Protein AF-A0A7V5WM76-F1 (afdb_monomer_lite)

Secondary structure (DSSP, 8-state):
---------------------------------PPPP--------------TT------HHHHHHHHHHHTT-B-TTSSBTT-GGG-EE----SS-TTSSBTTB-EEEE-SSSEEHHHHHHHHHHHHTT-----S-EEEEEEE--TT-TT-GGGGG--HHHHHHH-BTTBGGGSPPHHHHHHHHHHHHHHT--STTT--EEEEEETTEEEEE-TTS-EEEEEEEE--S-BHHHHHHHHHHHHHHHHHTT--EEEEEE-S--EEHHHHHHHHHTTTT--SHHHHHHHHHHHTHHHHHTTS-HHHHHHHHHHHHHHHHHTS-SSGGG-HHHHHHHH-TTEEEEEE--SS--SSPPTTTTSTTEEEEEEEETTTTEE-TTPPP-SEEEE-SSEEEEE-SSS-EEEEEEEESHHHHHHHHHHHHHHHHHTT---EE-TT---S-GGGTEE--

Structure (mmCIF, N/CA/C/O backbone):
data_AF-A0A7V5WM76-F1
#
_entry.id   AF-A0A7V5WM76-F1
#
loop_
_atom_site.group_PDB
_atom_site.id
_atom_site.type_symbol
_atom_site.label_atom_id
_atom_site.label_alt_id
_atom_site.label_comp_id
_atom_site.label_asym_id
_atom_site.label_entity_id
_atom_site.label_seq_id
_atom_site.pdbx_PDB_ins_code
_atom_site.Cartn_x
_atom_site.Cartn_y
_atom_site.Cartn_z
_atom_site.occupancy
_atom_site.B_iso_or_equiv
_atom_site.auth_seq_id
_atom_site.auth_comp_id
_atom_site.auth_asym_id
_atom_site.auth_atom_id
_atom_site.pdbx_PDB_model_num
ATOM 1 N N . MET A 1 1 ? -43.190 18.949 -47.814 1.00 32.06 1 MET A N 1
ATOM 2 C CA . MET A 1 1 ? -43.822 17.741 -47.226 1.00 32.06 1 MET A CA 1
ATOM 3 C C . MET A 1 1 ? -43.002 17.363 -45.997 1.00 32.06 1 MET A C 1
ATOM 5 O O . MET A 1 1 ? -41.797 17.282 -46.137 1.00 32.06 1 MET A O 1
ATOM 9 N N . LYS A 1 2 ? -43.567 17.505 -44.783 1.00 26.95 2 LYS A N 1
ATOM 10 C CA . LYS A 1 2 ? -43.904 16.403 -43.839 1.00 26.95 2 LYS A CA 1
ATOM 11 C C . LYS A 1 2 ? -42.670 15.538 -43.483 1.00 26.95 2 LYS A C 1
ATOM 13 O O . LYS A 1 2 ? -42.140 14.919 -44.385 1.00 26.95 2 LYS A O 1
ATOM 18 N N . ARG A 1 3 ? -42.203 15.385 -42.235 1.00 25.94 3 ARG A N 1
ATOM 19 C CA . ARG A 1 3 ? -42.834 15.486 -40.902 1.00 25.94 3 ARG A CA 1
ATOM 20 C C . ARG A 1 3 ? -41.764 15.622 -39.803 1.00 25.94 3 ARG A C 1
ATOM 22 O O . ARG A 1 3 ? -40.707 15.016 -39.892 1.00 25.94 3 ARG A O 1
ATOM 29 N N . VAL A 1 4 ? -42.135 16.353 -38.754 1.00 26.81 4 VAL A N 1
ATOM 30 C CA . VAL A 1 4 ? -41.556 16.353 -37.403 1.00 26.81 4 VAL A CA 1
ATOM 31 C C . VAL A 1 4 ? -41.998 15.080 -36.670 1.00 26.81 4 VAL A C 1
ATOM 33 O O . VAL A 1 4 ? -43.164 14.702 -36.798 1.00 26.81 4 VAL A O 1
ATOM 36 N N . PHE A 1 5 ? -41.115 14.462 -35.880 1.00 23.48 5 PHE A N 1
ATOM 37 C CA . PHE A 1 5 ? -41.494 13.515 -34.826 1.00 23.48 5 PHE A CA 1
ATOM 38 C C . PHE A 1 5 ? -40.779 13.866 -33.519 1.00 23.48 5 PHE A C 1
ATOM 40 O O . PHE A 1 5 ? -39.559 13.800 -33.413 1.00 23.48 5 PHE A O 1
ATOM 47 N N . LEU A 1 6 ? -41.596 14.265 -32.548 1.00 23.08 6 LEU A N 1
ATOM 48 C CA . LEU A 1 6 ? -41.290 14.433 -31.136 1.00 23.08 6 LEU A CA 1
ATOM 49 C C . LEU A 1 6 ? -41.700 13.119 -30.453 1.00 23.08 6 LEU A C 1
ATOM 51 O O . LEU A 1 6 ? -42.838 12.685 -30.641 1.00 23.08 6 LEU A O 1
ATOM 55 N N . ILE A 1 7 ? -40.818 12.490 -29.678 1.00 24.88 7 ILE A N 1
ATOM 56 C CA . ILE A 1 7 ? -41.189 11.377 -28.795 1.00 24.88 7 ILE A CA 1
ATOM 57 C C . ILE A 1 7 ? -40.763 11.749 -27.379 1.00 24.88 7 ILE A C 1
ATOM 59 O O . ILE A 1 7 ? -39.580 11.872 -27.080 1.00 24.88 7 ILE A O 1
ATOM 63 N N . ALA A 1 8 ? -41.768 11.950 -26.532 1.00 23.05 8 ALA A N 1
ATOM 64 C CA . ALA A 1 8 ? -41.650 12.012 -25.087 1.00 23.05 8 ALA A CA 1
ATOM 65 C C . ALA A 1 8 ? -41.913 10.614 -24.513 1.00 23.05 8 ALA A C 1
ATOM 67 O O . ALA A 1 8 ? -42.817 9.923 -24.982 1.00 23.05 8 ALA A O 1
ATOM 68 N N . PHE A 1 9 ? -41.186 10.238 -23.462 1.00 22.94 9 PHE A N 1
ATOM 69 C CA . PHE A 1 9 ? -41.607 9.179 -22.550 1.00 22.94 9 PHE A CA 1
ATOM 70 C C . PHE A 1 9 ? -41.528 9.692 -21.111 1.00 22.94 9 PHE A C 1
ATOM 72 O O . PHE A 1 9 ? -40.474 10.088 -20.624 1.00 22.94 9 PHE A O 1
ATOM 79 N N . ILE A 1 10 ? -42.689 9.686 -20.461 1.00 25.70 10 ILE A N 1
ATOM 80 C CA . ILE A 1 10 ? -42.889 9.758 -19.014 1.00 25.70 10 ILE A CA 1
ATOM 81 C C . ILE A 1 10 ? -43.184 8.326 -18.588 1.00 25.70 10 ILE A C 1
ATOM 83 O O . ILE A 1 10 ? -44.169 7.810 -19.103 1.00 25.70 10 ILE A O 1
ATOM 87 N N . ILE A 1 11 ? -42.444 7.731 -17.641 1.00 25.31 11 ILE A N 1
ATOM 88 C CA . ILE A 1 11 ? -43.017 6.782 -16.665 1.00 25.31 11 ILE A CA 1
ATOM 89 C C . ILE A 1 11 ? -42.336 6.943 -15.293 1.00 25.31 11 ILE A C 1
ATOM 91 O O . ILE A 1 11 ? -41.138 7.171 -15.162 1.00 25.31 11 ILE A O 1
ATOM 95 N N . THR A 1 12 ? -43.220 6.849 -14.309 1.00 26.73 12 THR A N 1
ATOM 96 C CA . THR A 1 12 ? -43.230 6.982 -12.853 1.00 26.73 12 THR A CA 1
ATOM 97 C C . THR A 1 12 ? -42.350 6.039 -12.024 1.00 26.73 12 THR A C 1
ATOM 99 O O . THR A 1 12 ? -42.068 4.905 -12.397 1.00 26.73 12 THR A O 1
ATOM 102 N N . THR A 1 13 ? -42.070 6.503 -10.804 1.00 33.78 13 THR A N 1
ATOM 103 C CA . THR A 1 13 ? -41.550 5.787 -9.629 1.00 33.78 13 THR A CA 1
ATOM 104 C C . THR A 1 13 ? -42.454 4.643 -9.149 1.00 33.78 13 THR A C 1
ATOM 106 O O . THR A 1 13 ? -43.640 4.884 -8.946 1.00 33.78 13 THR A O 1
ATOM 109 N N . THR A 1 14 ? -41.889 3.471 -8.827 1.00 29.23 14 THR A N 1
ATOM 110 C CA . THR A 1 14 ? -42.341 2.601 -7.715 1.00 29.23 14 THR A CA 1
ATOM 111 C C . THR A 1 14 ? -41.192 1.723 -7.197 1.00 29.23 14 THR A C 1
ATOM 113 O O . THR A 1 14 ? -40.326 1.286 -7.948 1.00 29.23 14 THR A O 1
ATOM 116 N N . THR A 1 15 ? -41.192 1.516 -5.883 1.00 33.12 15 THR A N 1
ATOM 117 C CA . THR A 1 15 ? -40.333 0.653 -5.058 1.00 33.12 15 THR A CA 1
ATOM 118 C C . THR A 1 15 ? -40.805 -0.807 -5.059 1.00 33.12 15 THR A C 1
ATOM 120 O O . THR A 1 15 ? -42.002 -1.012 -4.879 1.00 33.12 15 THR A O 1
ATOM 123 N N . ALA A 1 16 ? -39.891 -1.789 -5.130 1.00 28.19 16 ALA A N 1
ATOM 124 C CA . ALA A 1 16 ? -39.895 -3.031 -4.323 1.00 28.19 16 ALA A CA 1
ATOM 125 C C . ALA A 1 16 ? -38.762 -4.003 -4.729 1.00 28.19 16 ALA A C 1
ATOM 127 O O . ALA A 1 16 ? -38.529 -4.251 -5.909 1.00 28.19 16 ALA A O 1
ATOM 128 N N . CYS A 1 17 ? -38.104 -4.579 -3.719 1.00 27.03 17 CYS A N 1
ATOM 129 C CA . CYS A 1 17 ? -37.092 -5.635 -3.795 1.00 27.03 17 CYS A CA 1
ATOM 130 C C . CYS A 1 17 ? -37.676 -7.018 -4.145 1.00 27.03 17 CYS A C 1
ATOM 132 O O . CYS A 1 17 ? -38.749 -7.366 -3.657 1.00 27.03 17 CYS A O 1
ATOM 134 N N . THR A 1 18 ? -36.915 -7.856 -4.862 1.00 29.44 18 THR A N 1
ATOM 135 C CA . THR A 1 18 ? -36.501 -9.233 -4.465 1.00 29.44 18 THR A CA 1
ATOM 136 C C . THR A 1 18 ? -35.582 -9.867 -5.534 1.00 29.44 18 THR A C 1
ATOM 138 O O . THR A 1 18 ? -35.637 -9.448 -6.689 1.00 29.44 18 THR A O 1
ATOM 141 N N . PRO A 1 19 ? -34.699 -10.826 -5.171 1.00 41.38 19 PRO A N 1
ATOM 142 C CA . PRO A 1 19 ? -33.558 -11.240 -5.992 1.00 41.38 19 PRO A CA 1
ATOM 143 C C . PRO A 1 19 ? -33.806 -12.536 -6.786 1.00 41.38 19 PRO A C 1
ATOM 145 O O . PRO A 1 19 ? -34.514 -13.427 -6.317 1.00 41.38 19 PRO A O 1
ATOM 148 N N . SER A 1 20 ? -33.134 -12.705 -7.932 1.00 28.55 20 SER A N 1
ATOM 149 C CA . SER A 1 20 ? -32.929 -14.036 -8.526 1.00 28.55 20 SER A CA 1
ATOM 150 C C . SER A 1 20 ? -31.613 -14.165 -9.304 1.00 28.55 20 SER A C 1
ATOM 152 O O . SER A 1 20 ? -31.393 -13.450 -10.278 1.00 28.55 20 SER A O 1
ATOM 154 N N . LEU A 1 21 ? -30.800 -15.107 -8.819 1.00 27.84 21 LEU A N 1
ATOM 155 C CA . LEU A 1 21 ? -29.860 -16.033 -9.465 1.00 27.84 21 LEU A CA 1
ATOM 156 C C . LEU A 1 21 ? -29.386 -15.820 -10.920 1.00 27.84 21 LEU A C 1
ATOM 158 O O . LEU A 1 21 ? -30.175 -15.704 -11.853 1.00 27.84 21 LEU A O 1
ATOM 162 N N . ASP A 1 22 ? -28.070 -16.018 -11.045 1.00 28.94 22 ASP A N 1
ATOM 163 C CA . ASP A 1 22 ? -27.332 -16.773 -12.064 1.00 28.94 22 ASP A CA 1
ATOM 164 C C . ASP A 1 22 ? -27.513 -16.431 -13.545 1.00 28.94 22 ASP A C 1
ATOM 166 O O . ASP A 1 22 ? -28.468 -16.841 -14.202 1.00 28.94 22 ASP A O 1
ATOM 170 N N . LYS A 1 23 ? -26.446 -15.853 -14.114 1.00 27.91 23 LYS A N 1
ATOM 171 C CA . LYS A 1 23 ? -25.888 -16.286 -15.403 1.00 27.91 23 LYS A CA 1
ATOM 172 C C . LYS A 1 23 ? -24.407 -15.916 -15.486 1.00 27.91 23 LYS A C 1
ATOM 174 O O . LYS A 1 23 ? -24.049 -14.761 -15.690 1.00 27.91 23 LYS A O 1
ATOM 179 N N . ALA A 1 24 ? -23.560 -16.929 -15.330 1.00 27.16 24 ALA A N 1
ATOM 180 C CA . ALA A 1 24 ? -22.181 -16.895 -15.788 1.00 27.16 24 ALA A CA 1
ATOM 181 C C . ALA A 1 24 ? -22.176 -16.723 -17.317 1.00 27.16 24 ALA A C 1
ATOM 183 O O . ALA A 1 24 ? -22.869 -17.457 -18.024 1.00 27.16 24 ALA A O 1
ATOM 184 N N . ILE A 1 25 ? -21.429 -15.738 -17.814 1.00 26.69 25 ILE A N 1
ATOM 185 C CA . ILE A 1 25 ? -21.159 -15.578 -19.244 1.00 26.69 25 ILE A CA 1
ATOM 186 C C . ILE A 1 25 ? -19.850 -16.311 -19.532 1.00 26.69 25 ILE A C 1
ATOM 188 O O . ILE A 1 25 ? -18.784 -15.926 -19.058 1.00 26.69 25 ILE A O 1
ATOM 192 N N . ASP A 1 26 ? -19.988 -17.402 -20.274 1.00 26.47 26 ASP A N 1
ATOM 193 C CA . ASP A 1 26 ? -18.930 -18.230 -20.837 1.00 26.47 26 ASP A CA 1
ATOM 194 C C . ASP A 1 26 ? -18.318 -17.513 -22.054 1.00 26.47 26 ASP A C 1
ATOM 196 O O . ASP A 1 26 ? -18.997 -17.289 -23.057 1.00 26.47 26 ASP A O 1
ATOM 200 N N . PHE A 1 27 ? -17.044 -17.126 -21.961 1.00 30.69 27 PHE A N 1
ATOM 201 C CA . PHE A 1 27 ? -16.256 -16.637 -23.094 1.00 30.69 27 PHE A CA 1
ATOM 202 C C . PHE A 1 27 ? -15.492 -17.804 -23.726 1.00 30.69 27 PHE A C 1
ATOM 204 O O . PHE A 1 27 ? -14.273 -17.918 -23.613 1.00 30.69 27 PHE A O 1
ATOM 211 N N . SER A 1 28 ? -16.220 -18.675 -24.417 1.00 28.30 28 SER A N 1
ATOM 212 C CA . SER A 1 28 ? -15.636 -19.680 -25.301 1.00 28.30 28 SER A CA 1
ATOM 213 C C . SER A 1 28 ? -16.409 -19.754 -26.615 1.00 28.30 28 SER A C 1
ATOM 215 O O . SER A 1 28 ? -17.186 -20.669 -26.858 1.00 28.30 28 SER A O 1
ATOM 217 N N . GLN A 1 29 ? -16.189 -18.765 -27.487 1.00 29.20 29 GLN A N 1
ATOM 218 C CA . GLN A 1 29 ? -16.203 -18.961 -28.941 1.00 29.20 29 GLN A CA 1
ATOM 219 C C . GLN A 1 29 ? -15.767 -17.690 -29.668 1.00 29.20 29 GLN A C 1
ATOM 221 O O . GLN A 1 29 ? -16.417 -16.649 -29.596 1.00 29.20 29 GLN A O 1
ATOM 226 N N . GLY A 1 30 ? -14.644 -17.803 -30.377 1.00 36.31 30 GLY A N 1
ATOM 227 C CA . GLY A 1 30 ? -14.216 -16.817 -31.351 1.00 36.31 30 GLY A CA 1
ATOM 228 C C . GLY A 1 30 ? -15.158 -16.812 -32.547 1.00 36.31 30 GLY A C 1
ATOM 229 O O . GLY A 1 30 ? -15.538 -17.869 -33.044 1.00 36.31 30 GLY A O 1
ATOM 230 N N . ASN A 1 31 ? -15.495 -15.616 -33.013 1.00 27.70 31 ASN A N 1
ATOM 231 C CA . ASN A 1 31 ? -15.916 -15.381 -34.382 1.00 27.70 31 ASN A CA 1
ATOM 232 C C . ASN A 1 31 ? -15.336 -14.041 -34.826 1.00 27.70 31 ASN A C 1
ATOM 234 O O . ASN A 1 31 ? -15.487 -13.027 -34.147 1.00 27.70 31 ASN A O 1
ATOM 238 N N . ALA A 1 32 ? -14.632 -14.096 -35.953 1.00 29.97 32 ALA A N 1
ATOM 239 C CA . ALA A 1 32 ? -14.090 -12.958 -36.666 1.00 29.97 32 ALA A CA 1
ATOM 240 C C . ALA A 1 32 ? -15.210 -11.980 -37.045 1.00 29.97 32 ALA A C 1
ATOM 242 O O . ALA A 1 32 ? -16.285 -12.396 -37.481 1.00 29.97 32 ALA A O 1
ATOM 243 N N . VAL A 1 33 ? -14.940 -10.686 -36.893 1.00 26.12 33 VAL A N 1
ATOM 244 C CA . VAL A 1 33 ? -15.769 -9.617 -37.448 1.00 26.12 33 VAL A CA 1
ATOM 245 C C . VAL A 1 33 ? -14.964 -8.972 -38.569 1.00 26.12 33 VAL A C 1
ATOM 247 O O . VAL A 1 33 ? -13.916 -8.382 -38.320 1.00 26.12 33 VAL A O 1
ATOM 250 N N . ASP A 1 34 ? -15.456 -9.137 -39.798 1.00 25.11 34 ASP A N 1
ATOM 251 C CA . ASP A 1 34 ? -14.984 -8.443 -40.996 1.00 25.11 34 ASP A CA 1
ATOM 252 C C . ASP A 1 34 ? -15.095 -6.924 -40.806 1.00 25.11 34 ASP A C 1
ATOM 254 O O . ASP A 1 34 ? -16.163 -6.398 -40.475 1.00 25.11 34 ASP A O 1
ATOM 258 N N . ILE A 1 35 ? -13.991 -6.215 -41.042 1.00 27.19 35 ILE A N 1
ATOM 259 C CA . ILE A 1 35 ? -13.946 -4.752 -41.058 1.00 27.19 35 ILE A CA 1
ATOM 260 C C . ILE A 1 35 ? -14.356 -4.280 -42.455 1.00 27.19 35 ILE A C 1
ATOM 262 O O . ILE A 1 35 ? -13.721 -4.615 -43.453 1.00 27.19 35 ILE A O 1
ATOM 266 N N . VAL A 1 36 ? -15.429 -3.489 -42.508 1.00 27.89 36 VAL A N 1
ATOM 267 C CA . VAL A 1 36 ? -15.861 -2.771 -43.709 1.00 27.89 36 VAL A CA 1
ATOM 268 C C . VAL A 1 36 ? -15.024 -1.503 -43.864 1.00 27.89 36 VAL A C 1
ATOM 270 O O . VAL A 1 36 ? -14.940 -0.678 -42.957 1.00 27.89 36 VAL A O 1
ATOM 273 N N . ASP A 1 37 ? -14.436 -1.408 -45.049 1.00 33.62 37 ASP A N 1
ATOM 274 C CA . ASP A 1 37 ? -13.696 -0.308 -45.659 1.00 33.62 37 ASP A CA 1
ATOM 275 C C . ASP A 1 37 ? -14.440 1.042 -45.559 1.00 33.62 37 ASP A C 1
ATOM 277 O O . ASP A 1 37 ? -15.626 1.128 -45.892 1.00 33.62 37 ASP A O 1
ATOM 281 N N . THR A 1 38 ? -13.748 2.107 -45.142 1.00 30.47 38 THR A N 1
ATOM 282 C CA . THR A 1 38 ? -14.227 3.488 -45.321 1.00 30.47 38 THR A CA 1
ATOM 283 C C . THR A 1 38 ? -13.098 4.403 -45.783 1.00 30.47 38 THR A C 1
ATOM 285 O O . THR A 1 38 ? -12.267 4.838 -44.989 1.00 30.47 38 THR A O 1
ATOM 288 N N . ASP A 1 39 ? -13.130 4.665 -47.089 1.00 28.17 39 ASP A N 1
ATOM 289 C CA . ASP A 1 39 ? -12.770 5.873 -47.835 1.00 28.17 39 ASP A CA 1
ATOM 290 C C . ASP A 1 39 ? -11.849 6.911 -47.167 1.00 28.17 39 ASP A C 1
ATOM 292 O O . ASP A 1 39 ? -12.247 7.720 -46.324 1.00 28.17 39 ASP A O 1
ATOM 296 N N . ILE A 1 40 ? -10.628 6.985 -47.701 1.00 32.75 40 ILE A N 1
ATOM 297 C CA . ILE A 1 40 ? -9.705 8.112 -47.551 1.00 32.75 40 ILE A CA 1
ATOM 298 C C . ILE A 1 40 ? -10.183 9.254 -48.458 1.00 32.75 40 ILE A C 1
ATOM 300 O O . ILE A 1 40 ? -10.032 9.203 -49.680 1.00 32.75 40 ILE A O 1
ATOM 304 N N . ALA A 1 41 ? -10.719 10.317 -47.859 1.00 31.11 41 ALA A N 1
ATOM 305 C CA . ALA A 1 41 ? -10.873 11.602 -48.531 1.00 31.11 41 ALA A CA 1
ATOM 306 C C . ALA A 1 41 ? -9.564 12.404 -48.434 1.00 31.11 41 ALA A C 1
ATOM 308 O O . ALA A 1 41 ? -9.005 12.604 -47.357 1.00 31.11 41 ALA A O 1
ATOM 309 N N . SER A 1 42 ? -9.094 12.870 -49.589 1.00 36.41 42 SER A N 1
ATOM 310 C CA . SER A 1 42 ? -7.944 13.753 -49.783 1.00 36.41 42 SER A CA 1
ATOM 311 C C . SER A 1 42 ? -8.032 15.033 -48.943 1.00 36.41 42 SER A C 1
ATOM 313 O O . SER A 1 42 ? -8.999 15.786 -49.087 1.00 36.41 42 SER A O 1
ATOM 315 N N . VAL A 1 43 ? -7.000 15.323 -48.143 1.00 32.28 43 VAL A N 1
ATOM 316 C CA . VAL A 1 43 ? -6.832 16.619 -47.469 1.00 32.28 43 VAL A CA 1
ATOM 317 C C . VAL A 1 43 ? -5.726 17.417 -48.154 1.00 32.28 43 VAL A C 1
ATOM 319 O O . VAL A 1 43 ? -4.614 16.937 -48.364 1.00 32.28 43 VAL A O 1
ATOM 322 N N . ASP A 1 44 ? -6.115 18.631 -48.527 1.00 29.48 44 ASP A N 1
ATOM 323 C CA . ASP A 1 44 ? -5.377 19.656 -49.251 1.00 29.48 44 ASP A CA 1
ATOM 324 C C . ASP A 1 44 ? -4.193 20.205 -48.434 1.00 29.48 44 ASP A C 1
ATOM 326 O O . ASP A 1 44 ? -4.277 20.407 -47.219 1.00 29.48 44 ASP A O 1
ATOM 330 N N . ALA A 1 45 ? -3.071 20.442 -49.109 1.00 40.88 45 ALA A N 1
ATOM 331 C CA . ALA A 1 45 ? -1.798 20.801 -48.501 1.00 40.88 45 ALA A CA 1
ATOM 332 C C . ALA A 1 45 ? -1.611 22.323 -48.465 1.00 40.88 45 ALA A C 1
ATOM 334 O O . ALA A 1 45 ? -0.915 22.882 -49.307 1.00 40.88 45 ALA A O 1
ATOM 335 N N . SER A 1 46 ? -2.167 22.996 -47.456 1.00 36.38 46 SER A N 1
ATOM 336 C CA . SER A 1 46 ? -1.645 24.292 -46.997 1.00 36.38 46 SER A CA 1
ATOM 337 C C . SER A 1 46 ? -2.298 24.729 -45.686 1.00 36.38 46 SER A C 1
ATOM 339 O O . SER A 1 46 ? -3.382 25.293 -45.713 1.00 36.38 46 SER A O 1
ATOM 341 N N . THR A 1 47 ? -1.634 24.491 -44.553 1.00 31.80 47 THR A N 1
ATOM 342 C CA . THR A 1 47 ? -1.363 25.490 -43.498 1.00 31.80 47 THR A CA 1
ATOM 343 C C . THR A 1 47 ? -0.610 24.827 -42.347 1.00 31.80 47 THR A C 1
ATOM 345 O O . THR A 1 47 ? -0.940 23.742 -41.884 1.00 31.80 47 THR A O 1
ATOM 348 N N . SER A 1 48 ? 0.440 25.514 -41.927 1.00 36.94 48 SER A N 1
ATOM 349 C CA . SER A 1 48 ? 1.392 25.205 -40.872 1.00 36.94 48 SER A CA 1
ATOM 350 C C . SER A 1 48 ? 0.790 25.271 -39.465 1.00 36.94 48 SER A C 1
ATOM 352 O O . SER A 1 48 ? 0.417 26.356 -39.032 1.00 36.94 48 SER A O 1
ATOM 354 N N . SER A 1 49 ? 0.789 24.137 -38.764 1.00 29.59 49 SER A N 1
ATOM 355 C CA . SER A 1 49 ? 1.114 23.942 -37.337 1.00 29.59 49 SER A CA 1
ATOM 356 C C . SER A 1 49 ? 0.556 22.573 -36.944 1.00 29.59 49 SER A C 1
ATOM 358 O O . SER A 1 49 ? -0.614 22.454 -36.587 1.00 29.59 49 SER A O 1
ATOM 360 N N . VAL A 1 50 ? 1.365 21.524 -37.099 1.00 28.61 50 VAL A N 1
ATOM 361 C CA . VAL A 1 50 ? 1.006 20.194 -36.600 1.00 28.61 50 VAL A CA 1
ATOM 362 C C . VAL A 1 50 ? 1.161 20.239 -35.088 1.00 28.61 50 VAL A C 1
ATOM 364 O O . VAL A 1 50 ? 2.271 20.363 -34.574 1.00 28.61 50 VAL A O 1
ATOM 367 N N . ASP A 1 51 ? 0.026 20.209 -34.408 1.00 31.44 51 ASP A N 1
ATOM 368 C CA . ASP A 1 51 ? -0.079 19.922 -32.988 1.00 31.44 51 ASP A CA 1
ATOM 369 C C . ASP A 1 51 ? 0.410 18.478 -32.774 1.00 31.44 51 ASP A C 1
ATOM 371 O O . ASP A 1 51 ? -0.200 17.531 -33.272 1.00 31.44 51 ASP A O 1
ATOM 375 N N . LEU A 1 52 ? 1.575 18.311 -32.141 1.00 31.06 52 LEU A N 1
ATOM 376 C CA . LEU A 1 52 ? 2.222 17.006 -31.920 1.00 31.06 52 LEU A CA 1
ATOM 377 C C . LEU A 1 52 ? 1.582 16.204 -30.772 1.00 31.06 52 LEU A C 1
ATOM 379 O O . LEU A 1 52 ? 2.082 15.139 -30.424 1.00 31.06 52 LEU A O 1
ATOM 383 N N . ASP A 1 53 ? 0.457 16.672 -30.229 1.00 31.36 53 ASP A N 1
ATOM 384 C CA . ASP A 1 53 ? -0.305 16.003 -29.168 1.00 31.36 53 ASP A CA 1
ATOM 385 C C . ASP A 1 53 ? -1.381 15.037 -29.701 1.00 31.36 53 ASP A C 1
ATOM 387 O O . ASP A 1 53 ? -2.328 14.661 -29.002 1.00 31.36 53 ASP A O 1
ATOM 391 N N . SER A 1 54 ? -1.249 14.579 -30.953 1.00 35.59 54 SER A N 1
ATOM 392 C CA . SER A 1 54 ? -2.070 13.480 -31.455 1.00 35.59 54 SER A CA 1
ATOM 393 C C . SER A 1 54 ? -1.686 12.195 -30.721 1.00 35.59 54 SER A C 1
ATOM 395 O O . SER A 1 54 ? -0.765 11.485 -31.127 1.00 35.59 54 SER A O 1
ATOM 397 N N . GLN A 1 55 ? -2.399 11.898 -29.634 1.00 41.91 55 GLN A N 1
ATOM 398 C CA . GLN A 1 55 ? -2.388 10.595 -28.983 1.00 41.91 55 GLN A CA 1
ATOM 399 C C . GLN A 1 55 ? -2.648 9.525 -30.046 1.00 41.91 55 GLN A C 1
ATOM 401 O O . GLN A 1 55 ? -3.778 9.338 -30.507 1.00 41.91 55 GLN A O 1
ATOM 406 N N . VAL A 1 56 ? -1.582 8.850 -30.476 1.00 45.97 56 VAL A N 1
ATOM 407 C CA . VAL A 1 56 ? -1.676 7.677 -31.337 1.00 45.97 56 VAL A CA 1
ATOM 408 C C . VAL A 1 56 ? -2.467 6.653 -30.539 1.00 45.97 56 VAL A C 1
ATOM 410 O O . VAL A 1 56 ? -1.975 6.102 -29.556 1.00 45.97 56 VAL A O 1
ATOM 413 N N . LYS A 1 57 ? -3.729 6.435 -30.920 1.00 52.16 57 LYS A N 1
ATOM 414 C CA . LYS A 1 57 ? -4.518 5.331 -30.380 1.00 52.16 57 LYS A CA 1
ATOM 415 C C . LYS A 1 57 ? -3.818 4.046 -30.791 1.00 52.16 57 LYS A C 1
ATOM 417 O O . LYS A 1 57 ? -3.918 3.624 -31.940 1.00 52.16 57 LYS A O 1
ATOM 422 N N . VAL A 1 58 ? -3.086 3.463 -29.853 1.00 57.28 58 VAL A N 1
ATOM 423 C CA . VAL A 1 58 ? -2.493 2.140 -30.008 1.00 57.28 58 VAL A CA 1
ATOM 424 C C . VAL A 1 58 ? -3.647 1.167 -30.239 1.00 57.28 58 VAL A C 1
ATOM 426 O O . VAL A 1 58 ? -4.550 1.079 -29.406 1.00 57.28 58 VAL A O 1
ATOM 429 N N . ASN A 1 59 ? -3.675 0.503 -31.394 1.00 66.50 59 ASN A N 1
ATOM 430 C CA . ASN A 1 59 ? -4.690 -0.512 -31.666 1.00 66.50 59 ASN A CA 1
ATOM 431 C C . ASN A 1 59 ? -4.400 -1.787 -30.843 1.00 66.50 59 ASN A C 1
ATOM 433 O O . ASN A 1 59 ? -3.292 -1.986 -30.334 1.00 66.50 59 ASN A O 1
ATOM 437 N N . ASP A 1 60 ? -5.401 -2.655 -30.698 1.00 64.44 60 ASP A N 1
ATOM 438 C CA . ASP A 1 60 ? -5.274 -3.870 -29.882 1.00 64.44 60 ASP A CA 1
ATOM 439 C C . ASP A 1 60 ? -4.195 -4.832 -30.414 1.00 64.44 60 ASP A C 1
ATOM 441 O O . ASP A 1 60 ? -3.506 -5.484 -29.627 1.00 64.44 60 ASP A O 1
ATOM 445 N N . ASP A 1 61 ? -3.969 -4.855 -31.732 1.00 62.06 61 ASP A N 1
ATOM 446 C CA . ASP A 1 61 ? -2.929 -5.669 -32.375 1.00 62.06 61 ASP A CA 1
ATOM 447 C C . ASP A 1 61 ? -1.513 -5.248 -31.950 1.00 62.06 61 ASP A C 1
ATOM 449 O O . ASP A 1 61 ? -0.640 -6.085 -31.706 1.00 62.06 61 ASP A O 1
ATOM 453 N N . VAL A 1 62 ? -1.272 -3.946 -31.801 1.00 64.50 62 VAL A N 1
ATOM 454 C CA . VAL A 1 62 ? 0.014 -3.414 -31.334 1.00 64.50 62 VAL A CA 1
ATOM 455 C C . VAL A 1 62 ? 0.214 -3.721 -29.862 1.00 64.50 62 VAL A C 1
ATOM 457 O O . VAL A 1 62 ? 1.292 -4.175 -29.485 1.00 64.50 62 VAL A O 1
ATOM 460 N N . ARG A 1 63 ? -0.826 -3.575 -29.033 1.00 65.69 63 ARG A N 1
ATOM 461 C CA . ARG A 1 63 ? -0.765 -3.998 -27.624 1.00 65.69 63 ARG A CA 1
ATOM 462 C C . ARG A 1 63 ? -0.469 -5.489 -27.485 1.00 65.69 63 ARG A C 1
ATOM 464 O O . ARG A 1 63 ? 0.284 -5.881 -26.592 1.00 65.69 63 ARG A O 1
ATOM 471 N N . LEU A 1 64 ? -1.016 -6.325 -28.364 1.00 59.03 64 LEU A N 1
ATOM 472 C CA . LEU A 1 64 ? -0.737 -7.759 -28.385 1.00 59.03 64 LEU A CA 1
ATOM 473 C C . LEU A 1 64 ? 0.734 -8.044 -28.741 1.00 59.03 64 LEU A C 1
ATOM 475 O O . LEU A 1 64 ? 1.401 -8.795 -28.025 1.00 59.03 64 LEU A O 1
ATOM 479 N N . ASN A 1 65 ? 1.260 -7.407 -29.792 1.00 65.06 65 ASN A N 1
ATOM 480 C CA . ASN A 1 65 ? 2.655 -7.566 -30.221 1.00 65.06 65 ASN A CA 1
ATOM 481 C C . ASN A 1 65 ? 3.654 -7.059 -29.169 1.00 65.06 65 ASN A C 1
ATOM 483 O O . ASN A 1 65 ? 4.653 -7.728 -28.895 1.00 65.06 65 ASN A O 1
ATOM 487 N N . ILE A 1 66 ? 3.345 -5.936 -28.517 1.00 68.56 66 ILE A N 1
ATOM 488 C CA . ILE A 1 66 ? 4.113 -5.400 -27.387 1.00 68.56 66 ILE A CA 1
ATOM 489 C C . ILE A 1 66 ? 4.156 -6.418 -26.237 1.00 68.56 66 ILE A C 1
ATOM 491 O O . ILE A 1 66 ? 5.232 -6.771 -25.752 1.00 68.56 66 ILE A O 1
ATOM 495 N N . ASN A 1 67 ? 3.006 -6.969 -25.844 1.00 67.75 67 ASN A N 1
ATOM 496 C CA . ASN A 1 67 ? 2.935 -7.943 -24.753 1.00 67.75 67 ASN A CA 1
ATOM 497 C C . ASN A 1 67 ? 3.728 -9.230 -25.034 1.00 67.75 67 ASN A C 1
ATOM 499 O O . ASN A 1 67 ? 4.371 -9.765 -24.129 1.00 67.75 67 ASN A O 1
ATOM 503 N N . LEU A 1 68 ? 3.706 -9.723 -26.276 1.00 62.62 68 LEU A N 1
ATOM 504 C CA . LEU A 1 68 ? 4.492 -10.888 -26.694 1.00 62.62 68 LEU A CA 1
ATOM 505 C C . LEU A 1 68 ? 5.997 -10.597 -26.742 1.00 62.62 68 LEU A C 1
ATOM 507 O O . LEU A 1 68 ? 6.804 -11.490 -26.480 1.00 62.62 68 LEU A O 1
ATOM 511 N N . ALA A 1 69 ? 6.392 -9.368 -27.075 1.00 69.38 69 ALA A N 1
ATOM 512 C CA . ALA A 1 69 ? 7.789 -8.950 -27.025 1.00 69.38 69 ALA A CA 1
ATOM 513 C C . ALA A 1 69 ? 8.316 -8.905 -25.585 1.00 69.38 69 ALA A C 1
ATOM 515 O O . ALA A 1 69 ? 9.450 -9.305 -25.327 1.00 69.38 69 ALA A O 1
ATOM 516 N N . PHE A 1 70 ? 7.472 -8.504 -24.633 1.00 76.31 70 PHE A N 1
ATOM 517 C CA . PHE A 1 70 ? 7.882 -8.318 -23.245 1.00 76.31 70 PHE A CA 1
ATOM 518 C C . PHE A 1 70 ? 8.249 -9.602 -22.497 1.00 76.31 70 PHE A C 1
ATOM 520 O O . PHE A 1 70 ? 9.089 -9.562 -21.602 1.00 76.31 70 PHE A O 1
ATOM 527 N N . ASN A 1 71 ? 7.699 -10.750 -22.894 1.00 74.62 71 ASN A N 1
ATOM 528 C CA . ASN A 1 71 ? 8.034 -12.041 -22.279 1.00 74.62 71 ASN A CA 1
ATOM 529 C C . ASN A 1 71 ? 9.457 -12.528 -22.611 1.00 74.62 71 ASN A C 1
ATOM 531 O O . ASN A 1 71 ? 9.945 -13.459 -21.982 1.00 74.62 71 ASN A O 1
ATOM 535 N N . GLU A 1 72 ? 10.118 -11.926 -23.601 1.00 84.44 72 GLU A N 1
ATOM 536 C CA . GLU A 1 72 ? 11.473 -12.302 -24.024 1.00 84.44 72 GLU A CA 1
ATOM 537 C C . GLU A 1 72 ? 12.531 -11.266 -23.638 1.00 84.44 72 GLU A C 1
ATOM 539 O O . GLU A 1 72 ? 13.711 -11.447 -23.956 1.00 84.44 72 GLU A O 1
ATOM 544 N N . LEU A 1 73 ? 12.127 -10.193 -22.949 1.00 90.56 73 LEU A N 1
ATOM 545 C CA . LEU A 1 73 ? 13.045 -9.140 -22.545 1.00 90.56 73 LEU A CA 1
ATOM 546 C C . LEU A 1 73 ? 14.130 -9.675 -21.628 1.00 90.56 73 LEU A C 1
ATOM 548 O O . LEU A 1 73 ? 13.912 -10.552 -20.783 1.00 90.56 73 LEU A O 1
ATOM 552 N N . LYS A 1 74 ? 15.308 -9.096 -21.809 1.00 95.19 74 LYS A N 1
ATOM 553 C CA . LYS A 1 74 ? 16.464 -9.331 -20.973 1.00 95.19 74 LYS A CA 1
ATOM 554 C C . LYS A 1 74 ? 16.669 -8.194 -19.989 1.00 95.19 74 LYS A C 1
ATOM 556 O O . LYS A 1 74 ? 16.448 -7.033 -20.336 1.00 95.19 74 LYS A O 1
ATOM 561 N N . ASP A 1 75 ? 17.092 -8.552 -18.787 1.00 95.69 75 ASP A N 1
ATOM 562 C CA . ASP A 1 75 ? 17.633 -7.604 -17.819 1.00 95.69 75 ASP A CA 1
ATOM 563 C C . ASP A 1 75 ? 18.970 -7.020 -18.322 1.00 95.69 75 ASP A C 1
ATOM 565 O O . ASP A 1 75 ? 19.450 -7.333 -19.430 1.00 95.69 75 ASP A O 1
ATOM 569 N N . LEU A 1 76 ? 19.565 -6.120 -17.546 1.00 96.19 76 LEU A N 1
ATOM 570 C CA . LEU A 1 76 ? 20.795 -5.446 -17.956 1.00 96.19 76 LEU A CA 1
ATOM 571 C C . LEU A 1 76 ? 21.994 -6.415 -18.050 1.00 96.19 76 LEU A C 1
ATOM 573 O O . LEU A 1 76 ? 22.872 -6.219 -18.905 1.00 96.19 76 LEU A O 1
ATOM 577 N N . GLU A 1 77 ? 21.972 -7.525 -17.314 1.00 95.44 77 GLU A N 1
ATOM 578 C CA . GLU A 1 77 ? 22.947 -8.622 -17.337 1.00 95.44 77 GLU A CA 1
ATOM 579 C C . GLU A 1 77 ? 22.706 -9.663 -18.442 1.00 95.44 77 GLU A C 1
ATOM 581 O O . GLU A 1 77 ? 23.629 -10.399 -18.800 1.00 95.44 77 GLU A O 1
ATOM 586 N N . GLY A 1 78 ? 21.518 -9.706 -19.046 1.00 94.50 78 GLY A N 1
ATOM 587 C CA . GLY A 1 78 ? 21.151 -10.658 -20.097 1.00 94.50 78 GLY A CA 1
ATOM 588 C C . GLY A 1 78 ? 20.290 -11.856 -19.658 1.00 94.50 78 GLY A C 1
ATOM 589 O O . GLY A 1 78 ? 20.041 -12.738 -20.489 1.00 94.50 78 GLY A O 1
ATOM 590 N N . ASN A 1 79 ? 19.825 -11.923 -18.409 1.00 95.06 79 ASN A N 1
ATOM 591 C CA . ASN A 1 79 ? 18.868 -12.931 -17.932 1.00 95.06 79 ASN A CA 1
ATOM 592 C C . ASN A 1 79 ? 17.425 -12.551 -18.292 1.00 95.06 79 ASN A C 1
ATOM 594 O O . ASN A 1 79 ? 17.162 -11.478 -18.815 1.00 95.06 79 ASN A O 1
ATOM 598 N N . GLU A 1 80 ? 16.472 -13.457 -18.067 1.00 94.06 80 GLU A N 1
ATOM 599 C CA . GLU A 1 80 ? 15.047 -13.192 -18.309 1.00 94.06 80 GLU A CA 1
ATOM 600 C C . GLU A 1 80 ? 14.504 -12.112 -17.360 1.00 94.06 80 GLU A C 1
ATOM 602 O O . GLU A 1 80 ? 14.496 -12.290 -16.143 1.00 94.06 80 GLU A O 1
ATOM 607 N N . LEU A 1 81 ? 14.002 -11.011 -17.925 1.00 92.94 81 LEU A N 1
ATOM 608 C CA . LEU A 1 81 ? 13.551 -9.851 -17.154 1.00 92.94 81 LEU A CA 1
ATOM 609 C C . LEU A 1 81 ? 12.250 -10.104 -16.384 1.00 92.94 81 LEU A C 1
ATOM 611 O O . LEU A 1 81 ? 12.046 -9.537 -15.316 1.00 92.94 81 LEU A O 1
ATOM 615 N N . LEU A 1 82 ? 11.366 -10.960 -16.901 1.00 91.38 82 LEU A N 1
ATOM 616 C CA . LEU A 1 82 ? 10.079 -11.315 -16.287 1.00 91.38 82 LEU A CA 1
ATOM 617 C C . LEU A 1 82 ? 10.064 -12.786 -15.842 1.00 91.38 82 LEU A C 1
ATOM 619 O O . LEU A 1 82 ? 9.133 -13.534 -16.142 1.00 91.38 82 LEU A O 1
ATOM 623 N N . ALA A 1 83 ? 11.114 -13.195 -15.128 1.00 90.81 83 ALA A N 1
ATOM 624 C CA . ALA A 1 83 ? 11.334 -14.576 -14.715 1.00 90.81 83 ALA A CA 1
ATOM 625 C C . ALA A 1 83 ? 10.227 -15.089 -13.772 1.00 90.81 83 ALA A C 1
ATOM 627 O O . ALA A 1 83 ? 10.173 -14.759 -12.583 1.00 90.81 83 ALA A O 1
ATOM 628 N N . GLN A 1 84 ? 9.349 -15.952 -14.293 1.00 89.00 84 GLN A N 1
ATOM 629 C CA . GLN A 1 84 ? 8.166 -16.431 -13.560 1.00 89.00 84 GLN A CA 1
ATOM 630 C C . GLN A 1 84 ? 8.505 -17.217 -12.287 1.00 89.00 84 GLN A C 1
ATOM 632 O O . GLN A 1 84 ? 7.742 -17.204 -11.322 1.00 89.00 84 GLN A O 1
ATOM 637 N N . ASN A 1 85 ? 9.647 -17.906 -12.272 1.00 90.81 85 ASN A N 1
ATOM 638 C CA . ASN A 1 85 ? 10.107 -18.707 -11.138 1.00 90.81 85 ASN A CA 1
ATOM 639 C C . ASN A 1 85 ? 10.504 -17.866 -9.915 1.00 90.81 85 ASN A C 1
ATOM 641 O O . ASN A 1 85 ? 10.574 -18.417 -8.817 1.00 90.81 85 ASN A O 1
ATOM 645 N N . LEU A 1 86 ? 10.769 -16.566 -10.089 1.00 91.56 86 LEU A N 1
ATOM 646 C CA . LEU A 1 86 ? 11.095 -15.658 -8.987 1.00 91.56 86 LEU A CA 1
ATOM 647 C C . LEU A 1 86 ? 9.848 -15.038 -8.342 1.00 91.56 86 LEU A C 1
ATOM 649 O O . LEU A 1 86 ? 9.927 -14.581 -7.204 1.00 91.56 86 LEU A O 1
ATOM 653 N N . GLY A 1 87 ? 8.697 -15.068 -9.023 1.00 94.19 87 GLY A N 1
ATOM 654 C CA . GLY A 1 87 ? 7.435 -14.543 -8.505 1.00 94.19 87 GLY A CA 1
ATOM 655 C C . GLY A 1 87 ? 7.417 -13.018 -8.372 1.00 94.19 87 GLY A C 1
ATOM 656 O O . GLY A 1 87 ? 8.064 -12.304 -9.140 1.00 94.19 87 GLY A O 1
ATOM 657 N N . ASN A 1 88 ? 6.646 -12.526 -7.399 1.00 95.12 88 ASN A N 1
ATOM 658 C CA . ASN A 1 88 ? 6.453 -11.098 -7.145 1.00 95.12 88 ASN A CA 1
ATOM 659 C C . ASN A 1 88 ? 7.023 -10.684 -5.788 1.00 95.12 88 ASN A C 1
ATOM 661 O O . ASN A 1 88 ? 6.975 -11.448 -4.821 1.00 95.12 88 ASN A O 1
ATOM 665 N N . CYS A 1 89 ? 7.535 -9.463 -5.721 1.00 92.25 89 CYS A N 1
ATOM 666 C CA . CYS A 1 89 ? 8.168 -8.865 -4.555 1.00 92.25 89 CYS A CA 1
ATOM 667 C C . CYS A 1 89 ? 7.533 -7.504 -4.283 1.00 92.25 89 CYS A C 1
ATOM 669 O O . CYS A 1 89 ? 7.160 -6.798 -5.220 1.00 92.25 89 CYS A O 1
ATOM 671 N N . ALA A 1 90 ? 7.421 -7.131 -3.011 1.00 89.94 90 ALA A N 1
ATOM 672 C CA . ALA A 1 90 ? 7.171 -5.741 -2.655 1.00 89.94 90 ALA A CA 1
ATOM 673 C C . ALA A 1 90 ? 8.504 -4.975 -2.742 1.00 89.94 90 ALA A C 1
ATOM 675 O O . ALA A 1 90 ? 9.456 -5.379 -2.063 1.00 89.94 90 ALA A O 1
ATOM 676 N N . PRO A 1 91 ? 8.616 -3.922 -3.575 1.00 83.75 91 PRO A N 1
ATOM 677 C CA . PRO A 1 91 ? 9.745 -3.005 -3.523 1.00 83.75 91 PRO A CA 1
ATOM 678 C C . PRO A 1 91 ? 9.892 -2.471 -2.106 1.00 83.75 91 PRO A C 1
ATOM 680 O O . PRO A 1 91 ? 8.916 -2.023 -1.504 1.00 83.75 91 PRO A O 1
ATOM 683 N N . TYR A 1 92 ? 11.103 -2.554 -1.574 1.00 72.62 92 TYR A N 1
ATOM 684 C CA . TYR A 1 92 ? 11.400 -2.100 -0.227 1.00 72.62 92 TYR A CA 1
ATOM 685 C C . TYR A 1 92 ? 12.229 -0.834 -0.248 1.00 72.62 92 TYR A C 1
ATOM 687 O O . TYR A 1 92 ? 12.903 -0.499 -1.226 1.00 72.62 92 TYR A O 1
ATOM 695 N N . ALA A 1 93 ? 12.164 -0.116 0.858 1.00 57.38 93 ALA A N 1
ATOM 696 C CA . ALA A 1 93 ? 12.410 1.302 0.861 1.00 57.38 93 ALA A CA 1
ATOM 697 C C . ALA A 1 93 ? 13.874 1.652 1.227 1.00 57.38 93 ALA A C 1
ATOM 699 O O . ALA A 1 93 ? 14.183 2.762 1.634 1.00 57.38 93 ALA A O 1
ATOM 700 N N . SER A 1 94 ? 14.826 0.728 1.111 1.00 53.62 94 SER A N 1
ATOM 701 C CA . SER A 1 94 ? 16.196 0.953 1.596 1.00 53.62 94 SER A CA 1
ATOM 702 C C . SER A 1 94 ? 17.240 0.503 0.576 1.00 53.62 94 SER A C 1
ATOM 704 O O . SER A 1 94 ? 17.116 -0.602 0.050 1.00 53.62 94 SER A O 1
ATOM 706 N N . PRO A 1 95 ? 18.278 1.313 0.268 1.00 45.78 95 PRO A N 1
ATOM 707 C CA . PRO A 1 95 ? 18.647 2.605 0.875 1.00 45.78 95 PRO A CA 1
ATOM 708 C C . PRO A 1 95 ? 17.989 3.842 0.226 1.00 45.78 95 PRO A C 1
ATOM 710 O O . PRO A 1 95 ? 18.282 4.976 0.606 1.00 45.78 95 PRO A O 1
ATOM 713 N N . GLN A 1 96 ? 17.138 3.652 -0.783 1.00 52.00 96 GLN A N 1
ATOM 714 C CA . GLN A 1 96 ? 16.496 4.735 -1.533 1.00 52.00 96 GLN A CA 1
ATOM 715 C C . GLN A 1 96 ? 14.976 4.505 -1.550 1.00 52.00 96 GLN A C 1
ATOM 717 O O . GLN A 1 96 ? 14.456 3.946 -2.518 1.00 52.00 96 GLN A O 1
ATOM 722 N N . PRO A 1 97 ? 14.256 4.924 -0.492 1.00 48.09 97 PRO A N 1
ATOM 723 C CA . PRO A 1 97 ? 12.859 4.547 -0.263 1.00 48.09 97 PRO A CA 1
ATOM 724 C C . PRO A 1 97 ? 11.866 4.955 -1.352 1.00 48.09 97 PRO A C 1
ATOM 726 O O . PRO A 1 97 ? 10.726 4.488 -1.389 1.00 48.09 97 PRO A O 1
ATOM 729 N N . TYR A 1 98 ? 12.320 5.808 -2.266 1.00 53.91 98 TYR A N 1
ATOM 730 C CA . TYR A 1 98 ? 11.502 6.545 -3.220 1.00 53.91 98 TYR A CA 1
ATOM 731 C C . TYR A 1 98 ? 12.015 6.453 -4.662 1.00 53.91 98 TYR A C 1
ATOM 733 O O . TYR A 1 98 ? 11.488 7.130 -5.539 1.00 53.91 98 TYR A O 1
ATOM 741 N N . ALA A 1 99 ? 13.037 5.624 -4.911 1.00 46.53 99 ALA A N 1
ATOM 742 C CA . ALA A 1 99 ? 13.685 5.507 -6.220 1.00 46.53 99 ALA A CA 1
ATOM 743 C C . ALA A 1 99 ? 12.877 4.668 -7.223 1.00 46.53 99 ALA A C 1
ATOM 745 O O . ALA A 1 99 ? 12.861 4.968 -8.416 1.00 46.53 99 ALA A O 1
ATOM 746 N N . PHE A 1 100 ? 12.091 3.698 -6.745 1.00 55.53 100 PHE A N 1
ATOM 747 C CA . PHE A 1 100 ? 11.028 3.105 -7.556 1.00 55.53 100 PHE A CA 1
ATOM 748 C C . PHE A 1 100 ? 9.827 4.066 -7.565 1.00 55.53 100 PHE A C 1
ATOM 750 O O . PHE A 1 100 ? 8.798 3.849 -6.915 1.00 55.53 100 PHE A O 1
ATOM 757 N N . SER A 1 101 ? 10.035 5.204 -8.236 1.00 50.28 101 SER A N 1
ATOM 758 C CA . SER A 1 101 ? 9.083 6.298 -8.406 1.00 50.28 101 SER A CA 1
ATOM 759 C C . SER A 1 101 ? 7.733 5.721 -8.815 1.00 50.28 101 SER A C 1
ATOM 761 O O . SER A 1 101 ? 7.606 5.110 -9.867 1.00 50.28 101 SER A O 1
ATOM 763 N N . GLY A 1 102 ? 6.734 5.852 -7.940 1.00 53.47 102 GLY A N 1
ATOM 764 C CA . GLY A 1 102 ? 5.379 5.373 -8.199 1.00 53.47 102 GLY A CA 1
ATOM 765 C C . GLY A 1 102 ? 4.884 4.234 -7.302 1.00 53.47 102 GLY A C 1
ATOM 766 O O . GLY A 1 102 ? 3.672 4.120 -7.115 1.00 53.47 102 GLY A O 1
ATOM 767 N N . THR A 1 103 ? 5.754 3.425 -6.686 1.00 52.66 103 THR A N 1
ATOM 768 C CA . THR A 1 103 ? 5.309 2.403 -5.703 1.00 52.66 103 THR A CA 1
ATOM 769 C C . THR A 1 103 ? 5.307 2.903 -4.270 1.00 52.66 103 THR A C 1
ATOM 771 O O . THR A 1 103 ? 4.622 2.323 -3.432 1.00 52.66 103 THR A O 1
ATOM 774 N N . SER A 1 104 ? 6.036 3.984 -3.999 1.00 58.34 104 SER A N 1
ATOM 775 C CA . SER A 1 104 ? 6.031 4.697 -2.725 1.00 58.34 104 SER A CA 1
ATOM 776 C C . SER A 1 104 ? 5.652 6.165 -2.923 1.00 58.34 104 SER A C 1
ATOM 778 O O . SER A 1 104 ? 5.526 6.669 -4.045 1.00 58.34 104 SER A O 1
ATOM 780 N N . ALA A 1 105 ? 5.340 6.826 -1.817 1.00 62.62 10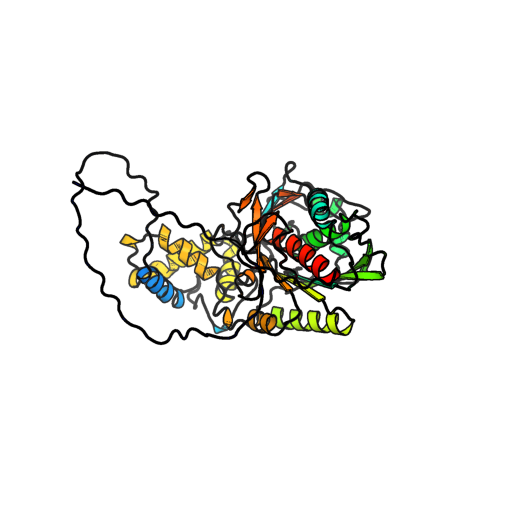5 ALA A N 1
ATOM 781 C CA . ALA A 1 105 ? 4.863 8.199 -1.770 1.00 62.62 105 ALA A CA 1
ATOM 782 C C . ALA A 1 105 ? 6.021 9.203 -1.614 1.00 62.62 105 ALA A C 1
ATOM 784 O O . ALA A 1 105 ? 7.065 8.849 -1.098 1.00 62.62 105 ALA A O 1
ATOM 785 N N . GLY A 1 106 ? 5.876 10.451 -2.058 1.00 68.44 106 GLY A N 1
ATOM 786 C CA . GLY A 1 106 ? 6.952 11.450 -2.006 1.00 68.44 106 GLY A CA 1
ATOM 787 C C . GLY A 1 106 ? 6.993 12.243 -0.697 1.00 68.44 106 GLY A C 1
ATOM 788 O O . GLY A 1 106 ? 5.944 12.505 -0.107 1.00 68.44 106 GLY A O 1
ATOM 789 N N . PHE A 1 107 ? 8.188 12.697 -0.303 1.00 71.44 107 PHE A N 1
ATOM 790 C CA . PHE A 1 107 ? 8.398 13.657 0.786 1.00 71.44 107 PHE A CA 1
ATOM 791 C C . PHE A 1 107 ? 9.068 14.931 0.275 1.00 71.44 107 PHE A C 1
ATOM 793 O O . PHE A 1 107 ? 9.837 14.918 -0.685 1.00 71.44 107 PHE A O 1
ATOM 800 N N . SER A 1 108 ? 8.782 16.047 0.935 1.00 69.00 108 SER A N 1
ATOM 801 C CA . SER A 1 108 ? 9.427 17.332 0.672 1.00 69.00 108 SER A CA 1
ATOM 802 C C . SER A 1 108 ? 9.433 18.206 1.917 1.00 69.00 108 SER A C 1
ATOM 804 O O . SER A 1 108 ? 8.486 18.172 2.700 1.00 69.00 108 SER A O 1
ATOM 806 N N . ALA A 1 109 ? 10.445 19.054 2.087 1.00 68.56 109 ALA A N 1
ATOM 807 C CA . ALA A 1 109 ? 10.360 20.135 3.065 1.00 68.56 109 ALA A CA 1
ATOM 808 C C . ALA A 1 109 ? 9.296 21.148 2.604 1.00 68.56 109 ALA A C 1
ATOM 810 O O . ALA A 1 109 ? 9.399 21.694 1.506 1.00 68.56 109 ALA A O 1
ATOM 811 N N . SER A 1 110 ? 8.259 21.389 3.409 1.00 67.69 110 SER A N 1
ATOM 812 C CA . SER A 1 110 ? 7.208 22.356 3.075 1.00 67.69 110 SER A CA 1
ATOM 813 C C . SER A 1 110 ? 6.553 22.932 4.323 1.00 67.69 110 SER A C 1
ATOM 815 O O . SER A 1 110 ? 6.219 22.209 5.258 1.00 67.69 110 SER A O 1
ATOM 817 N N . SER A 1 111 ? 6.327 24.247 4.309 1.00 58.81 111 SER A N 1
ATOM 818 C CA . SER A 1 111 ? 5.566 24.977 5.329 1.00 58.81 111 SER A CA 1
ATOM 819 C C . SER A 1 111 ? 4.118 25.267 4.915 1.00 58.81 111 SER A C 1
ATOM 821 O O . SER A 1 111 ? 3.370 25.849 5.696 1.00 58.81 111 SER A O 1
ATOM 823 N N . THR A 1 112 ? 3.719 24.887 3.695 1.00 64.81 112 THR A N 1
ATOM 824 C CA . THR A 1 112 ? 2.394 25.186 3.118 1.00 64.81 112 THR A CA 1
ATOM 825 C C . THR A 1 112 ? 1.484 23.961 3.018 1.00 64.81 112 THR A C 1
ATOM 827 O O . THR A 1 112 ? 0.413 24.050 2.424 1.00 64.81 112 THR A O 1
ATOM 830 N N . ALA A 1 113 ? 1.914 22.822 3.560 1.00 74.50 113 ALA A N 1
ATOM 831 C CA . ALA A 1 113 ? 1.119 21.604 3.648 1.00 74.50 113 ALA A CA 1
ATOM 832 C C . ALA A 1 113 ? 0.035 21.707 4.746 1.00 74.50 113 ALA A C 1
ATOM 834 O O . ALA A 1 113 ? 0.119 22.521 5.667 1.00 74.50 113 ALA A O 1
ATOM 835 N N . PHE A 1 114 ? -1.000 20.882 4.637 1.00 78.62 114 PHE A N 1
ATOM 836 C CA . PHE A 1 114 ? -2.091 20.740 5.594 1.00 78.62 114 PHE A CA 1
ATOM 837 C C . PHE A 1 114 ? -1.673 19.871 6.780 1.00 78.62 114 PHE A C 1
ATOM 839 O O . PHE A 1 114 ? -0.929 18.909 6.635 1.00 78.62 114 PHE A O 1
ATOM 846 N N . SER A 1 115 ? -2.187 20.163 7.972 1.00 81.25 115 SER A N 1
ATOM 847 C CA . SER A 1 115 ? -2.036 19.253 9.111 1.00 81.25 115 SER A CA 1
ATOM 848 C C . SER A 1 115 ? -2.873 17.992 8.877 1.00 81.25 115 SER A C 1
ATOM 850 O O . SER A 1 115 ? -4.075 18.082 8.607 1.00 81.25 115 SER A O 1
ATOM 852 N N . ALA A 1 116 ? -2.240 16.821 8.987 1.00 78.25 116 ALA A N 1
ATOM 853 C CA . ALA A 1 116 ? -2.931 15.538 8.913 1.00 78.25 116 ALA A CA 1
ATOM 854 C C . ALA A 1 116 ? -3.960 15.407 10.045 1.00 78.25 116 ALA A C 1
ATOM 856 O O . ALA A 1 116 ? -5.078 14.934 9.831 1.00 78.25 116 ALA A O 1
ATOM 857 N N . TYR A 1 117 ? -3.626 15.908 11.232 1.00 78.38 117 TYR A N 1
ATOM 858 C CA . TYR A 1 117 ? -4.515 15.969 12.382 1.00 78.38 117 TYR A CA 1
ATOM 859 C C . TYR A 1 117 ? -5.726 16.886 12.148 1.00 78.38 117 TYR A C 1
ATOM 861 O O . TYR A 1 117 ? -6.862 16.487 12.393 1.00 78.38 117 TYR A O 1
ATOM 869 N N . GLU A 1 118 ? -5.528 18.102 11.629 1.00 81.12 118 GLU A N 1
ATOM 870 C CA . GLU A 1 118 ? -6.643 19.020 11.334 1.00 81.12 118 GLU A CA 1
ATOM 871 C C . GLU A 1 118 ? -7.567 18.464 10.241 1.00 81.12 118 GLU A C 1
ATOM 873 O O . GLU A 1 118 ? -8.792 18.550 10.364 1.00 81.12 118 GLU A O 1
ATOM 878 N N . HIS A 1 119 ? -7.004 17.837 9.204 1.00 83.81 119 HIS A N 1
ATOM 879 C CA . HIS A 1 119 ? -7.790 17.109 8.204 1.00 83.81 119 HIS A CA 1
ATOM 880 C C . HIS A 1 119 ? -8.582 15.958 8.838 1.00 83.81 119 HIS A C 1
ATOM 882 O O . HIS A 1 119 ? -9.774 15.798 8.569 1.00 83.81 119 HIS A O 1
ATOM 888 N N . SER A 1 120 ? -7.964 15.223 9.764 1.00 81.38 120 SER A N 1
ATOM 889 C CA . SER A 1 120 ? -8.624 14.145 10.505 1.00 81.38 120 SER A CA 1
ATOM 890 C C . SER A 1 120 ? -9.830 14.642 11.312 1.00 81.38 120 SER A C 1
ATOM 892 O O . SER A 1 120 ? -10.851 13.959 11.366 1.00 81.38 120 SER A O 1
ATOM 894 N N . ILE A 1 121 ? -9.782 15.856 11.877 1.00 79.62 121 ILE A N 1
ATOM 895 C CA . ILE A 1 121 ? -10.946 16.481 12.537 1.00 79.6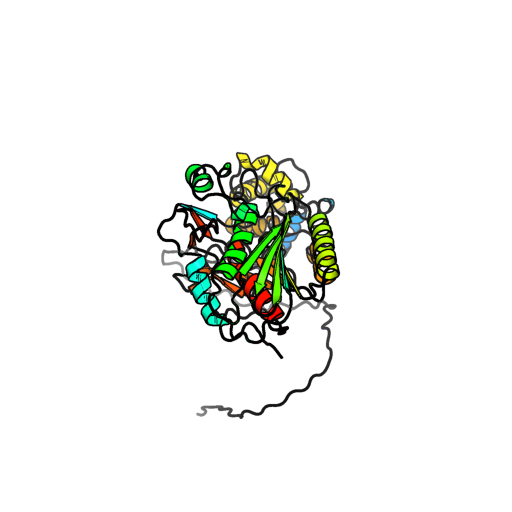2 121 ILE A CA 1
ATOM 896 C C . ILE A 1 121 ? -12.096 16.687 11.542 1.00 79.62 121 ILE A C 1
ATOM 898 O O . ILE A 1 121 ? -13.255 16.403 11.869 1.00 79.62 121 ILE A O 1
ATOM 902 N N . VAL A 1 122 ? -11.795 17.181 10.336 1.00 82.50 122 VAL A N 1
ATOM 903 C CA . VAL A 1 122 ? -12.800 17.392 9.281 1.00 82.50 122 VAL A CA 1
ATOM 904 C C . VAL A 1 122 ? -13.419 16.059 8.878 1.00 82.50 122 VAL A C 1
ATOM 906 O O . VAL A 1 122 ? -14.645 15.937 8.912 1.00 82.50 122 VAL A O 1
ATOM 909 N N . LEU A 1 123 ? -12.601 15.041 8.606 1.00 83.00 123 LEU A N 1
ATOM 910 C CA . LEU A 1 123 ? -13.081 13.701 8.272 1.00 83.00 123 LEU A CA 1
ATOM 911 C C . LEU A 1 123 ? -13.955 13.109 9.393 1.00 83.00 123 LEU A C 1
ATOM 913 O O . LEU A 1 123 ? -15.067 12.636 9.151 1.00 83.00 123 LEU A O 1
ATOM 917 N N . ASN A 1 124 ? -13.508 13.213 10.646 1.00 80.81 124 ASN A N 1
ATOM 918 C CA . ASN A 1 124 ? -14.262 12.754 11.813 1.00 80.81 124 ASN A CA 1
ATOM 919 C C . ASN A 1 124 ? -15.606 13.487 11.971 1.00 80.81 124 ASN A C 1
ATOM 921 O O . ASN A 1 124 ? -16.589 12.901 12.430 1.00 80.81 124 ASN A O 1
ATOM 925 N N . SER A 1 125 ? -15.694 14.747 11.537 1.00 78.81 125 SER A N 1
ATOM 926 C CA . SER A 1 125 ? -16.953 15.501 11.532 1.00 78.81 125 SER A CA 1
ATOM 927 C C . SER A 1 125 ? -17.987 14.951 10.544 1.00 78.81 125 SER A C 1
ATOM 929 O O . SER A 1 125 ? -19.193 15.052 10.800 1.00 78.81 125 SER A O 1
ATOM 931 N N . GLU A 1 126 ? -17.542 14.330 9.450 1.00 79.62 126 GLU A N 1
ATOM 932 C CA . GLU A 1 126 ? -18.413 13.639 8.493 1.00 79.62 126 GLU A CA 1
ATOM 933 C C . GLU A 1 126 ? -18.883 12.286 9.046 1.00 79.62 126 GLU A C 1
ATOM 935 O O . GLU A 1 126 ? -20.009 11.850 8.792 1.00 79.62 126 GLU A O 1
ATOM 940 N N . LEU A 1 127 ? -18.055 11.672 9.893 1.00 76.88 127 LEU A N 1
ATOM 941 C CA . LEU A 1 127 ? -18.307 10.396 10.562 1.00 76.88 127 LEU A CA 1
ATOM 942 C C . LEU A 1 127 ? -19.146 10.500 11.840 1.00 76.88 127 LEU A C 1
ATOM 944 O O . LEU A 1 127 ? -19.550 9.475 12.384 1.00 76.88 127 LEU A O 1
ATOM 948 N N . LYS A 1 128 ? -19.493 11.708 12.302 1.00 73.38 128 LYS A N 1
ATOM 949 C CA . LYS A 1 128 ? -20.237 11.942 13.561 1.00 73.38 128 LYS A CA 1
ATOM 950 C C . LYS A 1 128 ? -21.579 11.206 13.682 1.00 73.38 128 LYS A C 1
ATOM 952 O O . LYS A 1 128 ? -22.131 11.100 14.774 1.00 73.38 128 LYS A O 1
ATOM 957 N N . ASN A 1 129 ? -22.141 10.759 12.557 1.00 72.38 129 ASN A N 1
ATOM 958 C CA . ASN A 1 129 ? -23.402 10.021 12.507 1.00 72.38 129 ASN A CA 1
ATOM 959 C C . ASN A 1 129 ? -23.223 8.502 12.654 1.00 72.38 129 ASN A C 1
ATOM 961 O O . ASN A 1 129 ? -24.230 7.790 12.730 1.00 72.38 129 ASN A O 1
ATOM 965 N N . LEU A 1 130 ? -21.985 7.995 12.692 1.00 74.19 130 LEU A N 1
ATOM 966 C CA . LEU A 1 130 ? -21.722 6.626 13.116 1.00 74.19 130 LEU A CA 1
ATOM 967 C C . LEU A 1 130 ? -22.160 6.491 14.577 1.00 74.19 130 LEU A C 1
ATOM 969 O O . LEU A 1 130 ? -21.634 7.130 15.482 1.00 74.19 130 LEU A O 1
ATOM 973 N N . LYS A 1 131 ? -23.201 5.687 14.782 1.00 72.19 131 LYS A N 1
ATOM 974 C CA . LYS A 1 131 ? -23.739 5.338 16.097 1.00 72.19 131 LYS A CA 1
ATOM 975 C C . LYS A 1 131 ? -23.389 3.888 16.387 1.00 72.19 131 LYS A C 1
ATOM 977 O O . LYS A 1 131 ? -23.183 3.114 15.460 1.00 72.19 131 LYS A O 1
ATOM 982 N N . ASN A 1 132 ? -23.439 3.517 17.664 1.00 78.12 132 ASN A N 1
ATOM 983 C CA . ASN A 1 132 ? -23.328 2.129 18.117 1.00 78.12 132 ASN A CA 1
ATOM 984 C C . ASN A 1 132 ? -21.978 1.470 17.802 1.00 78.12 132 ASN A C 1
ATOM 986 O O . ASN A 1 132 ? -21.959 0.310 17.415 1.00 78.12 132 ASN A O 1
ATOM 990 N N . ILE A 1 133 ? -20.864 2.183 17.993 1.00 82.50 133 ILE A N 1
ATOM 991 C CA . ILE A 1 133 ? -19.523 1.581 18.007 1.00 82.50 133 ILE A CA 1
ATOM 992 C C . ILE A 1 133 ? -19.483 0.522 19.115 1.00 82.50 133 ILE A C 1
ATOM 994 O O . ILE A 1 133 ? -19.360 0.871 20.278 1.00 82.50 133 ILE A O 1
ATOM 998 N N . ASN A 1 134 ? -19.718 -0.746 18.800 1.00 87.38 134 ASN A N 1
ATOM 999 C CA . ASN A 1 134 ? -19.976 -1.804 19.777 1.00 87.38 134 ASN A CA 1
ATOM 1000 C C . ASN A 1 134 ? -19.255 -3.120 19.469 1.00 87.38 134 ASN A C 1
ATOM 1002 O O . ASN A 1 134 ? -19.618 -4.158 20.024 1.00 87.38 134 ASN A O 1
ATOM 1006 N N . GLN A 1 135 ? -18.283 -3.078 18.558 1.00 90.94 135 GLN A N 1
ATOM 1007 C CA . GLN A 1 135 ? -17.476 -4.229 18.183 1.00 90.94 135 GLN A CA 1
ATOM 1008 C C . GLN A 1 135 ? -15.998 -3.877 18.238 1.00 90.94 135 GLN A C 1
ATOM 1010 O O . GLN A 1 135 ? -15.600 -2.778 17.846 1.00 90.94 135 GLN A O 1
ATOM 1015 N N . ASP A 1 136 ? -15.198 -4.845 18.669 1.00 95.25 136 ASP A N 1
ATOM 1016 C CA . ASP A 1 136 ? -13.749 -4.781 18.553 1.00 95.25 136 ASP A CA 1
ATOM 1017 C C . ASP A 1 136 ? -13.331 -4.934 17.085 1.00 95.25 136 ASP A C 1
ATOM 1019 O O . ASP A 1 136 ? -13.902 -5.742 16.334 1.00 95.25 136 ASP A O 1
ATOM 1023 N N . VAL A 1 137 ? -12.328 -4.160 16.671 1.00 95.62 137 VAL A N 1
ATOM 1024 C CA . VAL A 1 137 ? -11.802 -4.160 15.299 1.00 95.62 137 VAL A CA 1
ATOM 1025 C C . VAL A 1 137 ? -10.279 -4.148 15.321 1.00 95.62 137 VAL A C 1
ATOM 1027 O O . VAL A 1 137 ? -9.668 -3.468 16.137 1.00 95.62 137 VAL A O 1
ATOM 1030 N N . ALA A 1 138 ? -9.658 -4.888 14.409 1.00 97.56 138 ALA A N 1
ATOM 1031 C CA . ALA A 1 138 ? -8.225 -4.803 14.169 1.00 97.56 138 ALA A CA 1
ATOM 1032 C C . ALA A 1 138 ? -7.937 -4.132 12.823 1.00 97.56 138 ALA A C 1
ATOM 1034 O O . ALA A 1 138 ? -8.639 -4.367 11.838 1.00 97.56 138 ALA A O 1
ATOM 1035 N N . ILE A 1 139 ? -6.881 -3.329 12.776 1.00 98.00 139 ILE A N 1
ATOM 1036 C CA . ILE A 1 139 ? -6.289 -2.804 11.549 1.00 98.00 139 ILE A CA 1
ATOM 1037 C C . ILE A 1 139 ? -4.875 -3.369 11.456 1.00 98.00 139 ILE A C 1
ATOM 1039 O O . ILE A 1 139 ? -4.066 -3.138 12.347 1.00 98.00 139 ILE A O 1
ATOM 1043 N N . ILE A 1 140 ? -4.566 -4.097 10.390 1.00 97.38 140 ILE A N 1
ATOM 1044 C CA . ILE A 1 140 ? -3.212 -4.573 10.100 1.00 97.38 140 ILE A CA 1
ATOM 1045 C C . ILE A 1 140 ? -2.630 -3.661 9.023 1.00 97.38 140 ILE A C 1
ATOM 1047 O O . ILE A 1 140 ? -3.189 -3.575 7.931 1.00 97.38 140 ILE A O 1
ATOM 1051 N N . VAL A 1 141 ? -1.522 -2.988 9.315 1.00 95.31 141 VAL A N 1
ATOM 1052 C CA . VAL A 1 141 ? -0.755 -2.204 8.341 1.00 95.31 141 VAL A CA 1
ATOM 1053 C C . VAL A 1 141 ? 0.386 -3.068 7.841 1.00 95.31 141 VAL A C 1
ATOM 1055 O O . VAL A 1 141 ? 1.324 -3.351 8.581 1.00 95.31 141 VAL A O 1
ATOM 1058 N N . VAL A 1 142 ? 0.280 -3.524 6.597 1.00 94.25 142 VAL A N 1
ATOM 1059 C CA . VAL A 1 142 ? 1.296 -4.351 5.947 1.00 94.25 142 VAL A CA 1
ATOM 1060 C C . VAL A 1 142 ? 2.189 -3.439 5.126 1.00 94.25 142 VAL A C 1
ATOM 1062 O O . VAL A 1 142 ? 1.726 -2.860 4.146 1.00 94.25 142 VAL A O 1
ATOM 1065 N N . ASP A 1 143 ? 3.450 -3.311 5.523 1.00 90.62 143 ASP A N 1
ATOM 1066 C CA . ASP A 1 143 ? 4.410 -2.419 4.871 1.00 90.62 143 ASP A CA 1
ATOM 1067 C C . ASP A 1 143 ? 5.856 -2.850 5.179 1.00 90.62 143 ASP A C 1
ATOM 1069 O O . ASP A 1 143 ? 6.087 -3.845 5.879 1.00 90.62 143 ASP A O 1
ATOM 1073 N N . ASP A 1 144 ? 6.824 -2.117 4.633 1.00 84.81 144 ASP A N 1
ATOM 1074 C CA . ASP A 1 144 ? 8.228 -2.218 5.009 1.00 84.81 144 ASP A CA 1
ATOM 1075 C C . ASP A 1 144 ? 8.465 -1.402 6.283 1.00 84.81 144 ASP A C 1
ATOM 1077 O O . ASP A 1 144 ? 8.332 -0.174 6.284 1.00 84.81 144 ASP A O 1
ATOM 1081 N N . PHE A 1 145 ? 8.836 -2.094 7.359 1.00 81.44 145 PHE A N 1
ATOM 1082 C CA . PHE A 1 145 ? 9.261 -1.475 8.618 1.00 81.44 145 PHE A CA 1
ATOM 1083 C C . PHE A 1 145 ? 10.774 -1.658 8.849 1.00 81.44 145 PHE A C 1
ATOM 1085 O O . PHE A 1 145 ? 11.250 -1.580 9.980 1.00 81.44 145 PHE A O 1
ATOM 1092 N N . ALA A 1 146 ? 11.543 -1.931 7.785 1.00 75.81 146 ALA A N 1
ATOM 1093 C CA . ALA A 1 146 ? 13.002 -2.062 7.775 1.00 75.81 146 ALA A CA 1
ATOM 1094 C C . ALA A 1 146 ? 13.568 -3.048 8.819 1.00 75.81 146 ALA A C 1
ATOM 1096 O O . ALA A 1 146 ? 14.651 -2.838 9.373 1.00 75.81 146 ALA A O 1
ATOM 1097 N N . GLY A 1 147 ? 12.836 -4.122 9.134 1.00 65.12 147 GLY A N 1
ATOM 1098 C CA . GLY A 1 147 ? 13.235 -5.094 10.153 1.00 65.12 147 GLY A CA 1
ATOM 1099 C C . GLY A 1 147 ? 13.061 -4.602 11.595 1.00 65.12 147 GLY A C 1
ATOM 1100 O O . GLY A 1 147 ? 13.236 -5.393 12.526 1.00 65.12 147 GLY A O 1
ATOM 1101 N N . ALA A 1 148 ? 12.643 -3.349 11.810 1.00 56.38 148 ALA A N 1
ATOM 1102 C CA . ALA A 1 148 ? 12.365 -2.749 13.117 1.00 56.38 148 ALA A CA 1
ATOM 1103 C C . ALA A 1 148 ? 11.015 -3.206 13.706 1.00 56.38 148 ALA A C 1
ATOM 1105 O O . ALA A 1 148 ? 10.373 -2.483 14.464 1.00 56.38 148 ALA A O 1
ATOM 1106 N N . SER A 1 149 ? 10.608 -4.442 13.396 1.00 43.78 149 SER A N 1
ATOM 1107 C CA . SER A 1 149 ? 9.360 -5.120 13.785 1.00 43.78 149 SER A CA 1
ATOM 1108 C C . SER A 1 149 ? 9.044 -5.189 15.291 1.00 43.78 149 SER A C 1
ATOM 1110 O O . SER A 1 149 ? 8.111 -5.881 15.690 1.00 43.78 149 SER A O 1
ATOM 1112 N N . SER A 1 150 ? 9.783 -4.500 16.155 1.00 42.81 150 SER A N 1
ATOM 1113 C CA . SER A 1 150 ? 9.611 -4.578 17.600 1.00 42.81 150 SER A CA 1
ATOM 1114 C C . SER A 1 150 ? 9.044 -3.337 18.259 1.00 42.81 150 SER A C 1
ATOM 1116 O O . SER A 1 150 ? 8.695 -3.460 19.431 1.00 42.81 150 SER A O 1
ATOM 1118 N N . SER A 1 151 ? 8.907 -2.183 17.598 1.00 46.78 151 SER A N 1
ATOM 1119 C CA . SER A 1 151 ? 8.242 -1.089 18.295 1.00 46.78 151 SER A CA 1
ATOM 1120 C C . SER A 1 151 ? 7.527 -0.064 17.419 1.00 46.78 151 SER A C 1
ATOM 1122 O O . SER A 1 151 ? 8.097 0.819 16.790 1.00 46.78 151 SER A O 1
ATOM 1124 N N . VAL A 1 152 ? 6.212 -0.052 17.603 1.00 51.66 152 VAL A N 1
ATOM 1125 C CA . VAL A 1 152 ? 5.361 1.135 17.480 1.00 51.66 152 VAL A CA 1
ATOM 1126 C C . VAL A 1 152 ? 5.841 2.255 18.440 1.00 51.66 152 VAL A C 1
ATOM 1128 O O . VAL A 1 152 ? 5.273 3.333 18.466 1.00 51.66 152 VAL A O 1
ATOM 1131 N N . GLU A 1 153 ? 6.946 2.098 19.188 1.00 45.22 153 GLU A N 1
ATOM 1132 C CA . GLU A 1 153 ? 7.673 3.214 19.825 1.00 45.22 153 GLU A CA 1
ATOM 1133 C C . GLU A 1 153 ? 8.150 4.266 18.806 1.00 45.22 153 GLU A C 1
ATOM 1135 O O . GLU A 1 153 ? 8.483 5.376 19.217 1.00 45.22 153 GLU A O 1
ATOM 1140 N N . GLY A 1 154 ? 8.082 3.985 17.496 1.00 44.75 154 GLY A N 1
ATOM 1141 C CA . GLY A 1 154 ? 8.077 4.990 16.424 1.00 44.75 154 GLY A CA 1
ATOM 1142 C C . GLY A 1 154 ? 7.071 6.141 16.638 1.00 44.75 154 GLY A C 1
ATOM 1143 O O . GLY A 1 154 ? 7.332 7.278 16.246 1.00 44.75 154 GLY A O 1
ATOM 1144 N N . PHE A 1 155 ? 5.971 5.896 17.368 1.00 47.22 155 PHE A N 1
ATOM 1145 C CA . PHE A 1 155 ? 5.037 6.927 17.863 1.00 47.22 155 PHE A CA 1
ATOM 1146 C C . PHE A 1 155 ? 5.680 7.964 18.778 1.00 47.22 155 PHE A C 1
ATOM 1148 O O . PHE A 1 155 ? 5.150 9.061 18.964 1.00 47.22 155 PHE A O 1
ATOM 1155 N N . ASN A 1 156 ? 6.800 7.588 19.382 1.00 43.56 156 ASN A N 1
ATOM 1156 C CA . ASN A 1 156 ? 7.475 8.308 20.440 1.00 43.56 156 ASN A CA 1
ATOM 1157 C C . ASN A 1 156 ? 8.850 8.826 20.002 1.00 43.56 156 ASN A C 1
ATOM 1159 O O . ASN A 1 156 ? 9.621 9.286 20.847 1.00 43.56 156 ASN A O 1
ATOM 1163 N N . ILE A 1 157 ? 9.168 8.789 18.700 1.00 45.91 157 ILE A N 1
ATOM 1164 C CA . ILE A 1 157 ? 10.365 9.465 18.200 1.00 45.91 157 ILE A CA 1
ATOM 1165 C C . ILE A 1 157 ? 10.174 10.952 18.490 1.00 45.91 157 ILE A C 1
ATOM 1167 O O . ILE A 1 157 ? 9.183 11.567 18.084 1.00 45.91 157 ILE A O 1
ATOM 1171 N N . SER A 1 158 ? 11.073 11.528 19.292 1.00 46.03 158 SER A N 1
ATOM 1172 C CA . SER A 1 158 ? 10.984 12.949 19.596 1.00 46.03 158 SER A CA 1
ATOM 1173 C C . SER A 1 158 ? 11.115 13.733 18.292 1.00 46.03 158 SER A C 1
ATOM 1175 O O . SER A 1 158 ? 11.923 13.401 17.422 1.00 46.03 158 SER A O 1
ATOM 1177 N N . LYS A 1 159 ? 10.311 14.794 18.168 1.00 47.28 159 LYS A N 1
ATOM 1178 C CA . LYS A 1 159 ? 10.393 15.768 17.073 1.00 47.28 159 LYS A CA 1
ATOM 1179 C C . LYS A 1 159 ? 11.844 16.175 16.784 1.00 47.28 159 LYS A C 1
ATOM 1181 O O . LYS A 1 159 ? 12.205 16.348 15.625 1.00 47.28 159 LYS A O 1
ATOM 1186 N N . ASP A 1 160 ? 12.648 16.292 17.837 1.00 47.00 160 ASP A N 1
ATOM 1187 C CA . ASP A 1 160 ? 14.040 16.734 17.780 1.00 47.00 160 ASP A CA 1
ATOM 1188 C C . ASP A 1 160 ? 14.937 15.744 17.017 1.00 47.00 160 ASP A C 1
ATOM 1190 O O . ASP A 1 160 ? 15.839 16.166 16.309 1.00 47.00 160 ASP A O 1
ATOM 1194 N N . ILE A 1 161 ? 14.656 14.435 17.067 1.00 52.53 161 ILE A N 1
ATOM 1195 C CA . ILE A 1 161 ? 15.458 13.426 16.355 1.00 52.53 161 ILE A CA 1
ATOM 1196 C C . ILE A 1 161 ? 15.163 13.445 14.851 1.00 52.53 161 ILE A C 1
ATOM 1198 O O . ILE A 1 161 ? 16.090 13.408 14.051 1.00 52.53 161 ILE A O 1
ATOM 1202 N N . ILE A 1 162 ? 13.895 13.522 14.436 1.00 55.44 162 ILE A N 1
ATOM 1203 C CA . ILE A 1 162 ? 13.557 13.459 13.000 1.00 55.44 162 ILE A CA 1
ATOM 1204 C C . ILE A 1 162 ? 13.853 14.782 12.292 1.00 55.44 162 ILE A C 1
ATOM 1206 O O . ILE A 1 162 ? 14.306 14.772 11.151 1.00 55.44 162 ILE A O 1
ATOM 1210 N N . VAL A 1 163 ? 13.620 15.924 12.946 1.00 56.75 163 VAL A N 1
ATOM 1211 C CA . VAL A 1 163 ? 13.856 17.236 12.322 1.00 56.75 163 VAL A CA 1
ATOM 1212 C C . VAL A 1 163 ? 15.347 17.517 12.134 1.00 56.75 163 VAL A C 1
ATOM 1214 O O . VAL A 1 163 ? 15.706 18.072 11.100 1.00 56.75 163 VAL A O 1
ATOM 1217 N N . ASP A 1 164 ? 16.204 17.114 13.078 1.00 57.41 164 ASP A N 1
ATOM 1218 C CA . ASP A 1 164 ? 17.653 17.329 12.963 1.00 57.41 164 ASP A CA 1
ATOM 1219 C C . ASP A 1 164 ? 18.325 16.341 11.997 1.00 57.41 164 ASP A C 1
ATOM 1221 O O . ASP A 1 164 ? 19.408 16.625 11.484 1.00 57.41 164 ASP A O 1
ATOM 1225 N N . LEU A 1 165 ? 17.693 15.189 11.743 1.00 61.78 165 LEU A N 1
ATOM 1226 C CA . LEU A 1 165 ? 18.216 14.178 10.828 1.00 61.78 165 LEU A CA 1
ATOM 1227 C C . LEU A 1 165 ? 17.713 14.353 9.396 1.00 61.78 165 LEU A C 1
ATOM 1229 O O . LEU A 1 165 ? 18.465 14.032 8.487 1.00 61.78 165 LEU A O 1
ATOM 1233 N N . PHE A 1 166 ? 16.497 14.862 9.175 1.00 67.94 166 PHE A N 1
ATOM 1234 C CA . PHE A 1 166 ? 15.922 14.938 7.831 1.00 67.94 166 PHE A CA 1
ATOM 1235 C C . PHE A 1 166 ? 16.676 15.912 6.918 1.00 67.94 166 PHE A C 1
ATOM 1237 O O . PHE A 1 166 ? 16.619 17.133 7.083 1.00 67.94 166 PHE A O 1
ATOM 1244 N N . ASP A 1 167 ? 17.281 15.363 5.871 1.00 68.69 167 ASP A N 1
ATOM 1245 C CA . ASP A 1 167 ? 17.823 16.094 4.736 1.00 68.69 167 ASP A CA 1
ATOM 1246 C C . ASP A 1 167 ? 17.058 15.692 3.469 1.00 68.69 167 ASP A C 1
ATOM 1248 O O . ASP A 1 167 ? 17.042 14.538 3.037 1.00 68.69 167 ASP A O 1
ATOM 1252 N N . ALA A 1 168 ? 16.433 16.681 2.826 1.00 67.19 168 ALA A N 1
ATOM 1253 C CA . ALA A 1 168 ? 15.725 16.482 1.565 1.00 67.19 168 ALA A CA 1
ATOM 1254 C C . ALA A 1 168 ? 16.644 15.964 0.437 1.00 67.19 168 ALA A C 1
ATOM 1256 O O . ALA A 1 168 ? 16.143 15.427 -0.549 1.00 67.19 168 ALA A O 1
ATOM 1257 N N . ASN A 1 169 ? 17.964 16.114 0.577 1.00 68.25 169 ASN A N 1
ATOM 1258 C CA . ASN A 1 169 ? 18.967 15.632 -0.371 1.00 68.25 169 ASN A CA 1
ATOM 1259 C C . ASN A 1 169 ? 19.577 14.276 0.021 1.00 68.25 169 ASN A C 1
ATOM 1261 O O . ASN A 1 169 ? 20.296 13.695 -0.791 1.00 68.25 169 ASN A O 1
ATOM 1265 N N . ASP A 1 170 ? 19.299 13.765 1.225 1.00 70.75 170 ASP A N 1
ATOM 1266 C CA . ASP A 1 170 ? 19.790 12.469 1.695 1.00 70.75 170 ASP A CA 1
ATOM 1267 C C . ASP A 1 170 ? 18.618 11.553 2.063 1.00 70.75 170 ASP A C 1
ATOM 1269 O O . ASP A 1 170 ? 18.076 11.592 3.168 1.00 70.75 170 ASP A O 1
ATOM 1273 N N . SER A 1 171 ? 18.242 10.679 1.129 1.00 65.56 171 SER A N 1
ATOM 1274 C CA . SER A 1 171 ? 17.131 9.740 1.303 1.00 65.56 171 SER A CA 1
ATOM 1275 C C . SER A 1 171 ? 17.325 8.748 2.453 1.00 65.56 171 SER A C 1
ATOM 1277 O O . SER A 1 171 ? 16.351 8.137 2.885 1.00 65.56 171 SER A O 1
ATOM 1279 N N . THR A 1 172 ? 18.555 8.569 2.954 1.00 68.62 172 THR A N 1
ATOM 1280 C CA . THR A 1 172 ? 18.833 7.690 4.104 1.00 68.62 172 THR A CA 1
ATOM 1281 C C . THR A 1 172 ? 18.320 8.268 5.420 1.00 68.62 172 THR A C 1
ATOM 1283 O O . THR A 1 172 ? 18.162 7.543 6.400 1.00 68.62 172 THR A O 1
ATOM 1286 N N . THR A 1 173 ? 18.021 9.567 5.429 1.00 70.69 173 THR A N 1
ATOM 1287 C CA . THR A 1 173 ? 17.470 10.285 6.578 1.00 70.69 173 THR A CA 1
ATOM 1288 C C . THR A 1 173 ? 15.946 10.363 6.570 1.00 70.69 173 THR A C 1
ATOM 1290 O O . THR A 1 173 ? 15.339 10.894 7.503 1.00 70.69 173 THR A O 1
ATOM 1293 N N . TRP A 1 174 ? 15.306 9.879 5.502 1.00 72.75 174 TRP A N 1
ATOM 1294 C CA . TRP A 1 174 ? 13.861 9.983 5.367 1.00 72.75 174 TRP A CA 1
ATOM 1295 C C . TRP A 1 174 ? 13.178 8.961 6.280 1.00 72.75 174 TRP A C 1
ATOM 1297 O O . TRP A 1 174 ? 13.706 7.865 6.482 1.00 72.75 174 TRP A O 1
ATOM 1307 N N . PRO A 1 175 ? 11.988 9.287 6.815 1.00 75.38 175 PRO A N 1
ATOM 1308 C CA . PRO A 1 175 ? 11.200 8.328 7.572 1.00 75.38 175 PRO A CA 1
ATOM 1309 C C . PRO A 1 175 ? 10.947 7.050 6.768 1.00 75.38 175 PRO A C 1
ATOM 1311 O O . PRO A 1 175 ? 10.760 7.098 5.545 1.00 75.38 175 PRO A O 1
ATOM 1314 N N . ILE A 1 176 ? 10.896 5.919 7.470 1.00 79.38 176 ILE A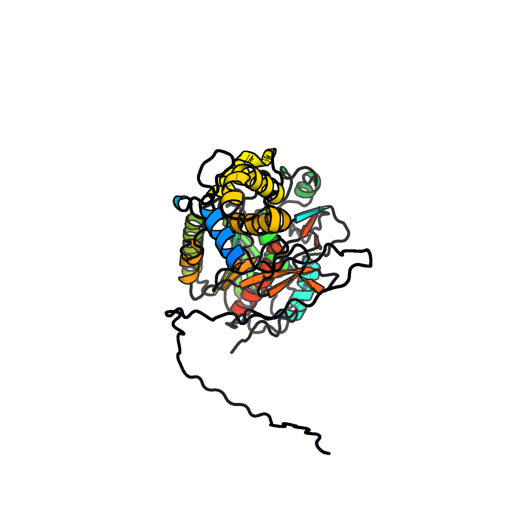 N 1
ATOM 1315 C CA . ILE A 1 176 ? 10.505 4.641 6.882 1.00 79.38 176 ILE A CA 1
ATOM 1316 C C . ILE A 1 176 ? 9.045 4.750 6.432 1.00 79.38 176 ILE A C 1
ATOM 1318 O O . ILE A 1 176 ? 8.193 5.283 7.146 1.00 79.38 176 ILE A O 1
ATOM 1322 N N . HIS A 1 177 ? 8.753 4.251 5.232 1.00 83.81 177 HIS A N 1
ATOM 1323 C CA . HIS A 1 177 ? 7.432 4.375 4.622 1.00 83.81 177 HIS A CA 1
ATOM 1324 C C . HIS A 1 177 ? 6.321 3.782 5.509 1.00 83.81 177 HIS A C 1
ATOM 1326 O O . HIS A 1 177 ? 5.345 4.479 5.808 1.00 83.81 177 HIS A O 1
ATOM 1332 N N . GLY A 1 178 ? 6.506 2.552 6.005 1.00 84.69 178 GLY A N 1
ATOM 1333 C CA . GLY A 1 178 ? 5.551 1.887 6.892 1.00 84.69 178 GLY A CA 1
ATOM 1334 C C . GLY A 1 178 ? 5.244 2.667 8.170 1.00 84.69 178 GLY A C 1
ATOM 1335 O O . GLY A 1 178 ? 4.080 2.750 8.567 1.00 84.69 178 GLY A O 1
ATOM 1336 N N . ASP A 1 179 ? 6.244 3.322 8.767 1.00 82.44 179 ASP A N 1
ATOM 1337 C CA . ASP A 1 179 ? 6.055 4.139 9.972 1.00 82.44 179 ASP A CA 1
ATOM 1338 C C . ASP A 1 179 ? 5.125 5.325 9.708 1.00 82.44 179 ASP A C 1
ATOM 1340 O O . ASP A 1 179 ? 4.246 5.622 10.518 1.00 82.44 179 ASP A O 1
ATOM 1344 N N . VAL A 1 180 ? 5.270 5.991 8.559 1.00 84.00 180 VAL A N 1
ATOM 1345 C CA . VAL A 1 180 ? 4.430 7.146 8.206 1.00 84.00 180 VAL A CA 1
ATOM 1346 C C . VAL A 1 180 ? 2.997 6.713 7.890 1.00 84.00 180 VAL A C 1
ATOM 1348 O O . VAL A 1 180 ? 2.051 7.367 8.334 1.00 84.00 180 VAL A O 1
ATOM 1351 N N . VAL A 1 181 ? 2.818 5.585 7.193 1.00 88.50 181 VAL A N 1
ATOM 1352 C CA . VAL A 1 181 ? 1.497 4.983 6.927 1.00 88.50 181 VAL A CA 1
ATOM 1353 C C . VAL A 1 181 ? 0.796 4.607 8.237 1.00 88.50 181 VAL A C 1
ATOM 1355 O O . VAL A 1 181 ? -0.366 4.967 8.450 1.00 88.50 181 VAL A O 1
ATOM 1358 N N . LEU A 1 182 ? 1.500 3.923 9.142 1.00 88.00 182 LEU A N 1
ATOM 1359 C CA . LEU A 1 182 ? 0.986 3.533 10.456 1.00 88.00 182 LEU A CA 1
ATOM 1360 C C . LEU A 1 182 ? 0.635 4.759 11.312 1.00 88.00 182 LEU A C 1
ATOM 1362 O O . LEU A 1 182 ? -0.429 4.804 11.943 1.00 88.00 182 LEU A O 1
ATOM 1366 N N . ASN A 1 183 ? 1.515 5.761 11.322 1.00 85.00 183 ASN A N 1
ATOM 1367 C CA . ASN A 1 183 ? 1.316 7.013 12.040 1.00 85.00 183 ASN A CA 1
ATOM 1368 C C . ASN A 1 183 ? 0.056 7.748 11.566 1.00 85.00 183 ASN A C 1
ATOM 1370 O O . ASN A 1 183 ? -0.727 8.200 12.400 1.00 85.00 183 ASN A O 1
ATOM 1374 N N . GLN A 1 184 ? -0.213 7.768 10.257 1.00 87.50 184 GLN A N 1
ATOM 1375 C CA . GLN A 1 184 ? -1.417 8.395 9.707 1.00 87.50 184 GLN A CA 1
ATOM 1376 C C . GLN A 1 184 ? -2.712 7.799 10.286 1.00 87.50 184 GLN A C 1
ATOM 1378 O O . GLN A 1 184 ? -3.606 8.545 10.686 1.00 87.50 184 GLN A O 1
ATOM 1383 N N . ILE A 1 185 ? -2.814 6.469 10.411 1.00 90.69 185 ILE A N 1
ATOM 1384 C CA . ILE A 1 185 ? -4.004 5.812 10.996 1.00 90.69 185 ILE A CA 1
ATOM 1385 C C . ILE A 1 185 ? -4.195 6.195 12.466 1.00 90.69 185 ILE A C 1
ATOM 1387 O O . ILE A 1 185 ? -5.314 6.418 12.930 1.00 90.69 185 ILE A O 1
ATOM 1391 N N . ASN A 1 186 ? -3.107 6.298 13.218 1.00 87.44 186 ASN A N 1
ATOM 1392 C CA . ASN A 1 186 ? -3.198 6.656 14.627 1.00 87.44 186 ASN A CA 1
ATOM 1393 C C . ASN A 1 186 ? -3.494 8.146 14.833 1.00 87.44 186 ASN A C 1
ATOM 1395 O O . ASN A 1 186 ? -4.215 8.476 15.770 1.00 87.44 186 ASN A O 1
ATOM 1399 N N . LEU A 1 187 ? -3.008 9.042 13.965 1.00 85.00 187 LEU A N 1
ATOM 1400 C CA . LEU A 1 187 ? -3.411 10.454 13.977 1.00 85.00 187 LEU A CA 1
ATOM 1401 C C . LEU A 1 187 ? -4.917 10.602 13.714 1.00 85.00 187 LEU A C 1
ATOM 1403 O O . LEU A 1 187 ? -5.579 11.385 14.397 1.00 85.00 187 LEU A O 1
ATOM 1407 N N . LEU A 1 188 ? -5.470 9.800 12.796 1.00 87.75 188 LEU A N 1
ATOM 1408 C CA . LEU A 1 188 ? -6.909 9.758 12.515 1.00 87.75 188 LEU A CA 1
ATOM 1409 C C . LEU A 1 188 ? -7.732 9.374 13.760 1.00 87.75 188 LEU A C 1
ATOM 1411 O O . LEU A 1 188 ? -8.736 10.031 14.059 1.00 87.75 188 LEU A O 1
ATOM 1415 N N . LEU A 1 189 ? -7.278 8.367 14.520 1.00 88.31 189 LEU A N 1
ATOM 1416 C CA . LEU A 1 189 ? -7.879 7.983 15.806 1.00 88.31 189 LEU A CA 1
ATOM 1417 C C . LEU A 1 189 ? -7.668 9.040 16.892 1.00 88.31 189 LEU A C 1
ATOM 1419 O O . LEU A 1 189 ? -8.601 9.346 17.630 1.00 88.31 189 LEU A O 1
ATOM 1423 N N . ALA A 1 190 ? -6.476 9.624 16.992 1.00 84.44 190 ALA A N 1
ATOM 1424 C CA . ALA A 1 190 ? -6.172 10.647 17.987 1.00 84.44 190 ALA A CA 1
ATOM 1425 C C . ALA A 1 190 ? -7.038 11.902 17.816 1.00 84.44 190 ALA A C 1
ATOM 1427 O O . ALA A 1 190 ? -7.430 12.518 18.802 1.00 84.44 190 ALA A O 1
ATOM 1428 N N . ALA A 1 191 ? -7.374 12.254 16.573 1.00 83.88 191 ALA A N 1
ATOM 1429 C CA . ALA A 1 191 ? -8.217 13.400 16.233 1.00 83.88 191 ALA A CA 1
ATOM 1430 C C . ALA A 1 191 ? -9.719 13.172 16.480 1.00 83.88 191 ALA A C 1
ATOM 1432 O O . ALA A 1 191 ? -10.552 14.013 16.118 1.00 83.88 191 ALA A O 1
ATOM 1433 N N . SER A 1 192 ? -10.112 12.018 17.025 1.00 77.56 192 SER A N 1
ATOM 1434 C CA . SER A 1 192 ? -11.515 11.663 17.237 1.00 77.56 192 SER A CA 1
ATOM 1435 C C . SER A 1 192 ? -12.094 12.318 18.501 1.00 77.56 192 SER A C 1
A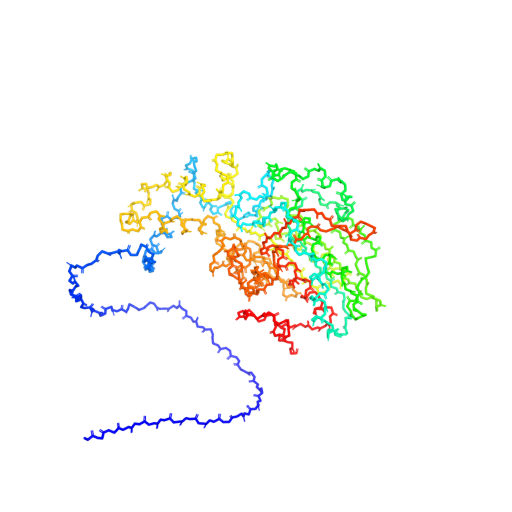TOM 1437 O O . SER A 1 192 ? -12.295 11.697 19.536 1.00 77.56 192 SER A O 1
ATOM 1439 N N . ASP A 1 193 ? -12.433 13.606 18.428 1.00 70.25 193 ASP A N 1
ATOM 1440 C CA . ASP A 1 193 ? -13.006 14.329 19.583 1.00 70.25 193 ASP A CA 1
ATOM 1441 C C . ASP A 1 193 ? -14.531 14.164 19.747 1.00 70.25 193 ASP A C 1
ATOM 1443 O O . ASP A 1 193 ? -15.128 14.600 20.738 1.00 70.25 193 ASP A O 1
ATOM 1447 N N . TYR A 1 194 ? -15.200 13.508 18.799 1.00 65.88 194 TYR A N 1
ATOM 1448 C CA . TYR A 1 194 ? -16.640 13.268 18.875 1.00 65.88 194 TYR A CA 1
ATOM 1449 C C . TYR A 1 194 ? -16.945 12.103 19.818 1.00 65.88 194 TYR A C 1
ATOM 1451 O O . TYR A 1 194 ? -16.476 10.992 19.602 1.00 65.88 194 TYR A O 1
ATOM 1459 N N . GLN A 1 195 ? -17.806 12.333 20.819 1.00 62.66 195 GLN A N 1
ATOM 1460 C CA . GLN A 1 195 ? -18.114 11.371 21.896 1.00 62.66 195 GLN A CA 1
ATOM 1461 C C . GLN A 1 195 ? -18.431 9.938 21.433 1.00 62.66 195 GLN A C 1
ATOM 1463 O O . GLN A 1 195 ? -18.207 9.004 22.194 1.00 62.66 195 GLN A O 1
ATOM 1468 N N . PHE A 1 196 ? -18.972 9.765 20.224 1.00 65.94 196 PHE A N 1
ATOM 1469 C CA . PHE A 1 196 ? -19.388 8.465 19.688 1.00 65.94 196 PHE A CA 1
ATOM 1470 C C . PHE A 1 196 ? -18.306 7.707 18.914 1.00 65.94 196 PHE A C 1
ATOM 1472 O O . PHE A 1 196 ? -18.526 6.544 18.595 1.00 65.94 196 PHE A O 1
ATOM 1479 N N . ILE A 1 197 ? -17.192 8.358 18.582 1.00 76.94 197 ILE A N 1
ATOM 1480 C CA . ILE A 1 197 ? -16.058 7.761 17.862 1.00 76.94 197 ILE A CA 1
ATOM 1481 C C . ILE A 1 197 ? -14.732 8.038 18.576 1.00 76.94 197 ILE A C 1
ATOM 1483 O O . ILE A 1 197 ? -13.682 7.816 17.991 1.00 76.94 197 ILE A O 1
ATOM 1487 N N . ARG A 1 198 ? -14.768 8.528 19.822 1.00 84.31 198 ARG A N 1
ATOM 1488 C CA . ARG A 1 198 ? -13.573 8.898 20.578 1.00 84.31 198 ARG A CA 1
ATOM 1489 C C . ARG A 1 198 ? -12.867 7.663 21.109 1.00 84.31 198 ARG A C 1
ATOM 1491 O O . ARG A 1 198 ? -13.401 6.978 21.980 1.00 84.31 198 ARG A O 1
ATOM 1498 N N . TYR A 1 199 ? -11.640 7.449 20.660 1.00 87.56 199 TYR A N 1
ATOM 1499 C CA . TYR A 1 199 ? -10.750 6.426 21.197 1.00 87.56 199 TYR A CA 1
ATOM 1500 C C . TYR A 1 199 ? -9.609 7.058 21.993 1.00 87.56 199 TYR A C 1
ATOM 1502 O O . TYR A 1 199 ? -9.108 8.124 21.650 1.00 87.56 199 TYR A O 1
ATOM 1510 N N . ASN A 1 200 ? -9.185 6.387 23.062 1.00 89.00 200 ASN A N 1
ATOM 1511 C CA . ASN A 1 200 ? -7.999 6.763 23.825 1.00 89.00 200 ASN A CA 1
ATOM 1512 C C . ASN A 1 200 ? -6.938 5.682 23.648 1.00 89.00 200 ASN A C 1
ATOM 1514 O O . ASN A 1 200 ? -7.244 4.497 23.799 1.00 89.00 200 ASN A O 1
ATOM 1518 N N . LEU A 1 201 ? -5.706 6.088 23.355 1.00 89.06 201 LEU A N 1
ATOM 1519 C CA . LEU A 1 201 ? -4.568 5.178 23.351 1.00 89.06 201 LEU A CA 1
ATOM 1520 C C . LEU A 1 201 ? -4.372 4.641 24.775 1.00 89.06 201 LEU A C 1
ATOM 1522 O O . LEU A 1 201 ? -4.196 5.423 25.709 1.00 89.06 201 LEU A O 1
ATOM 1526 N N . LEU A 1 202 ? -4.451 3.322 24.937 1.00 88.81 202 LEU A N 1
ATOM 1527 C CA . LEU A 1 202 ? -4.226 2.651 26.215 1.00 88.81 202 LEU A CA 1
ATOM 1528 C C . LEU A 1 202 ? -2.750 2.341 26.405 1.00 88.81 202 LEU A C 1
ATOM 1530 O O . LEU A 1 202 ? -2.147 2.744 27.396 1.00 88.81 202 LEU A O 1
ATOM 1534 N N . GLU A 1 203 ? -2.188 1.617 25.445 1.00 87.25 203 GLU A N 1
ATOM 1535 C CA . GLU A 1 203 ? -0.809 1.170 25.480 1.00 87.25 203 GLU A CA 1
ATOM 1536 C C . GLU A 1 203 ? -0.301 0.856 24.076 1.00 87.25 203 GLU A C 1
ATOM 1538 O O . GLU A 1 203 ? -1.064 0.668 23.121 1.00 87.25 203 GLU A O 1
ATOM 1543 N N . VAL A 1 204 ? 1.019 0.799 23.984 1.00 84.31 204 VAL A N 1
ATOM 1544 C CA . VAL A 1 204 ? 1.750 0.350 22.812 1.00 84.31 204 VAL A CA 1
ATOM 1545 C C . VAL A 1 204 ? 2.619 -0.817 23.262 1.00 84.31 204 VAL A C 1
ATOM 1547 O O . VAL A 1 204 ? 3.450 -0.655 24.153 1.00 84.31 204 VAL A O 1
ATOM 1550 N N . GLU A 1 205 ? 2.417 -1.989 22.668 1.00 83.75 205 GLU A N 1
ATOM 1551 C CA . GLU A 1 205 ? 3.154 -3.209 22.997 1.00 83.75 205 GLU A CA 1
ATOM 1552 C C . GLU A 1 205 ? 3.701 -3.832 21.713 1.00 83.75 205 GLU A C 1
ATOM 1554 O O . GLU A 1 205 ? 2.953 -4.294 20.846 1.00 83.75 205 GLU A O 1
ATOM 1559 N N . GLY A 1 206 ? 5.027 -3.853 21.583 1.00 83.50 206 GLY A N 1
ATOM 1560 C CA . GLY A 1 206 ? 5.687 -4.393 20.402 1.00 83.50 206 GLY A CA 1
ATOM 1561 C C . GLY A 1 206 ? 5.200 -3.716 19.116 1.00 83.50 206 GLY A C 1
ATOM 1562 O O . GLY A 1 206 ? 5.264 -2.496 18.967 1.00 83.50 206 GLY A O 1
ATOM 1563 N N . ALA A 1 207 ? 4.666 -4.521 18.198 1.00 86.19 207 ALA A N 1
ATOM 1564 C CA . ALA A 1 207 ? 4.125 -4.075 16.917 1.00 86.19 207 ALA A CA 1
ATOM 1565 C C . ALA A 1 207 ? 2.660 -3.583 16.981 1.00 86.19 207 ALA A C 1
ATOM 1567 O O . ALA A 1 207 ? 2.037 -3.411 15.935 1.00 86.19 207 ALA A O 1
ATOM 1568 N N . ARG A 1 208 ? 2.072 -3.395 18.174 1.00 90.06 208 ARG A N 1
ATOM 1569 C CA . ARG A 1 208 ? 0.645 -3.066 18.332 1.00 90.06 208 ARG A CA 1
ATOM 1570 C C . ARG A 1 208 ? 0.400 -1.790 19.129 1.00 90.06 208 ARG A C 1
ATOM 1572 O O . ARG A 1 208 ? 0.975 -1.602 20.197 1.00 90.06 208 ARG A O 1
ATOM 1579 N N . ALA A 1 209 ? -0.526 -0.964 18.646 1.00 90.00 209 ALA A N 1
ATOM 1580 C CA . ALA A 1 209 ? -1.162 0.107 19.412 1.00 90.00 209 ALA A CA 1
ATOM 1581 C C . ALA A 1 209 ? -2.593 -0.298 19.782 1.00 90.00 209 ALA A C 1
ATOM 1583 O O . ALA A 1 209 ? -3.392 -0.633 18.902 1.00 90.00 209 ALA A O 1
ATOM 1584 N N . TYR A 1 210 ? -2.927 -0.233 21.070 1.00 92.56 210 TYR A N 1
ATOM 1585 C CA . TYR A 1 210 ? -4.258 -0.557 21.577 1.00 92.56 210 TYR A CA 1
ATOM 1586 C C . TYR A 1 210 ? -5.015 0.714 21.938 1.00 92.56 210 TYR A C 1
ATOM 1588 O O . TYR A 1 210 ? -4.601 1.498 22.792 1.00 92.56 210 TYR A O 1
ATOM 1596 N N . TRP A 1 211 ? -6.165 0.891 21.305 1.00 93.50 211 TRP A N 1
ATOM 1597 C CA . TRP A 1 211 ? -7.044 2.035 21.467 1.00 93.50 211 TRP A CA 1
ATOM 1598 C C . TRP A 1 211 ? -8.366 1.582 22.064 1.00 93.50 211 TRP A C 1
ATOM 1600 O O . TRP A 1 211 ? -8.965 0.624 21.583 1.00 93.50 211 TRP A O 1
ATOM 1610 N N . SER A 1 212 ? -8.865 2.291 23.072 1.00 93.19 212 SER A N 1
ATOM 1611 C CA . SER A 1 212 ? -10.116 1.938 23.742 1.00 93.19 212 SER A CA 1
ATOM 1612 C C . SER A 1 212 ? -11.143 3.052 23.677 1.00 93.19 212 SER A C 1
ATOM 1614 O O . SER A 1 212 ? -10.861 4.225 23.945 1.00 93.19 212 SER A O 1
ATOM 1616 N N . HIS A 1 213 ? -12.359 2.661 23.322 1.00 90.88 213 HIS A N 1
ATOM 1617 C CA . HIS A 1 213 ? -13.525 3.519 23.323 1.00 90.88 213 HIS A CA 1
ATOM 1618 C C . HIS A 1 213 ? -14.182 3.509 24.720 1.00 90.88 213 HIS A C 1
ATOM 1620 O O . HIS A 1 213 ? -14.258 2.455 25.355 1.00 90.88 213 HIS A O 1
ATOM 1626 N N . PRO A 1 214 ? -14.754 4.630 25.209 1.00 87.81 214 PRO A N 1
ATOM 1627 C CA . PRO A 1 214 ? -15.397 4.715 26.529 1.00 87.81 214 PRO A CA 1
ATOM 1628 C C . PRO A 1 214 ? -16.517 3.704 26.829 1.00 87.81 214 PRO A C 1
ATOM 1630 O O . PRO A 1 214 ? -16.936 3.578 27.975 1.00 87.81 214 PRO A O 1
ATOM 1633 N N . ASN A 1 215 ? -17.033 3.003 25.820 1.00 86.31 215 ASN A N 1
ATOM 1634 C CA . ASN A 1 215 ? -18.039 1.951 25.993 1.00 86.31 215 ASN A CA 1
ATOM 1635 C C . ASN A 1 215 ? -17.451 0.529 26.062 1.00 86.31 215 ASN A C 1
ATOM 1637 O O . ASN A 1 215 ? -18.219 -0.431 26.042 1.00 86.31 215 ASN A O 1
ATOM 1641 N N . GLY A 1 216 ? -16.124 0.402 26.139 1.00 87.56 216 GLY A N 1
ATOM 1642 C CA . GLY A 1 216 ? -15.411 -0.855 26.365 1.00 87.56 216 GLY A CA 1
ATOM 1643 C C . GLY A 1 216 ? -14.925 -1.583 25.110 1.00 87.56 216 GLY A C 1
ATOM 1644 O O . GLY A 1 216 ? -14.268 -2.608 25.259 1.00 87.56 216 GLY A O 1
ATOM 1645 N N . ASN A 1 217 ? -15.217 -1.078 23.907 1.00 90.50 217 ASN A N 1
ATOM 1646 C CA . ASN A 1 217 ? -14.734 -1.679 22.656 1.00 90.50 217 ASN A CA 1
ATOM 1647 C C . ASN A 1 2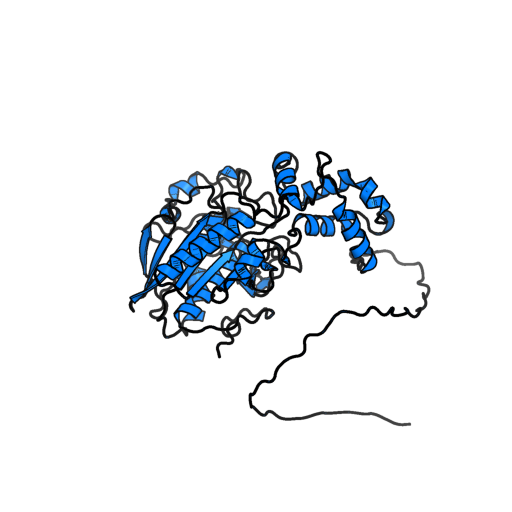17 ? -13.373 -1.118 22.266 1.00 90.50 217 ASN A C 1
ATOM 1649 O O . ASN A 1 217 ? -13.071 0.046 22.540 1.00 90.50 217 ASN A O 1
ATOM 1653 N N . ASN A 1 218 ? -12.583 -1.926 21.574 1.00 94.75 218 ASN A N 1
ATOM 1654 C CA . ASN A 1 218 ? -11.191 -1.632 21.292 1.00 94.75 218 ASN A CA 1
ATOM 1655 C C . ASN A 1 218 ? -10.895 -1.673 19.793 1.00 94.75 218 ASN A C 1
ATOM 1657 O O . ASN A 1 218 ? -11.443 -2.478 19.037 1.00 94.75 218 ASN A O 1
ATOM 1661 N N . ILE A 1 219 ? -9.993 -0.792 19.375 1.00 95.75 219 ILE A N 1
ATOM 1662 C CA . ILE A 1 219 ? -9.311 -0.882 18.092 1.00 95.75 219 ILE A CA 1
ATOM 1663 C C . ILE A 1 219 ? -7.860 -1.243 18.374 1.00 95.75 219 ILE A C 1
ATOM 1665 O O . ILE A 1 219 ? -7.186 -0.556 19.136 1.00 95.75 219 ILE A O 1
ATOM 1669 N N . VAL A 1 220 ? -7.369 -2.307 17.748 1.00 95.94 220 VAL A N 1
ATOM 1670 C CA . VAL A 1 220 ? -5.934 -2.601 17.718 1.00 95.94 220 VAL A CA 1
ATOM 1671 C C . VAL A 1 220 ? -5.385 -2.261 16.343 1.00 95.94 220 VAL A C 1
ATOM 1673 O O . VAL A 1 220 ? -5.986 -2.613 15.329 1.00 95.94 220 VAL A O 1
ATOM 1676 N N . ILE A 1 221 ? -4.249 -1.574 16.302 1.00 95.06 221 ILE A N 1
ATOM 1677 C CA . ILE A 1 221 ? -3.493 -1.352 15.070 1.00 95.06 221 ILE A CA 1
ATOM 1678 C C . ILE A 1 221 ? -2.209 -2.162 15.173 1.00 95.06 221 ILE A C 1
ATOM 1680 O O . ILE A 1 221 ? -1.425 -1.938 16.089 1.00 95.06 221 ILE A O 1
ATOM 1684 N N . GLU A 1 222 ? -2.008 -3.103 14.257 1.00 94.62 222 GLU A N 1
ATOM 1685 C CA . GLU A 1 222 ? -0.834 -3.971 14.182 1.00 94.62 222 GLU A CA 1
ATOM 1686 C C . GLU A 1 222 ? 0.024 -3.600 12.970 1.00 94.62 222 GLU A C 1
ATOM 1688 O O . GLU A 1 222 ? -0.462 -3.588 11.841 1.00 94.62 222 GLU A O 1
ATOM 1693 N N . ALA A 1 223 ? 1.305 -3.328 13.201 1.00 92.38 223 ALA A N 1
ATOM 1694 C CA . ALA A 1 223 ? 2.310 -3.212 12.156 1.00 92.38 223 ALA A CA 1
ATOM 1695 C C . ALA A 1 223 ? 2.784 -4.613 11.741 1.00 92.38 223 ALA A C 1
ATOM 1697 O O . ALA A 1 223 ? 3.255 -5.392 12.572 1.00 92.38 223 ALA A O 1
ATOM 1698 N N . LEU A 1 224 ? 2.671 -4.940 10.455 1.00 92.44 224 LEU A N 1
ATOM 1699 C CA . LEU A 1 224 ? 3.135 -6.202 9.891 1.00 92.44 224 LEU A CA 1
ATOM 1700 C C . LEU A 1 224 ? 4.259 -5.948 8.890 1.00 92.44 224 LEU A C 1
ATOM 1702 O O . LEU A 1 224 ? 4.016 -5.641 7.725 1.00 92.44 224 LEU A O 1
ATOM 1706 N N . ASP A 1 225 ? 5.488 -6.156 9.351 1.00 88.06 225 ASP A N 1
ATOM 1707 C CA . ASP A 1 225 ? 6.677 -6.023 8.518 1.00 88.06 225 ASP A CA 1
ATOM 1708 C C . ASP A 1 225 ? 6.812 -7.174 7.522 1.00 88.06 225 ASP A C 1
ATOM 1710 O O . ASP A 1 225 ? 6.919 -8.358 7.899 1.00 88.06 225 ASP A O 1
ATOM 1714 N N . PHE A 1 226 ? 6.843 -6.819 6.238 1.00 84.31 226 PHE A N 1
ATOM 1715 C CA . PHE A 1 226 ? 7.168 -7.775 5.198 1.00 84.31 226 PHE A CA 1
ATOM 1716 C C . PHE A 1 226 ? 8.676 -8.042 5.073 1.00 84.31 226 PHE A C 1
ATOM 1718 O O . PHE A 1 226 ? 9.026 -9.116 4.593 1.00 84.31 226 PHE A O 1
ATOM 1725 N N . ASN A 1 227 ? 9.574 -7.176 5.559 1.00 77.94 227 ASN A N 1
ATOM 1726 C CA . ASN A 1 227 ? 11.031 -7.383 5.569 1.00 77.94 227 ASN A CA 1
ATOM 1727 C C . ASN A 1 227 ? 11.582 -7.809 4.191 1.00 77.94 227 ASN A C 1
ATOM 1729 O O . ASN A 1 227 ? 12.138 -8.903 4.031 1.00 77.94 227 ASN A O 1
ATOM 1733 N N . ASN A 1 228 ? 11.364 -6.964 3.179 1.00 71.44 228 ASN A N 1
ATOM 1734 C CA . ASN A 1 228 ? 11.816 -7.156 1.791 1.00 71.44 228 ASN A CA 1
ATOM 1735 C C . ASN A 1 228 ? 11.303 -8.458 1.147 1.00 71.44 228 ASN A C 1
ATOM 1737 O O . ASN A 1 228 ? 11.987 -9.104 0.350 1.00 71.44 228 ASN A O 1
ATOM 1741 N N . ALA A 1 229 ? 10.112 -8.901 1.550 1.00 78.81 229 ALA A N 1
ATOM 1742 C CA . ALA A 1 229 ? 9.597 -10.210 1.198 1.00 78.81 229 ALA A CA 1
ATOM 1743 C C . ALA A 1 229 ? 9.008 -10.310 -0.211 1.00 78.81 229 ALA A C 1
ATOM 1745 O O . ALA A 1 229 ? 8.292 -9.445 -0.714 1.00 78.81 229 ALA A O 1
ATOM 1746 N N . GLN A 1 230 ? 9.178 -11.508 -0.764 1.00 92.56 230 GLN A N 1
ATOM 1747 C CA . GLN A 1 230 ? 8.314 -12.053 -1.804 1.00 92.56 230 GLN A CA 1
ATOM 1748 C C . GLN A 1 230 ? 6.853 -12.105 -1.337 1.00 92.56 230 GLN A C 1
ATOM 1750 O O . GLN A 1 230 ? 6.582 -12.412 -0.171 1.00 92.56 230 GLN A O 1
ATOM 1755 N N . SER A 1 231 ? 5.909 -11.936 -2.262 1.00 94.31 231 SER A N 1
ATOM 1756 C CA . SER A 1 231 ? 4.461 -11.974 -2.006 1.00 94.31 231 SER A CA 1
ATOM 1757 C C . SER A 1 231 ? 4.014 -13.229 -1.244 1.00 94.31 231 SER A C 1
ATOM 1759 O O . SER A 1 231 ? 3.127 -13.159 -0.397 1.00 94.31 231 SER A O 1
ATOM 1761 N N . GLN A 1 232 ? 4.690 -14.368 -1.441 1.00 95.12 232 GLN A N 1
ATOM 1762 C CA . GLN A 1 232 ? 4.461 -15.597 -0.673 1.00 95.12 232 GLN A CA 1
ATOM 1763 C C . GLN A 1 232 ? 4.753 -15.461 0.826 1.00 95.12 232 GLN A C 1
ATOM 1765 O O . GLN A 1 232 ? 4.039 -16.028 1.654 1.00 95.12 232 GLN A O 1
ATOM 1770 N N . ASN A 1 233 ? 5.815 -14.752 1.191 1.00 94.06 233 ASN A N 1
ATOM 1771 C CA . ASN A 1 233 ? 6.171 -14.541 2.589 1.00 94.06 233 ASN A CA 1
ATOM 1772 C C . ASN A 1 233 ? 5.244 -13.501 3.229 1.00 94.06 233 ASN A C 1
ATOM 1774 O O . ASN A 1 233 ? 4.848 -13.692 4.379 1.00 94.06 233 ASN A O 1
ATOM 1778 N N . ILE A 1 234 ? 4.831 -12.478 2.468 1.00 94.88 234 ILE A N 1
ATOM 1779 C CA . ILE A 1 234 ? 3.791 -11.521 2.883 1.00 94.88 234 ILE A CA 1
ATOM 1780 C C . ILE A 1 234 ? 2.494 -12.268 3.198 1.00 94.88 234 ILE A C 1
ATOM 1782 O O . ILE A 1 234 ? 1.962 -12.131 4.296 1.00 94.88 234 ILE A O 1
ATOM 1786 N N . ALA A 1 235 ? 2.044 -13.131 2.283 1.00 96.50 235 ALA A N 1
ATOM 1787 C CA . ALA A 1 235 ? 0.848 -13.953 2.447 1.00 96.50 235 ALA A CA 1
ATOM 1788 C C . ALA A 1 235 ? 0.873 -14.766 3.753 1.00 96.50 235 ALA A C 1
ATOM 1790 O O . ALA A 1 235 ? -0.035 -14.660 4.570 1.00 96.50 235 ALA A O 1
ATOM 1791 N N . LYS A 1 236 ? 1.955 -15.519 4.001 1.00 95.81 236 LYS A N 1
ATOM 1792 C CA . LYS A 1 236 ? 2.096 -16.352 5.212 1.00 95.81 236 LYS A CA 1
ATOM 1793 C C . LYS A 1 236 ? 2.074 -15.532 6.504 1.00 95.81 236 LYS A C 1
ATOM 1795 O O . LYS A 1 236 ? 1.473 -15.949 7.497 1.00 95.81 236 LYS A O 1
ATOM 1800 N N . ARG A 1 237 ? 2.761 -14.385 6.509 1.00 94.62 237 ARG A N 1
ATOM 1801 C CA . ARG A 1 237 ? 2.806 -13.471 7.660 1.00 94.62 237 ARG A CA 1
ATOM 1802 C C . ARG A 1 237 ? 1.428 -12.881 7.933 1.00 94.62 237 ARG A C 1
ATOM 1804 O O . ARG A 1 237 ? 0.983 -12.896 9.078 1.00 94.62 237 ARG A O 1
ATOM 1811 N N . LEU A 1 238 ? 0.737 -12.449 6.881 1.00 96.00 238 LEU A N 1
ATOM 1812 C CA . LEU A 1 238 ? -0.601 -11.883 6.974 1.00 96.00 238 LEU A CA 1
ATOM 1813 C C . LEU A 1 238 ? -1.620 -12.913 7.473 1.00 96.00 238 LEU A C 1
ATOM 1815 O O . LEU A 1 238 ? -2.369 -12.621 8.400 1.00 96.00 238 LEU A O 1
ATOM 1819 N N . GLU A 1 239 ? -1.602 -14.137 6.942 1.00 96.88 239 GLU A N 1
ATOM 1820 C CA . GLU A 1 239 ? -2.454 -15.240 7.420 1.00 96.88 239 GLU A CA 1
ATOM 1821 C C . GLU A 1 239 ? -2.239 -15.532 8.902 1.00 96.88 239 GLU A C 1
ATOM 1823 O O . GLU A 1 239 ? -3.202 -15.730 9.647 1.00 96.88 239 GLU A O 1
ATOM 1828 N N . SER A 1 240 ? -0.977 -15.534 9.335 1.00 96.38 240 SER A N 1
ATOM 1829 C CA . SER A 1 240 ? -0.619 -15.759 10.735 1.00 96.38 240 SER A CA 1
ATOM 1830 C C . SER A 1 240 ? -1.123 -14.622 11.627 1.00 96.38 240 SER A C 1
ATOM 1832 O O . SER A 1 240 ? -1.721 -14.889 12.667 1.00 96.38 240 SER A O 1
ATOM 1834 N N . SER A 1 241 ? -0.940 -13.365 11.213 1.00 96.38 241 SER A N 1
ATOM 1835 C CA . SER A 1 241 ? -1.412 -12.183 11.949 1.00 96.38 241 SER A CA 1
ATOM 1836 C C . SER A 1 241 ? -2.942 -12.159 12.071 1.00 96.38 241 SER A C 1
ATOM 1838 O O . SER A 1 241 ? -3.468 -12.080 13.183 1.00 96.38 241 SER A O 1
ATOM 1840 N N . ILE A 1 242 ? -3.663 -12.375 10.962 1.00 97.50 242 ILE A N 1
ATOM 1841 C CA . ILE A 1 242 ? -5.130 -12.495 10.945 1.00 97.50 242 ILE A CA 1
ATOM 1842 C C . ILE A 1 242 ? -5.593 -13.603 11.897 1.00 97.50 242 ILE A C 1
ATOM 1844 O O . ILE A 1 242 ? -6.465 -13.371 12.735 1.00 97.50 242 ILE A O 1
ATOM 1848 N N . SER A 1 243 ? -4.987 -14.791 11.814 1.00 97.12 243 SER A N 1
ATOM 1849 C CA . SER A 1 243 ? -5.353 -15.932 12.666 1.00 97.12 243 SER A CA 1
ATOM 1850 C C . SER A 1 243 ? -5.118 -15.638 14.151 1.00 97.12 243 SER A C 1
ATOM 1852 O O . SER A 1 243 ? -5.953 -15.978 14.989 1.00 97.12 243 SER A O 1
ATOM 1854 N N . ASN A 1 244 ? -4.010 -14.970 14.487 1.00 96.62 244 ASN A N 1
ATOM 1855 C CA . ASN A 1 244 ? -3.685 -14.590 15.861 1.00 96.62 244 ASN A CA 1
ATOM 1856 C C . ASN A 1 244 ? -4.687 -13.573 16.423 1.00 96.62 244 ASN A C 1
ATOM 1858 O O . ASN A 1 244 ? -5.143 -13.724 17.557 1.00 96.62 244 ASN A O 1
ATOM 1862 N N . LEU A 1 245 ? -5.061 -12.564 15.633 1.00 96.81 245 LEU A N 1
ATOM 1863 C CA . LEU A 1 245 ? -6.055 -11.561 16.021 1.00 96.81 245 LEU A CA 1
ATOM 1864 C C . LEU A 1 245 ? -7.444 -12.183 16.214 1.00 96.81 245 LEU A C 1
ATOM 1866 O O . LEU A 1 245 ? -8.116 -11.913 17.212 1.00 96.81 245 LEU A O 1
ATOM 1870 N N . GLN A 1 246 ? -7.846 -13.086 15.318 1.00 96.06 246 GLN A N 1
ATOM 1871 C CA . GLN A 1 246 ? -9.097 -13.835 15.450 1.00 96.06 246 GLN A CA 1
ATOM 1872 C C . GLN A 1 246 ? -9.108 -14.724 16.699 1.00 96.06 246 GLN A C 1
ATOM 1874 O O . GLN A 1 246 ? -10.128 -14.794 17.388 1.00 96.06 246 GLN A O 1
ATOM 1879 N N . ALA A 1 247 ? -7.981 -15.365 17.028 1.00 97.12 247 ALA A N 1
ATOM 1880 C CA . ALA A 1 247 ? -7.856 -16.217 18.210 1.00 97.12 247 ALA A CA 1
ATOM 1881 C C . ALA A 1 247 ? -8.047 -15.447 19.528 1.00 97.12 247 ALA A C 1
ATOM 1883 O O . ALA A 1 247 ? -8.543 -16.022 20.497 1.00 97.12 247 ALA A O 1
ATOM 1884 N N . VAL A 1 248 ? -7.705 -14.154 19.559 1.00 95.81 248 VAL A N 1
ATOM 1885 C CA . VAL A 1 248 ? -7.911 -13.279 20.728 1.00 95.81 248 VAL A CA 1
ATOM 1886 C C . VAL A 1 248 ? -9.206 -12.457 20.659 1.00 95.81 248 VAL A C 1
ATOM 1888 O O . VAL A 1 248 ? -9.444 -11.619 21.521 1.00 95.81 248 VAL A O 1
ATOM 1891 N N . GLY A 1 249 ? -10.078 -12.728 19.681 1.00 95.06 249 GLY A N 1
ATOM 1892 C CA . GLY A 1 249 ? -11.455 -12.221 19.649 1.00 95.06 249 GLY A CA 1
ATOM 1893 C C . GLY A 1 249 ? -11.757 -11.147 18.601 1.00 95.06 249 GLY A C 1
ATOM 1894 O O . GLY A 1 249 ? -12.933 -10.824 18.416 1.00 95.06 249 GLY A O 1
ATOM 1895 N N . TYR A 1 250 ? -10.765 -10.646 17.859 1.00 95.31 250 TYR A N 1
ATOM 1896 C CA . TYR A 1 250 ? -10.996 -9.669 16.789 1.00 95.31 250 TYR A CA 1
ATOM 1897 C C . TYR A 1 250 ? -11.568 -10.354 15.544 1.00 95.31 250 TYR A C 1
ATOM 1899 O O . TYR A 1 250 ? -10.852 -10.949 14.741 1.00 95.31 250 TYR A O 1
ATOM 1907 N N . LYS A 1 251 ? -12.891 -10.274 15.377 1.00 91.50 251 LYS A N 1
ATOM 1908 C CA . LYS A 1 251 ? -13.606 -10.845 14.217 1.00 91.50 251 LYS A CA 1
ATOM 1909 C C . LYS A 1 251 ? -13.681 -9.903 13.021 1.00 91.50 251 LYS A C 1
ATOM 1911 O O . LYS A 1 251 ? -13.927 -10.355 11.909 1.00 91.50 251 LYS A O 1
ATOM 1916 N N . ASN A 1 252 ? -13.522 -8.607 13.265 1.00 92.81 252 ASN A N 1
ATOM 1917 C CA . ASN A 1 252 ? -13.552 -7.572 12.248 1.00 92.81 252 ASN A CA 1
ATOM 1918 C C . ASN A 1 252 ? -12.127 -7.097 12.009 1.00 92.81 252 ASN A C 1
ATOM 1920 O O . ASN A 1 252 ? -11.496 -6.574 12.928 1.00 92.81 252 ASN A O 1
ATOM 1924 N N . ILE A 1 253 ? -11.623 -7.299 10.797 1.00 96.31 253 ILE A N 1
ATOM 1925 C CA . ILE A 1 253 ? -10.237 -6.980 10.466 1.00 96.31 253 ILE A CA 1
ATOM 1926 C C . ILE A 1 253 ? -10.212 -6.173 9.175 1.00 96.31 253 ILE A C 1
ATOM 1928 O O . ILE A 1 253 ? -10.845 -6.540 8.183 1.00 96.31 253 ILE A O 1
ATOM 1932 N N . VAL A 1 254 ? -9.460 -5.080 9.200 1.00 97.06 254 VAL A N 1
ATOM 1933 C CA . VAL A 1 254 ? -9.089 -4.302 8.023 1.00 97.06 254 VAL A CA 1
ATOM 1934 C C . VAL A 1 254 ? -7.600 -4.491 7.789 1.00 97.06 254 VAL A C 1
ATOM 1936 O O . VAL A 1 254 ? -6.807 -4.396 8.719 1.00 97.06 254 VAL A O 1
ATOM 1939 N N . VAL A 1 255 ? -7.208 -4.744 6.550 1.00 97.94 255 VAL A N 1
ATOM 1940 C CA . VAL A 1 255 ? -5.807 -4.840 6.148 1.00 97.94 255 VAL A CA 1
ATOM 1941 C C . VAL A 1 255 ? -5.513 -3.682 5.211 1.00 97.94 255 VAL A C 1
ATOM 1943 O O . VAL A 1 255 ? -6.128 -3.560 4.151 1.00 97.94 255 VAL A O 1
ATOM 1946 N N . ASN A 1 256 ? -4.587 -2.828 5.624 1.00 97.69 256 ASN A N 1
ATOM 1947 C CA . ASN A 1 256 ? -4.028 -1.750 4.829 1.00 97.69 256 ASN A CA 1
ATOM 1948 C C . ASN A 1 256 ? -2.749 -2.247 4.135 1.00 97.69 256 ASN A C 1
ATOM 1950 O O . ASN A 1 256 ? -1.848 -2.763 4.793 1.00 97.69 256 ASN A O 1
ATOM 1954 N N . MET A 1 257 ? -2.691 -2.112 2.812 1.00 96.00 257 MET A N 1
ATOM 1955 C CA . MET A 1 257 ? -1.546 -2.473 1.972 1.00 96.00 257 MET A CA 1
ATOM 1956 C C . MET A 1 257 ? -1.139 -1.255 1.141 1.00 96.00 257 MET A C 1
ATOM 1958 O O . MET A 1 257 ? -1.494 -1.134 -0.032 1.00 96.00 257 MET A O 1
ATOM 1962 N N . SER A 1 258 ? -0.418 -0.325 1.759 1.00 91.56 258 SER A N 1
ATOM 1963 C CA . SER A 1 258 ? 0.025 0.926 1.128 1.00 91.56 258 SER A CA 1
ATOM 1964 C C . SER A 1 258 ? 1.281 0.785 0.252 1.00 91.56 258 SER A C 1
ATOM 1966 O O . SER A 1 258 ? 1.963 1.772 -0.019 1.00 91.56 258 SER A O 1
ATOM 1968 N N . PHE A 1 259 ? 1.557 -0.419 -0.243 1.00 90.44 259 PHE A N 1
ATOM 1969 C CA . PHE A 1 259 ? 2.694 -0.756 -1.099 1.00 90.44 259 PHE A CA 1
ATOM 1970 C C . PHE A 1 259 ? 2.215 -1.345 -2.429 1.00 90.44 259 PHE A C 1
ATOM 1972 O O . PHE A 1 259 ? 1.068 -1.772 -2.557 1.00 90.44 259 PHE A O 1
ATOM 1979 N N . ALA A 1 260 ? 3.115 -1.429 -3.407 1.00 90.50 260 ALA A N 1
ATOM 1980 C CA . ALA A 1 260 ? 2.880 -2.183 -4.632 1.00 90.50 260 ALA A CA 1
ATOM 1981 C C . ALA A 1 260 ? 3.695 -3.482 -4.657 1.00 90.50 260 ALA A C 1
ATOM 1983 O O . ALA A 1 260 ? 4.711 -3.597 -3.980 1.00 90.50 260 ALA A O 1
ATOM 1984 N N . ILE A 1 261 ? 3.295 -4.441 -5.486 1.00 92.12 261 ILE A N 1
ATOM 1985 C CA . ILE A 1 261 ? 4.118 -5.601 -5.834 1.00 92.12 261 ILE A CA 1
ATOM 1986 C C . ILE A 1 261 ? 4.504 -5.558 -7.310 1.00 92.12 261 ILE A C 1
ATOM 1988 O O . ILE A 1 261 ? 3.699 -5.205 -8.173 1.00 92.12 261 ILE A O 1
ATOM 1992 N N . VAL A 1 262 ? 5.735 -5.965 -7.589 1.00 92.06 262 VAL A N 1
ATOM 1993 C CA . VAL A 1 262 ? 6.328 -6.008 -8.929 1.00 92.06 262 VAL A CA 1
ATOM 1994 C C . VAL A 1 262 ? 7.010 -7.364 -9.143 1.00 92.06 262 VAL A C 1
ATOM 1996 O O . VAL A 1 262 ? 7.222 -8.099 -8.171 1.00 92.06 262 VAL A O 1
ATOM 1999 N N . PRO A 1 263 ? 7.372 -7.737 -10.380 1.00 94.00 263 PRO A N 1
ATOM 2000 C CA . PRO A 1 263 ? 8.179 -8.926 -10.624 1.00 94.00 263 PRO A CA 1
ATOM 2001 C C . PRO A 1 263 ? 9.490 -8.878 -9.828 1.00 94.00 263 PRO A C 1
ATOM 2003 O O . PRO A 1 263 ? 10.225 -7.892 -9.898 1.00 94.00 263 PRO A O 1
ATOM 2006 N N . CYS A 1 264 ? 9.827 -9.945 -9.100 1.00 93.56 264 CYS A N 1
ATOM 2007 C CA . CYS A 1 264 ? 11.065 -9.971 -8.312 1.00 93.56 264 CYS A CA 1
ATOM 2008 C C . CYS A 1 264 ? 12.319 -9.813 -9.183 1.00 93.56 264 CYS A C 1
ATOM 2010 O O . CYS A 1 264 ? 13.287 -9.204 -8.745 1.00 93.56 264 CYS A O 1
ATOM 2012 N N . SER A 1 265 ? 12.310 -10.345 -10.409 1.00 94.19 265 SER A N 1
ATOM 2013 C CA . SER A 1 265 ? 13.406 -10.178 -11.373 1.00 94.19 265 SER A CA 1
ATOM 2014 C C . SER A 1 265 ? 13.660 -8.709 -11.707 1.00 94.19 265 SER A C 1
ATOM 2016 O O . SER A 1 265 ? 14.801 -8.268 -11.640 1.00 94.19 265 SER A O 1
ATOM 2018 N N . VAL A 1 266 ? 12.596 -7.949 -11.983 1.00 93.00 266 VAL A N 1
ATOM 2019 C CA . VAL A 1 266 ? 12.672 -6.509 -12.272 1.00 93.00 266 VAL A CA 1
ATOM 2020 C C . VAL A 1 266 ? 13.199 -5.748 -11.064 1.00 93.00 266 VAL A C 1
ATOM 2022 O O . VAL A 1 266 ? 14.106 -4.935 -11.198 1.00 93.00 266 VAL A O 1
ATOM 2025 N N . TRP A 1 267 ? 12.655 -6.024 -9.877 1.00 91.06 267 TRP A N 1
ATOM 2026 C CA . TRP A 1 267 ? 13.106 -5.366 -8.653 1.00 91.06 267 TRP A CA 1
ATOM 2027 C C . TRP A 1 267 ? 14.589 -5.624 -8.368 1.00 91.06 267 TRP A C 1
ATOM 2029 O O . TRP A 1 267 ? 15.332 -4.689 -8.082 1.00 91.06 267 TRP A O 1
ATOM 2039 N N . ASN A 1 268 ? 15.030 -6.878 -8.479 1.00 91.50 268 ASN A N 1
ATOM 2040 C CA . ASN A 1 268 ? 16.412 -7.254 -8.200 1.00 91.50 268 ASN A CA 1
ATOM 2041 C C . ASN A 1 268 ? 17.397 -6.603 -9.181 1.00 91.50 268 ASN A C 1
ATOM 2043 O O . ASN A 1 268 ? 18.427 -6.095 -8.742 1.00 91.50 268 ASN A O 1
ATOM 2047 N N . ASP A 1 269 ? 17.076 -6.593 -10.478 1.00 93.88 269 ASP A N 1
ATOM 2048 C CA . ASP A 1 269 ? 17.902 -5.931 -11.496 1.00 93.88 269 ASP A CA 1
ATOM 2049 C C . ASP A 1 269 ? 17.931 -4.408 -11.291 1.00 93.88 269 ASP A C 1
ATOM 2051 O O . ASP A 1 269 ? 18.995 -3.786 -11.289 1.00 93.88 269 ASP A O 1
ATOM 2055 N N . TYR A 1 270 ? 16.774 -3.802 -11.013 1.00 91.00 270 TYR A N 1
ATOM 2056 C CA . TYR A 1 270 ? 16.693 -2.375 -10.721 1.00 91.00 270 TYR A CA 1
ATOM 2057 C C . TYR A 1 270 ? 17.571 -1.979 -9.525 1.00 91.00 270 TYR A C 1
ATOM 2059 O O . TYR A 1 270 ? 18.385 -1.062 -9.631 1.00 91.00 270 TYR A O 1
ATOM 2067 N N . VAL A 1 271 ? 17.460 -2.695 -8.400 1.00 86.94 271 VAL A N 1
ATOM 2068 C CA . VAL A 1 271 ? 18.256 -2.417 -7.193 1.00 86.94 271 VAL A CA 1
ATOM 2069 C C . VAL A 1 271 ? 19.751 -2.618 -7.443 1.00 86.94 271 VAL A C 1
ATOM 2071 O O . VAL A 1 271 ? 20.552 -1.831 -6.938 1.00 86.94 271 VAL A O 1
ATOM 2074 N N . ALA A 1 272 ? 20.141 -3.608 -8.251 1.00 90.88 272 ALA A N 1
ATOM 2075 C CA . ALA A 1 272 ? 21.538 -3.812 -8.635 1.00 90.88 272 ALA A CA 1
ATOM 2076 C C . ALA A 1 272 ? 22.125 -2.617 -9.416 1.00 90.88 272 ALA A C 1
ATOM 2078 O O . ALA A 1 272 ? 23.336 -2.391 -9.376 1.00 90.88 272 ALA A O 1
ATOM 2079 N N . HIS A 1 273 ? 21.272 -1.813 -10.059 1.00 91.56 273 HIS A N 1
ATOM 2080 C CA . HIS A 1 273 ? 21.660 -0.672 -10.890 1.00 91.56 273 HIS A CA 1
ATOM 2081 C C . HIS A 1 273 ? 21.151 0.688 -10.393 1.00 91.56 273 HIS A C 1
ATOM 2083 O O . HIS A 1 273 ? 21.261 1.687 -11.106 1.00 91.56 273 HIS A O 1
ATOM 2089 N N . ILE A 1 274 ? 20.653 0.772 -9.160 1.00 85.19 274 ILE A N 1
ATOM 2090 C CA . ILE A 1 274 ? 20.037 1.984 -8.591 1.00 85.19 274 ILE A CA 1
ATOM 2091 C C . ILE A 1 274 ? 21.008 3.173 -8.459 1.00 85.19 274 ILE A C 1
ATOM 2093 O O . ILE A 1 274 ? 20.619 4.337 -8.329 1.00 85.19 274 ILE A O 1
ATOM 2097 N N . GLU A 1 275 ? 22.316 2.911 -8.483 1.00 85.94 275 GLU A N 1
ATOM 2098 C CA . GLU A 1 275 ? 23.329 3.966 -8.548 1.00 85.94 275 GLU A CA 1
ATOM 2099 C C . GLU A 1 275 ? 23.372 4.654 -9.919 1.00 85.94 275 GLU A C 1
ATOM 2101 O O . GLU A 1 275 ? 23.669 5.846 -9.983 1.00 85.94 275 GLU A O 1
ATOM 2106 N N . GLN A 1 276 ? 23.033 3.920 -10.983 1.00 90.38 276 GLN A N 1
ATOM 2107 C CA . GLN A 1 276 ? 23.069 4.366 -12.377 1.00 90.38 276 GLN A CA 1
ATOM 2108 C C . GLN A 1 276 ? 21.715 4.905 -12.852 1.00 90.38 276 GLN A C 1
ATOM 2110 O O . GLN A 1 276 ? 21.689 5.865 -13.618 1.00 90.38 276 GLN A O 1
ATOM 2115 N N . TYR A 1 277 ? 20.616 4.302 -12.391 1.00 88.75 277 TYR A N 1
ATOM 2116 C CA . TYR A 1 277 ? 19.250 4.665 -12.771 1.00 88.75 277 TYR A CA 1
ATOM 2117 C C . TYR A 1 277 ? 18.451 4.990 -11.512 1.00 88.75 277 TYR A C 1
ATOM 2119 O O . TYR A 1 277 ? 18.058 4.105 -10.750 1.00 88.75 277 TYR A O 1
ATOM 2127 N N . LYS A 1 278 ? 18.244 6.282 -11.270 1.00 80.06 278 LYS A N 1
ATOM 2128 C CA . LYS A 1 278 ? 17.617 6.798 -10.049 1.00 80.06 278 LYS A CA 1
ATOM 2129 C C . LYS A 1 278 ? 16.106 6.670 -10.061 1.00 80.06 278 LYS A C 1
ATOM 2131 O O . LYS A 1 278 ? 15.503 6.706 -8.994 1.00 80.06 278 LYS A O 1
ATOM 2136 N N . THR A 1 279 ? 15.517 6.503 -11.238 1.00 81.50 279 THR A N 1
ATOM 2137 C CA . THR A 1 279 ? 14.073 6.358 -11.418 1.00 81.50 279 THR A CA 1
ATOM 2138 C C . THR A 1 279 ? 13.741 5.100 -12.208 1.00 81.50 279 THR A C 1
ATOM 2140 O O . THR A 1 279 ? 14.577 4.560 -12.945 1.00 81.50 279 THR A O 1
ATOM 2143 N N . ILE A 1 280 ? 12.497 4.635 -12.083 1.00 83.62 280 ILE A N 1
ATOM 2144 C CA . ILE A 1 280 ? 12.019 3.510 -12.890 1.00 83.62 280 ILE A CA 1
ATOM 2145 C C . ILE A 1 280 ? 11.953 3.876 -14.377 1.00 83.62 280 ILE A C 1
ATOM 2147 O O . ILE A 1 280 ? 12.160 3.015 -15.228 1.00 83.62 280 ILE A O 1
ATOM 2151 N N . GLU A 1 281 ? 11.727 5.150 -14.704 1.00 85.44 281 GLU A N 1
ATOM 2152 C CA . GLU A 1 281 ? 11.736 5.661 -16.073 1.00 85.44 281 GLU A CA 1
ATOM 2153 C C . GLU A 1 281 ? 13.132 5.557 -16.702 1.00 85.44 281 GLU A C 1
ATOM 2155 O O . GLU A 1 281 ? 13.265 5.088 -17.834 1.00 85.44 281 GLU A O 1
ATOM 2160 N N . GLU A 1 282 ? 14.180 5.949 -15.971 1.00 89.44 282 GLU A N 1
ATOM 2161 C CA . GLU A 1 282 ? 15.574 5.823 -16.418 1.00 89.44 282 GLU A CA 1
ATOM 2162 C C . GLU A 1 282 ? 15.967 4.355 -16.611 1.00 89.44 282 GLU A C 1
ATOM 2164 O O . GLU A 1 282 ? 16.573 3.994 -17.625 1.00 89.44 282 GLU A O 1
ATOM 2169 N N . TYR A 1 283 ? 15.565 3.491 -15.679 1.00 91.75 283 TYR A N 1
ATOM 2170 C CA . TYR A 1 283 ? 15.792 2.055 -15.787 1.00 91.75 283 TYR A CA 1
ATOM 2171 C C . TYR A 1 283 ? 15.036 1.444 -16.974 1.00 91.75 283 TYR A C 1
ATOM 2173 O O . TYR A 1 283 ? 15.621 0.711 -17.770 1.00 91.75 283 TYR A O 1
ATOM 2181 N N . ALA A 1 284 ? 13.764 1.798 -17.172 1.00 91.56 284 ALA A N 1
ATOM 2182 C CA . ALA A 1 284 ? 12.977 1.336 -18.311 1.00 91.56 284 ALA A CA 1
ATOM 2183 C C . ALA A 1 284 ? 13.594 1.785 -19.645 1.00 91.56 284 ALA A C 1
ATOM 2185 O O . ALA A 1 284 ? 13.609 1.017 -20.606 1.00 91.56 284 ALA A O 1
ATOM 2186 N N . GLN A 1 285 ? 14.173 2.989 -19.712 1.00 92.69 285 GLN A N 1
ATOM 2187 C CA . GLN A 1 285 ? 14.931 3.432 -20.886 1.00 92.69 285 GLN A CA 1
ATOM 2188 C C . GLN A 1 285 ? 16.187 2.584 -21.119 1.00 92.69 285 GLN A C 1
ATOM 2190 O O . GLN A 1 285 ? 16.517 2.288 -22.271 1.00 92.69 285 GLN A O 1
ATOM 2195 N N . ALA A 1 286 ? 16.894 2.191 -20.059 1.00 95.38 286 ALA A N 1
ATOM 2196 C CA . ALA A 1 286 ? 18.053 1.308 -20.162 1.00 95.38 286 ALA A CA 1
ATOM 2197 C C . ALA A 1 286 ? 17.654 -0.092 -20.654 1.00 95.38 286 ALA A C 1
ATOM 2199 O O . ALA A 1 286 ? 18.264 -0.608 -21.594 1.00 95.38 286 ALA A O 1
ATOM 2200 N N . ILE A 1 287 ? 16.574 -0.657 -20.106 1.00 95.44 287 ILE A N 1
ATOM 2201 C CA . ILE A 1 287 ? 15.980 -1.919 -20.561 1.00 95.44 287 ILE A CA 1
ATOM 2202 C C . ILE A 1 287 ? 15.542 -1.829 -22.022 1.00 95.44 287 ILE A C 1
ATOM 2204 O O . ILE A 1 287 ? 15.847 -2.730 -22.806 1.00 95.44 287 ILE A O 1
ATOM 2208 N N . TYR A 1 288 ? 14.876 -0.743 -22.419 1.00 93.06 288 TYR A N 1
ATOM 2209 C CA . TYR A 1 288 ? 14.485 -0.513 -23.808 1.00 93.06 288 TYR A CA 1
ATOM 2210 C C . TYR A 1 288 ? 15.706 -0.562 -24.734 1.00 93.06 288 TYR A C 1
ATOM 2212 O O . TYR A 1 288 ? 15.717 -1.338 -25.684 1.00 93.06 288 TYR A O 1
ATOM 2220 N N . LYS A 1 289 ? 16.771 0.191 -24.419 1.00 93.50 289 LYS A N 1
ATOM 2221 C CA . LYS A 1 289 ? 18.010 0.221 -25.218 1.00 93.50 289 LYS A CA 1
ATOM 2222 C C . LYS A 1 289 ? 18.679 -1.150 -25.295 1.00 93.50 289 LYS A C 1
ATOM 2224 O O . LYS A 1 289 ? 19.111 -1.569 -26.364 1.00 93.50 289 LYS A O 1
ATOM 2229 N N . LYS A 1 290 ? 18.741 -1.874 -24.173 1.00 94.81 290 LYS A N 1
ATOM 2230 C CA . LYS A 1 290 ? 19.296 -3.236 -24.106 1.00 94.81 290 LYS A CA 1
ATOM 2231 C C . LYS A 1 290 ? 18.559 -4.203 -25.036 1.00 94.81 290 LYS A C 1
ATOM 2233 O O . LYS A 1 290 ? 19.183 -5.098 -25.604 1.00 94.81 290 LYS A O 1
ATOM 2238 N N . ASN A 1 291 ? 17.251 -4.014 -25.184 1.00 92.62 291 ASN A N 1
ATOM 2239 C CA . ASN A 1 291 ? 16.362 -4.912 -25.911 1.00 92.62 291 ASN A CA 1
ATOM 2240 C C . ASN A 1 291 ? 15.879 -4.349 -27.256 1.00 92.62 291 ASN A C 1
ATOM 2242 O O . ASN A 1 291 ? 14.999 -4.945 -27.872 1.00 92.62 291 ASN A O 1
ATOM 2246 N N . GLU A 1 292 ? 16.451 -3.247 -27.745 1.00 89.75 292 GLU A N 1
ATOM 2247 C CA . GLU A 1 292 ? 15.953 -2.523 -28.922 1.00 89.75 292 GLU A CA 1
ATOM 2248 C C . GLU A 1 292 ? 15.859 -3.418 -30.164 1.00 89.75 292 GLU A C 1
ATOM 2250 O O . GLU A 1 292 ? 14.841 -3.412 -30.846 1.00 89.75 292 GLU A O 1
ATOM 2255 N N . ALA A 1 293 ? 16.867 -4.262 -30.411 1.00 87.81 293 ALA A N 1
ATOM 2256 C CA . ALA A 1 293 ? 16.860 -5.200 -31.536 1.00 87.81 293 ALA A CA 1
ATOM 2257 C C . ALA A 1 293 ? 15.777 -6.292 -31.419 1.00 87.81 293 ALA A C 1
ATOM 2259 O O . ALA A 1 293 ? 15.236 -6.744 -32.425 1.00 87.81 293 ALA A O 1
ATOM 2260 N N . ALA A 1 294 ? 15.463 -6.736 -30.198 1.00 86.44 294 ALA A N 1
ATOM 2261 C CA . ALA A 1 294 ? 14.407 -7.720 -29.962 1.00 86.44 294 ALA A CA 1
ATOM 2262 C C . ALA A 1 294 ? 13.013 -7.078 -30.061 1.00 86.44 294 ALA A C 1
ATOM 2264 O O . ALA A 1 294 ? 12.084 -7.688 -30.590 1.00 86.44 294 ALA A O 1
ATOM 2265 N N . LEU A 1 295 ? 12.883 -5.834 -29.589 1.00 86.56 295 LEU A N 1
ATOM 2266 C CA . LEU A 1 295 ? 11.668 -5.033 -29.702 1.00 86.56 295 LEU A CA 1
ATOM 2267 C C . LEU A 1 295 ? 11.376 -4.679 -31.166 1.00 86.56 295 LEU A C 1
ATOM 2269 O O . LEU A 1 295 ? 10.254 -4.898 -31.614 1.00 86.56 295 LEU A O 1
ATOM 2273 N N . SER A 1 296 ? 12.372 -4.228 -31.933 1.00 84.56 296 SER A N 1
ATOM 2274 C CA . SER A 1 296 ? 12.216 -3.849 -33.348 1.00 84.56 296 SER A CA 1
ATOM 2275 C C . SER A 1 296 ? 11.881 -5.023 -34.267 1.00 84.56 296 SER A C 1
ATOM 2277 O O . SER A 1 296 ? 11.270 -4.839 -35.315 1.00 84.56 296 SER A O 1
ATOM 2279 N N . ALA A 1 297 ? 12.218 -6.251 -33.865 1.00 84.81 297 ALA A N 1
ATOM 2280 C CA . ALA A 1 297 ? 11.818 -7.455 -34.589 1.00 84.81 297 ALA A CA 1
ATOM 2281 C C . ALA A 1 297 ? 10.314 -7.772 -34.462 1.00 84.81 297 ALA A C 1
ATOM 2283 O O . ALA A 1 297 ? 9.790 -8.564 -35.246 1.00 84.81 297 ALA A O 1
ATOM 2284 N N . LYS A 1 298 ? 9.628 -7.200 -33.463 1.00 83.06 298 LYS A N 1
ATOM 2285 C CA . LYS A 1 298 ? 8.224 -7.500 -33.125 1.00 83.06 298 LYS A CA 1
ATOM 2286 C C . LYS A 1 298 ? 7.303 -6.284 -33.197 1.00 83.06 298 LYS A C 1
ATOM 2288 O O . LYS A 1 298 ? 6.095 -6.444 -33.354 1.00 83.06 298 LYS A O 1
ATOM 2293 N N . ILE A 1 299 ? 7.861 -5.088 -33.058 1.00 81.00 299 ILE A N 1
ATOM 2294 C CA . ILE A 1 299 ? 7.161 -3.808 -33.058 1.00 81.00 299 ILE A CA 1
ATOM 2295 C C . ILE A 1 299 ? 7.812 -2.944 -34.132 1.00 81.00 299 ILE A C 1
ATOM 2297 O O . ILE A 1 299 ? 9.032 -2.803 -34.159 1.00 81.00 299 ILE A O 1
ATOM 2301 N N . ASP A 1 300 ? 6.999 -2.328 -34.985 1.00 79.75 300 ASP A N 1
ATOM 2302 C CA . ASP A 1 300 ? 7.480 -1.332 -35.940 1.00 79.75 300 ASP A CA 1
ATOM 2303 C C . ASP A 1 300 ? 7.809 -0.021 -35.201 1.00 79.75 300 ASP A C 1
ATOM 2305 O O . ASP A 1 300 ? 6.960 0.856 -35.011 1.00 79.75 300 ASP A O 1
ATOM 2309 N N . LEU A 1 301 ? 9.039 0.074 -34.690 1.00 78.81 301 LEU A N 1
ATOM 2310 C CA . LEU A 1 301 ? 9.491 1.224 -33.904 1.00 78.81 301 LEU A CA 1
ATOM 2311 C C . LEU A 1 301 ? 9.553 2.515 -34.733 1.00 78.81 301 LEU A C 1
ATOM 2313 O O . LEU A 1 301 ? 9.471 3.589 -34.140 1.00 78.81 301 LEU A O 1
ATOM 2317 N N . ASP A 1 302 ? 9.627 2.427 -36.065 1.00 78.50 302 ASP A N 1
ATOM 2318 C CA . ASP A 1 302 ? 9.589 3.595 -36.951 1.00 78.50 302 ASP A CA 1
ATOM 2319 C C . ASP A 1 302 ? 8.181 4.216 -37.000 1.00 78.50 302 ASP A C 1
ATOM 2321 O O . ASP A 1 302 ? 8.038 5.423 -37.202 1.00 78.50 302 ASP A O 1
ATOM 2325 N N . ILE A 1 303 ? 7.140 3.407 -36.765 1.00 76.62 303 ILE A N 1
ATOM 2326 C CA . ILE A 1 303 ? 5.742 3.854 -36.700 1.00 76.62 303 ILE A CA 1
ATOM 2327 C C . ILE A 1 303 ? 5.356 4.315 -35.290 1.00 76.62 303 ILE A C 1
ATOM 2329 O O . ILE A 1 303 ? 4.749 5.375 -35.135 1.00 76.62 303 ILE A O 1
ATOM 2333 N N . TYR A 1 304 ? 5.666 3.526 -34.257 1.00 76.94 304 TYR A N 1
ATOM 2334 C CA . TYR A 1 304 ? 5.176 3.794 -32.893 1.00 76.94 304 TYR A CA 1
ATOM 2335 C C . TYR A 1 304 ? 6.130 4.658 -32.064 1.00 76.94 304 TYR A C 1
ATOM 2337 O O . TYR A 1 304 ? 5.690 5.402 -31.185 1.00 76.94 304 TYR A O 1
ATOM 2345 N N . GLY A 1 305 ? 7.431 4.586 -32.345 1.00 77.94 305 GLY A N 1
ATOM 2346 C CA . GLY A 1 305 ? 8.461 5.321 -31.626 1.00 77.94 305 GLY A CA 1
ATOM 2347 C C . GLY A 1 305 ? 8.578 4.963 -30.140 1.00 77.94 305 GLY A C 1
ATOM 2348 O O . GLY A 1 305 ? 7.804 4.205 -29.550 1.00 77.94 305 GLY A O 1
ATOM 2349 N N . GLN A 1 306 ? 9.575 5.566 -29.496 1.00 80.25 306 GLN A N 1
ATOM 2350 C CA . GLN A 1 306 ? 9.860 5.340 -28.078 1.00 80.25 306 GLN A CA 1
ATOM 2351 C C . GLN A 1 306 ? 8.730 5.831 -27.155 1.00 80.25 306 GLN A C 1
ATOM 2353 O O . GLN A 1 306 ? 8.500 5.245 -26.099 1.00 80.25 306 GLN A O 1
ATOM 2358 N N . ASN A 1 307 ? 7.999 6.871 -27.568 1.00 79.00 307 ASN A N 1
ATOM 2359 C CA . ASN A 1 307 ? 6.942 7.499 -26.768 1.00 79.00 307 ASN A CA 1
ATOM 2360 C C . ASN A 1 307 ? 5.732 6.581 -26.530 1.00 79.00 307 ASN A C 1
ATOM 2362 O O . ASN A 1 307 ? 4.998 6.794 -25.571 1.00 79.00 307 ASN A O 1
ATOM 2366 N N . VAL A 1 308 ? 5.530 5.562 -27.372 1.00 81.25 308 VAL A N 1
ATOM 2367 C CA . VAL A 1 308 ? 4.478 4.549 -27.189 1.00 81.25 308 VAL A CA 1
ATOM 2368 C C . VAL A 1 308 ? 5.004 3.338 -26.418 1.00 81.25 308 VAL A C 1
ATOM 2370 O O . VAL A 1 308 ? 4.321 2.815 -25.542 1.00 81.25 308 VAL A O 1
ATOM 2373 N N . VAL A 1 309 ? 6.229 2.892 -26.712 1.00 83.88 309 VAL A N 1
ATOM 2374 C CA . VAL A 1 309 ? 6.781 1.658 -26.126 1.00 83.88 309 VAL A CA 1
ATOM 2375 C C . VAL A 1 309 ? 7.198 1.843 -24.671 1.00 83.88 309 VAL A C 1
ATOM 2377 O O . VAL A 1 309 ? 6.986 0.944 -23.859 1.00 83.88 309 VAL A O 1
ATOM 2380 N N . LEU A 1 310 ? 7.795 2.985 -24.322 1.00 85.19 310 LEU A N 1
ATOM 2381 C CA . LEU A 1 310 ? 8.341 3.197 -22.983 1.00 85.19 310 LEU A CA 1
ATOM 2382 C C . LEU A 1 310 ? 7.257 3.200 -21.884 1.00 85.19 310 LEU A C 1
ATOM 2384 O O . LEU A 1 310 ? 7.471 2.518 -20.883 1.00 85.19 310 LEU A O 1
ATOM 2388 N N . PRO A 1 311 ? 6.089 3.858 -22.046 1.00 82.81 311 PRO A N 1
ATOM 2389 C CA . PRO A 1 311 ? 5.003 3.759 -21.068 1.00 82.81 311 PRO A CA 1
ATOM 2390 C C . PRO A 1 311 ? 4.476 2.330 -20.879 1.00 82.81 311 PRO A C 1
ATOM 2392 O O . PRO A 1 311 ? 4.292 1.890 -19.747 1.00 82.81 311 PRO A O 1
ATOM 2395 N N . GLU A 1 312 ? 4.289 1.575 -21.967 1.00 83.81 312 GLU A N 1
ATOM 2396 C CA . GLU A 1 312 ? 3.844 0.173 -21.899 1.00 83.81 312 GLU A CA 1
ATOM 2397 C C . GLU A 1 312 ? 4.909 -0.723 -21.239 1.00 83.81 312 GLU A C 1
ATOM 2399 O O . GLU A 1 312 ? 4.585 -1.632 -20.472 1.00 83.81 312 GLU A O 1
ATOM 2404 N N . LEU A 1 313 ? 6.196 -0.443 -21.472 1.00 87.12 313 LEU A N 1
ATOM 2405 C CA . LEU A 1 313 ? 7.292 -1.127 -20.791 1.00 87.12 313 LEU A CA 1
ATOM 2406 C C . LEU A 1 313 ? 7.273 -0.829 -19.290 1.00 87.12 313 LEU A C 1
ATOM 2408 O O . LEU A 1 313 ? 7.298 -1.766 -18.500 1.00 87.12 313 LEU A O 1
ATOM 2412 N N . ILE A 1 314 ? 7.170 0.441 -18.884 1.00 85.94 314 ILE A N 1
ATOM 2413 C CA . ILE A 1 314 ? 7.050 0.822 -17.466 1.00 85.94 314 ILE A CA 1
ATOM 2414 C C . ILE A 1 314 ? 5.845 0.120 -16.836 1.00 85.94 314 ILE A C 1
ATOM 2416 O O . ILE A 1 314 ? 5.973 -0.482 -15.769 1.00 85.94 314 ILE A O 1
ATOM 2420 N N . PHE A 1 315 ? 4.693 0.114 -17.512 1.00 84.75 315 PHE A N 1
ATOM 2421 C CA . PHE A 1 315 ? 3.522 -0.625 -17.050 1.00 84.75 315 PHE A CA 1
ATOM 2422 C C . PHE A 1 315 ? 3.839 -2.105 -16.819 1.00 84.75 315 PHE A C 1
ATOM 2424 O O . PHE A 1 315 ? 3.511 -2.659 -15.769 1.00 84.75 315 PHE A O 1
ATOM 2431 N N . LYS A 1 316 ? 4.536 -2.751 -17.756 1.00 88.00 316 LYS A N 1
ATOM 2432 C CA . LYS A 1 316 ? 4.899 -4.161 -17.621 1.00 88.00 316 LYS A CA 1
ATOM 2433 C C . LYS A 1 316 ? 5.880 -4.418 -16.477 1.00 88.00 316 LYS A C 1
ATOM 2435 O O . LYS A 1 316 ? 5.690 -5.379 -15.736 1.00 88.00 316 LYS A O 1
ATOM 2440 N N . LEU A 1 317 ? 6.892 -3.566 -16.319 1.00 88.94 317 LEU A N 1
ATOM 2441 C CA . LEU A 1 317 ? 7.891 -3.650 -15.247 1.00 88.94 317 LEU A CA 1
ATOM 2442 C C . LEU A 1 317 ? 7.270 -3.452 -13.858 1.00 88.94 317 LEU A C 1
ATOM 2444 O O . LEU A 1 317 ? 7.758 -3.997 -12.873 1.00 88.94 317 LEU A O 1
ATOM 2448 N N . THR A 1 318 ? 6.175 -2.699 -13.786 1.00 85.81 318 THR A N 1
ATOM 2449 C CA . THR A 1 318 ? 5.462 -2.371 -12.543 1.00 85.81 318 THR A CA 1
ATOM 2450 C C . THR A 1 318 ? 4.248 -3.272 -12.289 1.00 85.81 318 THR A C 1
ATOM 2452 O O . THR A 1 318 ? 3.555 -3.117 -11.284 1.00 85.81 318 THR A O 1
ATOM 2455 N N . THR A 1 319 ? 3.994 -4.248 -13.168 1.00 88.69 319 THR A N 1
ATOM 2456 C CA . THR A 1 319 ? 2.863 -5.175 -13.067 1.00 88.69 319 THR A CA 1
ATOM 2457 C C . THR A 1 319 ? 3.317 -6.549 -12.596 1.00 88.69 319 THR A C 1
ATOM 2459 O O . THR A 1 319 ? 4.185 -7.173 -13.201 1.00 88.69 319 THR A O 1
ATOM 2462 N N . ALA A 1 320 ? 2.673 -7.059 -11.546 1.00 90.69 320 ALA A N 1
ATOM 2463 C CA . ALA A 1 320 ? 2.901 -8.405 -11.032 1.00 90.69 320 ALA A CA 1
ATOM 2464 C C . ALA A 1 320 ? 2.799 -9.487 -12.128 1.00 90.69 320 ALA A C 1
ATOM 2466 O O . ALA A 1 320 ? 1.883 -9.485 -12.955 1.00 90.69 320 ALA A O 1
ATOM 2467 N N . ILE A 1 321 ? 3.705 -10.464 -12.093 1.00 91.25 321 ILE A N 1
ATOM 2468 C CA . ILE A 1 321 ? 3.634 -11.678 -12.908 1.00 91.25 321 ILE A CA 1
ATOM 2469 C C . ILE A 1 321 ? 2.472 -12.537 -12.410 1.00 91.25 321 ILE A C 1
ATOM 2471 O O . ILE A 1 321 ? 2.384 -12.842 -11.219 1.00 91.25 321 ILE A O 1
ATOM 2475 N N . ASN A 1 322 ? 1.617 -12.983 -13.337 1.00 92.06 322 ASN A N 1
ATOM 2476 C CA . ASN A 1 322 ? 0.500 -13.897 -13.077 1.00 92.06 322 ASN A CA 1
ATOM 2477 C C . ASN A 1 322 ? -0.308 -13.512 -11.816 1.00 92.06 322 ASN A C 1
ATOM 2479 O O . ASN A 1 322 ? -0.435 -14.329 -10.902 1.00 92.06 322 ASN A O 1
ATOM 2483 N N . PRO A 1 323 ? -0.881 -12.294 -11.751 1.00 90.88 323 PRO A N 1
ATOM 2484 C CA . PRO A 1 323 ? -1.428 -11.720 -10.518 1.00 90.88 323 PRO A CA 1
ATOM 2485 C C . PRO A 1 323 ? -2.519 -12.589 -9.876 1.00 90.88 323 PRO A C 1
ATOM 2487 O O . PRO A 1 323 ? -2.563 -12.741 -8.663 1.00 90.88 323 PRO A O 1
ATOM 2490 N N . LEU A 1 324 ? -3.361 -13.251 -10.675 1.00 91.75 324 LEU A N 1
ATOM 2491 C CA . LEU A 1 324 ? -4.412 -14.144 -10.161 1.00 91.75 324 LEU A CA 1
ATOM 2492 C C . LEU A 1 324 ? -3.885 -15.490 -9.630 1.00 91.75 324 LEU A C 1
ATOM 2494 O O . LEU A 1 324 ? -4.619 -16.255 -9.006 1.00 91.75 324 LEU A O 1
ATOM 2498 N N . GLN A 1 325 ? -2.621 -15.816 -9.895 1.00 93.88 325 GLN A N 1
ATOM 2499 C CA . GLN A 1 325 ? -1.947 -16.982 -9.326 1.00 93.88 325 GLN A CA 1
ATOM 2500 C C . GLN A 1 325 ? -1.005 -16.611 -8.179 1.00 93.88 325 GLN A C 1
ATOM 2502 O O . GLN A 1 325 ? -0.491 -17.527 -7.522 1.00 93.88 325 GLN A O 1
ATOM 2507 N N . ASP A 1 326 ? -0.810 -15.313 -7.935 1.00 95.69 326 ASP A N 1
ATOM 2508 C CA . ASP A 1 326 ? 0.068 -14.795 -6.901 1.00 95.69 326 ASP A CA 1
ATOM 2509 C C . ASP A 1 326 ? -0.350 -15.327 -5.513 1.00 95.69 326 ASP A C 1
ATOM 2511 O O . ASP A 1 326 ? -1.544 -15.375 -5.186 1.00 95.69 326 ASP A O 1
ATOM 2515 N N . PRO A 1 327 ? 0.606 -15.776 -4.683 1.00 96.00 327 PRO A N 1
ATOM 2516 C CA . PRO A 1 327 ? 0.310 -16.278 -3.347 1.00 96.00 327 PRO A CA 1
ATOM 2517 C C . PRO A 1 327 ? -0.418 -15.281 -2.443 1.00 96.00 327 PRO A C 1
ATOM 2519 O O . PRO A 1 327 ? -1.279 -15.711 -1.673 1.00 96.00 327 PRO A O 1
ATOM 2522 N N . LEU A 1 328 ? -0.118 -13.977 -2.542 1.00 96.25 328 LEU A N 1
ATOM 2523 C CA . LEU A 1 328 ? -0.823 -12.958 -1.770 1.00 96.25 328 LEU A CA 1
ATOM 2524 C C . LEU A 1 328 ? -2.283 -12.912 -2.206 1.00 96.25 328 LEU A C 1
ATOM 2526 O O . LEU A 1 328 ? -3.148 -13.075 -1.356 1.00 96.25 328 LEU A O 1
ATOM 2530 N N . TYR A 1 329 ? -2.575 -12.832 -3.508 1.00 96.56 329 TYR A N 1
ATOM 2531 C CA . TYR A 1 329 ? -3.960 -12.854 -4.000 1.00 96.56 329 TYR A CA 1
ATOM 2532 C C . TYR A 1 329 ? -4.757 -14.065 -3.494 1.00 96.56 329 TYR A C 1
ATOM 2534 O O . TYR A 1 329 ? -5.859 -13.915 -2.960 1.00 96.56 329 TYR A O 1
ATOM 2542 N N . LYS A 1 330 ? -4.183 -15.270 -3.612 1.00 96.25 330 LYS A N 1
ATOM 2543 C CA . LYS A 1 330 ? -4.814 -16.507 -3.122 1.00 96.25 330 LYS A CA 1
ATOM 2544 C C . LYS A 1 330 ? -5.109 -16.437 -1.628 1.00 96.25 330 LYS A C 1
ATOM 2546 O O . LYS A 1 330 ? -6.181 -16.863 -1.204 1.00 96.25 330 LYS A O 1
ATOM 2551 N N . SER A 1 331 ? -4.175 -15.891 -0.856 1.00 95.81 331 SER A N 1
ATOM 2552 C CA . SER A 1 331 ? -4.332 -15.674 0.577 1.00 95.81 331 SER A CA 1
ATOM 2553 C C . SER A 1 331 ? -5.486 -14.721 0.885 1.00 95.81 331 SER A C 1
ATOM 2555 O O . SER A 1 331 ? -6.404 -15.107 1.608 1.00 95.81 331 SER A O 1
ATOM 2557 N N . LEU A 1 332 ? -5.521 -13.536 0.259 1.00 94.25 332 LEU A N 1
ATOM 2558 C CA . LEU A 1 332 ? -6.598 -12.558 0.466 1.00 94.25 332 LEU A CA 1
ATOM 2559 C C . LEU A 1 332 ? -7.970 -13.155 0.116 1.00 94.25 332 LEU A C 1
ATOM 2561 O O . LEU A 1 332 ? -8.939 -12.971 0.847 1.00 94.25 332 LEU A O 1
ATOM 2565 N N . ASN A 1 333 ? -8.061 -13.920 -0.977 1.00 91.75 333 ASN A N 1
ATOM 2566 C CA . ASN A 1 333 ? -9.316 -14.533 -1.422 1.00 91.75 333 ASN A CA 1
ATOM 2567 C C . ASN A 1 333 ? -9.842 -15.622 -0.462 1.00 91.75 333 ASN A C 1
ATOM 2569 O O . ASN A 1 333 ? -11.038 -15.922 -0.451 1.00 91.75 333 ASN A O 1
ATOM 2573 N N . ASN A 1 334 ? -8.972 -16.202 0.370 1.00 92.81 334 ASN A N 1
ATOM 2574 C CA . ASN A 1 334 ? -9.366 -17.167 1.398 1.00 92.81 334 ASN A CA 1
ATOM 2575 C C . ASN A 1 334 ? -9.911 -16.495 2.675 1.00 92.81 334 ASN A C 1
ATOM 2577 O O . ASN A 1 334 ? -10.511 -17.176 3.507 1.00 92.81 334 ASN A O 1
ATOM 2581 N N . GLN A 1 335 ? -9.758 -15.176 2.822 1.00 89.75 335 GLN A N 1
ATOM 2582 C CA . GLN A 1 335 ? -10.136 -14.410 4.012 1.00 89.75 335 GLN A CA 1
ATOM 2583 C C . GLN A 1 335 ? -11.450 -13.646 3.786 1.00 89.75 335 GLN A C 1
ATOM 2585 O O . GLN A 1 335 ? -11.468 -12.457 3.481 1.00 89.75 335 GLN A O 1
ATOM 2590 N N . LYS A 1 336 ? -12.583 -14.343 3.925 1.00 77.00 336 LYS A N 1
ATOM 2591 C CA . LYS A 1 336 ? -13.915 -13.817 3.549 1.00 77.00 336 LYS A CA 1
ATOM 2592 C C . LYS A 1 336 ? -14.480 -12.725 4.467 1.00 77.00 336 LYS A C 1
ATOM 2594 O O . LYS A 1 336 ? -15.402 -12.026 4.062 1.00 77.00 336 LYS A O 1
ATOM 2599 N N . ASP A 1 337 ? -13.956 -12.598 5.684 1.00 83.75 337 ASP A N 1
ATOM 2600 C CA . ASP A 1 337 ? -14.426 -11.651 6.708 1.00 83.75 337 ASP A CA 1
ATOM 2601 C C . ASP A 1 337 ? -13.433 -10.501 6.960 1.00 83.75 337 ASP A C 1
ATOM 2603 O O . ASP A 1 337 ? -13.506 -9.815 7.980 1.00 83.75 337 ASP A O 1
ATOM 2607 N N . VAL A 1 338 ? -12.495 -10.293 6.034 1.00 91.75 338 VAL A N 1
ATOM 2608 C CA . VAL A 1 338 ? -11.450 -9.270 6.126 1.00 91.75 338 VAL A CA 1
ATOM 2609 C C . VAL A 1 338 ? -11.656 -8.235 5.025 1.00 91.75 338 VAL A C 1
ATOM 2611 O O . VAL A 1 338 ? -11.922 -8.582 3.875 1.00 91.75 338 VAL A O 1
ATOM 2614 N N . VAL A 1 339 ? -11.538 -6.954 5.373 1.00 93.44 339 VAL A N 1
ATOM 2615 C CA . VAL A 1 339 ? -11.589 -5.855 4.402 1.00 93.44 339 VAL A CA 1
ATOM 2616 C C . VAL A 1 339 ? -10.174 -5.525 3.956 1.00 93.44 339 VAL A C 1
ATOM 2618 O O . VAL A 1 339 ? -9.344 -5.135 4.774 1.00 93.44 339 VAL A O 1
ATOM 2621 N N . PHE A 1 340 ? -9.904 -5.641 2.660 1.00 95.50 340 PHE A N 1
ATOM 2622 C CA . PHE A 1 340 ? -8.603 -5.316 2.084 1.00 95.50 340 PHE A CA 1
ATOM 2623 C C . PHE A 1 340 ? -8.636 -3.949 1.409 1.00 95.50 340 PHE A C 1
ATOM 2625 O O . PHE A 1 340 ? -9.466 -3.697 0.535 1.00 95.50 340 PHE A O 1
ATOM 2632 N N . VAL A 1 341 ? -7.711 -3.081 1.801 1.00 96.44 341 VAL A N 1
ATOM 2633 C CA . VAL A 1 341 ? -7.544 -1.726 1.273 1.00 96.44 341 VAL A CA 1
ATOM 2634 C C . VAL A 1 341 ? -6.105 -1.575 0.808 1.00 96.44 341 VAL A C 1
ATOM 2636 O O . VAL A 1 341 ? -5.188 -1.943 1.540 1.00 96.44 341 VAL A O 1
ATOM 2639 N N . ALA A 1 342 ? -5.893 -1.022 -0.381 1.00 96.19 342 ALA A N 1
ATOM 2640 C CA . ALA A 1 342 ? -4.551 -0.789 -0.898 1.00 96.19 342 ALA A CA 1
ATOM 2641 C C . ALA A 1 342 ? -4.451 0.517 -1.685 1.00 96.19 342 ALA A C 1
ATOM 2643 O O . ALA A 1 342 ? -5.438 1.005 -2.243 1.00 96.19 342 ALA A O 1
ATOM 2644 N N . SER A 1 343 ? -3.249 1.083 -1.733 1.00 95.12 343 SER A N 1
ATOM 2645 C CA . SER A 1 343 ? -2.966 2.285 -2.513 1.00 95.12 343 SER A CA 1
ATOM 2646 C C . SER A 1 343 ? -2.907 1.969 -4.010 1.00 95.12 343 SER A C 1
ATOM 2648 O O . SER A 1 343 ? -2.329 0.972 -4.434 1.00 95.12 343 SER A O 1
ATOM 2650 N N . ALA A 1 344 ? -3.513 2.822 -4.837 1.00 93.75 344 ALA A N 1
ATOM 2651 C CA . ALA A 1 344 ? -3.586 2.605 -6.282 1.00 93.75 344 ALA A CA 1
ATOM 2652 C C . ALA A 1 344 ? -2.220 2.714 -6.988 1.00 93.75 344 ALA A C 1
ATOM 2654 O O . ALA A 1 344 ? -2.088 2.258 -8.126 1.00 93.75 344 ALA A O 1
ATOM 2655 N N . GLY A 1 345 ? -1.233 3.350 -6.352 1.00 90.56 345 GLY A N 1
ATOM 2656 C CA . GLY A 1 345 ? 0.068 3.693 -6.925 1.00 90.56 345 GLY A CA 1
ATOM 2657 C C . GLY A 1 345 ? 0.190 5.181 -7.280 1.00 90.56 345 GLY A C 1
ATOM 2658 O O . GLY A 1 345 ? -0.787 5.935 -7.254 1.00 90.56 345 GLY A O 1
ATOM 2659 N N . ASN A 1 346 ? 1.412 5.617 -7.579 1.00 88.75 346 ASN A N 1
ATOM 2660 C CA . ASN A 1 346 ? 1.802 7.020 -7.756 1.00 88.75 346 ASN A CA 1
ATOM 2661 C C . ASN A 1 346 ? 2.480 7.280 -9.119 1.00 88.75 346 ASN A C 1
ATOM 2663 O O . ASN A 1 346 ? 3.400 8.089 -9.210 1.00 88.75 346 ASN A O 1
ATOM 2667 N N . PHE A 1 347 ? 2.036 6.584 -10.167 1.00 82.62 347 PHE A N 1
ATOM 2668 C CA . PHE A 1 347 ? 2.571 6.701 -11.529 1.00 82.62 347 PHE A CA 1
ATOM 2669 C C . PHE A 1 347 ? 1.734 7.614 -12.440 1.00 82.62 347 PHE A C 1
ATOM 2671 O O . PHE A 1 347 ? 2.036 7.759 -13.618 1.00 82.62 347 PHE A O 1
ATOM 2678 N N . GLY A 1 348 ? 0.644 8.193 -11.932 1.00 86.25 348 GLY A N 1
ATOM 2679 C CA . GLY A 1 348 ? -0.300 8.987 -12.723 1.00 86.25 348 GLY A CA 1
ATOM 2680 C C . GLY A 1 348 ? -1.161 8.175 -13.699 1.00 86.25 348 GLY A C 1
ATOM 2681 O O . GLY A 1 348 ? -1.874 8.762 -14.512 1.00 86.25 348 GLY A O 1
ATOM 2682 N N . ASN A 1 349 ? -1.145 6.843 -13.604 1.00 84.19 349 ASN A N 1
ATOM 2683 C CA . ASN A 1 349 ? -1.801 5.956 -14.561 1.00 84.19 349 ASN A CA 1
ATOM 2684 C C . ASN A 1 349 ? -3.334 5.915 -14.406 1.00 84.19 349 ASN A C 1
ATOM 2686 O O . ASN A 1 349 ? -3.917 6.273 -13.375 1.00 84.19 349 ASN A O 1
ATOM 2690 N N . ASP A 1 350 ? -4.018 5.427 -15.438 1.00 87.81 350 ASP A N 1
ATOM 2691 C CA . ASP A 1 350 ? -5.468 5.194 -15.452 1.00 87.81 350 ASP A CA 1
ATOM 2692 C C . ASP A 1 350 ? -5.880 3.829 -14.864 1.00 87.81 350 ASP A C 1
ATOM 2694 O O . ASP A 1 350 ? -7.065 3.500 -14.813 1.00 87.81 350 ASP A O 1
ATOM 2698 N N . PHE A 1 351 ? -4.919 3.071 -14.333 1.00 86.88 351 PHE A N 1
ATOM 2699 C CA . PHE A 1 351 ? -5.114 1.791 -13.653 1.00 86.88 351 PHE A CA 1
ATOM 2700 C C . PHE A 1 351 ? -4.409 1.764 -12.291 1.00 86.88 351 PHE A C 1
ATOM 2702 O O . PHE A 1 351 ? -3.463 2.510 -12.047 1.00 86.88 351 PHE A O 1
ATOM 2709 N N . SER A 1 352 ? -4.850 0.862 -11.412 1.00 91.31 352 SER A N 1
ATOM 2710 C CA . SER A 1 352 ? -4.204 0.599 -10.121 1.00 91.31 352 SER A CA 1
ATOM 2711 C C . SER A 1 352 ? -3.061 -0.411 -10.249 1.00 91.31 352 SER A C 1
ATOM 2713 O O . SER A 1 352 ? -3.130 -1.331 -11.062 1.00 91.31 352 SER A O 1
ATOM 2715 N N . THR A 1 353 ? -2.041 -0.300 -9.402 1.00 92.00 353 THR A N 1
ATOM 2716 C CA . THR A 1 353 ? -1.019 -1.341 -9.226 1.00 92.00 353 THR A CA 1
ATOM 2717 C C . THR A 1 353 ? -1.530 -2.475 -8.341 1.00 92.00 353 THR A C 1
ATOM 2719 O O . THR A 1 353 ? -2.527 -2.347 -7.634 1.00 92.00 353 THR A O 1
ATOM 2722 N N . TYR A 1 354 ? -0.852 -3.619 -8.362 1.00 94.25 354 TYR A N 1
ATOM 2723 C CA . TYR A 1 354 ? -1.125 -4.702 -7.416 1.00 94.25 354 TYR A CA 1
ATOM 2724 C C . TYR A 1 354 ? -0.468 -4.394 -6.063 1.00 94.25 354 TYR A C 1
ATOM 2726 O O . TYR A 1 354 ? 0.628 -3.843 -6.081 1.00 94.25 354 TYR A O 1
ATOM 2734 N N . PRO A 1 355 ? -1.082 -4.734 -4.909 1.00 95.44 355 PRO A N 1
ATOM 2735 C CA . PRO A 1 355 ? -2.287 -5.549 -4.744 1.00 95.44 355 PRO A CA 1
ATOM 2736 C C . PRO A 1 355 ? -3.617 -4.794 -4.918 1.00 95.44 355 PRO A C 1
ATOM 2738 O O . PRO A 1 355 ? -4.661 -5.439 -4.926 1.00 95.44 355 PRO A O 1
ATOM 2741 N N . ALA A 1 356 ? -3.623 -3.469 -5.087 1.00 95.38 356 ALA A N 1
ATOM 2742 C CA . ALA A 1 356 ? -4.859 -2.689 -5.225 1.00 95.38 356 ALA A CA 1
ATOM 2743 C C . ALA A 1 356 ? -5.720 -3.073 -6.438 1.00 95.38 356 ALA A C 1
ATOM 2745 O O . ALA A 1 356 ? -6.940 -2.978 -6.380 1.00 95.38 356 ALA A O 1
ATOM 2746 N N . ALA A 1 357 ? -5.106 -3.568 -7.512 1.00 94.69 357 ALA A N 1
ATOM 2747 C CA . ALA A 1 357 ? -5.806 -4.099 -8.680 1.00 94.69 357 ALA A CA 1
ATOM 2748 C C . ALA A 1 357 ? -6.423 -5.499 -8.481 1.00 94.69 357 ALA A C 1
ATOM 2750 O O . ALA A 1 357 ? -7.087 -6.005 -9.389 1.00 94.69 357 ALA A O 1
ATOM 2751 N N . TYR A 1 358 ? -6.220 -6.163 -7.335 1.00 94.56 358 TYR A N 1
ATOM 2752 C CA . TYR A 1 358 ? -6.884 -7.441 -7.079 1.00 94.56 358 TYR A CA 1
ATOM 2753 C C . TYR A 1 358 ? -8.406 -7.256 -6.941 1.00 94.56 358 TYR A C 1
ATOM 2755 O O . TYR A 1 358 ? -8.843 -6.343 -6.246 1.00 94.56 358 TYR A O 1
ATOM 2763 N N . PRO A 1 359 ? -9.239 -8.146 -7.522 1.00 90.31 359 PRO A N 1
ATOM 2764 C CA . PRO A 1 359 ? -10.696 -7.970 -7.538 1.00 90.31 359 PRO A CA 1
ATOM 2765 C C . PRO A 1 359 ? -11.379 -7.815 -6.169 1.00 90.31 359 PRO A C 1
ATOM 2767 O O . PRO A 1 359 ? -12.462 -7.245 -6.088 1.00 90.31 359 PRO A O 1
ATOM 2770 N N . ASN A 1 360 ? -10.787 -8.361 -5.104 1.00 87.81 360 ASN A N 1
ATOM 2771 C CA . ASN A 1 360 ? -11.307 -8.323 -3.734 1.00 87.81 360 ASN A CA 1
ATOM 2772 C C . ASN A 1 360 ? -10.617 -7.269 -2.849 1.00 87.81 360 ASN A C 1
ATOM 2774 O O . ASN A 1 360 ? -10.791 -7.293 -1.630 1.00 87.81 360 ASN A O 1
ATOM 2778 N N . VAL A 1 361 ? -9.825 -6.376 -3.444 1.00 93.69 361 VAL A N 1
ATOM 2779 C CA . VAL A 1 361 ? -9.129 -5.287 -2.756 1.00 93.69 361 VAL A CA 1
ATOM 2780 C C . VAL A 1 361 ? -9.736 -3.964 -3.194 1.00 93.69 361 VAL A C 1
ATOM 2782 O O . VAL A 1 361 ? -10.025 -3.751 -4.368 1.00 93.69 361 VAL A O 1
ATOM 2785 N N . ILE A 1 362 ? -9.946 -3.064 -2.240 1.00 93.62 362 ILE A N 1
ATOM 2786 C CA . ILE A 1 362 ? -10.441 -1.725 -2.535 1.00 93.62 362 ILE A CA 1
ATOM 2787 C C . ILE A 1 362 ? -9.244 -0.829 -2.824 1.00 93.62 362 ILE A C 1
ATOM 2789 O O . ILE A 1 362 ? -8.441 -0.544 -1.931 1.00 93.62 362 ILE A O 1
ATOM 2793 N N . SER A 1 363 ? -9.145 -0.380 -4.071 1.00 93.75 363 SER A N 1
ATOM 2794 C CA . SER A 1 363 ? -8.081 0.512 -4.514 1.00 93.75 363 SER A CA 1
ATOM 2795 C C . SER A 1 363 ? -8.372 1.969 -4.158 1.00 93.75 363 SER A C 1
ATOM 2797 O O . SER A 1 363 ? -9.459 2.485 -4.448 1.00 93.75 363 SER A O 1
ATOM 2799 N N . VAL A 1 364 ? -7.385 2.650 -3.574 1.00 94.25 364 VAL A N 1
ATOM 2800 C CA . VAL A 1 364 ? -7.489 4.043 -3.123 1.00 94.25 364 VAL A CA 1
ATOM 2801 C C . VAL A 1 364 ? -6.522 4.941 -3.886 1.00 94.25 364 VAL A C 1
ATOM 2803 O O . VAL A 1 364 ? -5.306 4.786 -3.812 1.00 94.25 364 VAL A O 1
ATOM 2806 N N . SER A 1 365 ? -7.076 5.916 -4.598 1.00 94.00 365 SER A N 1
ATOM 2807 C CA . SER A 1 365 ? -6.359 7.002 -5.263 1.00 94.00 365 SER A CA 1
ATOM 2808 C C . SER A 1 365 ? -6.214 8.213 -4.336 1.00 94.00 365 SER A C 1
ATOM 2810 O O . SER A 1 365 ? -7.051 8.435 -3.459 1.00 94.00 365 SER A O 1
ATOM 2812 N N . ALA A 1 366 ? -5.201 9.050 -4.584 1.00 92.81 366 ALA A N 1
ATOM 2813 C CA . ALA A 1 366 ? -5.034 10.325 -3.885 1.00 92.81 366 ALA A CA 1
ATOM 2814 C C . ALA A 1 366 ? -5.775 11.479 -4.584 1.00 92.81 366 ALA A C 1
ATOM 2816 O O . ALA A 1 366 ? -5.671 11.677 -5.798 1.00 92.81 366 ALA A O 1
ATOM 2817 N N . LEU A 1 367 ? -6.517 12.239 -3.784 1.00 89.81 367 LEU A N 1
ATOM 2818 C CA . LEU A 1 367 ? -7.161 13.510 -4.093 1.00 89.81 367 LEU A CA 1
ATOM 2819 C C . LEU A 1 367 ? -6.163 14.644 -3.849 1.00 89.81 367 LEU A C 1
ATOM 2821 O O . LEU A 1 367 ? -5.542 14.711 -2.788 1.00 89.81 367 LEU A O 1
ATOM 2825 N N . ASP A 1 368 ? -6.075 15.571 -4.792 1.00 84.50 368 ASP A N 1
ATOM 2826 C CA . ASP A 1 368 ? -5.474 16.881 -4.574 1.00 84.50 368 ASP A CA 1
ATOM 2827 C C . ASP A 1 368 ? -6.491 17.773 -3.842 1.00 84.50 368 ASP A C 1
ATOM 2829 O O . ASP A 1 368 ? -7.599 18.040 -4.328 1.00 84.50 368 ASP A O 1
ATOM 2833 N N . LEU A 1 369 ? -6.125 18.225 -2.641 1.00 80.38 369 LEU A N 1
ATOM 2834 C CA . LEU A 1 369 ? -7.016 19.002 -1.784 1.00 80.38 369 LEU A CA 1
ATOM 2835 C C . LEU A 1 369 ? -7.287 20.416 -2.307 1.00 80.38 369 LEU A C 1
ATOM 2837 O O . LEU A 1 369 ? -8.345 20.964 -1.974 1.00 80.38 369 LEU A O 1
ATOM 2841 N N . ALA A 1 370 ? -6.390 20.991 -3.107 1.00 80.69 370 ALA A N 1
ATOM 2842 C CA . ALA A 1 370 ? -6.553 22.311 -3.703 1.00 80.69 370 ALA A CA 1
ATOM 2843 C C . ALA A 1 370 ? -7.495 22.259 -4.912 1.00 80.69 370 ALA A C 1
ATOM 2845 O O . ALA A 1 370 ? -8.405 23.083 -5.022 1.00 80.69 370 ALA A O 1
ATOM 2846 N N . THR A 1 371 ? -7.321 21.272 -5.794 1.00 83.62 371 THR A N 1
ATOM 2847 C CA . THR A 1 371 ? -8.124 21.157 -7.025 1.00 83.62 371 THR A CA 1
ATOM 2848 C C . THR A 1 371 ? -9.406 20.345 -6.850 1.00 83.62 371 THR A C 1
ATOM 2850 O O . THR A 1 371 ? -10.309 20.451 -7.685 1.00 83.62 371 THR A O 1
ATOM 2853 N N . LYS A 1 372 ? -9.508 19.548 -5.777 1.00 83.12 372 LYS A N 1
ATOM 2854 C CA . LYS A 1 372 ? -10.582 18.565 -5.537 1.00 83.12 372 LYS A CA 1
ATOM 2855 C C . LYS A 1 372 ? -10.717 17.540 -6.671 1.00 83.12 372 LYS A C 1
ATOM 2857 O O . LYS A 1 372 ? -11.811 17.044 -6.940 1.00 83.12 372 LYS A O 1
ATOM 2862 N N . LYS A 1 373 ? -9.607 17.220 -7.339 1.00 88.81 373 LYS A N 1
ATOM 2863 C CA . LYS A 1 373 ? -9.515 16.211 -8.405 1.00 88.81 373 LYS A CA 1
ATOM 2864 C C . LYS A 1 373 ? -8.495 15.137 -8.037 1.00 88.81 373 LYS A C 1
ATOM 2866 O O . LYS A 1 373 ? -7.761 15.286 -7.064 1.00 88.81 373 LYS A O 1
ATOM 2871 N N . LYS A 1 374 ? -8.456 14.046 -8.811 1.00 91.69 374 LYS A N 1
ATOM 2872 C CA . LYS A 1 374 ? -7.359 13.071 -8.732 1.00 91.69 374 LYS A CA 1
ATOM 2873 C C . LYS A 1 374 ? -6.034 13.819 -8.862 1.00 91.69 374 LYS A C 1
ATOM 2875 O O . LYS A 1 374 ? -5.896 14.608 -9.792 1.00 91.69 374 LYS A O 1
ATOM 2880 N N . ALA A 1 375 ? -5.104 13.584 -7.943 1.00 90.69 375 ALA A N 1
ATOM 2881 C CA . ALA A 1 375 ? -3.777 14.170 -8.038 1.00 90.69 375 ALA A CA 1
ATOM 2882 C C . ALA A 1 375 ? -3.060 13.649 -9.294 1.00 90.69 375 ALA A C 1
ATOM 2884 O O . ALA A 1 375 ? -3.219 12.481 -9.658 1.00 90.69 375 ALA A O 1
ATOM 2885 N N . ASP A 1 376 ? -2.255 14.491 -9.940 1.00 90.00 376 ASP A N 1
ATOM 2886 C CA . ASP A 1 376 ? -1.612 14.136 -11.215 1.00 90.00 376 ASP A CA 1
ATOM 2887 C C . ASP A 1 376 ? -0.686 12.923 -11.080 1.00 90.00 376 ASP A C 1
ATOM 2889 O O . ASP A 1 376 ? -0.638 12.075 -11.966 1.00 90.00 376 ASP A O 1
ATOM 2893 N N . TYR A 1 377 ? -0.022 12.786 -9.930 1.00 87.25 377 TYR A N 1
ATOM 2894 C CA . TYR A 1 377 ? 0.815 11.627 -9.624 1.00 87.25 377 TYR A CA 1
ATOM 2895 C C . TYR A 1 377 ? 0.002 10.374 -9.278 1.00 87.25 377 TYR A C 1
ATOM 2897 O O . TYR A 1 377 ? 0.542 9.281 -9.310 1.00 87.25 377 TYR A O 1
ATOM 2905 N N . ALA A 1 378 ? -1.272 10.474 -8.898 1.00 91.00 378 ALA A N 1
ATOM 2906 C CA . ALA A 1 378 ? -2.014 9.324 -8.390 1.00 91.00 378 ALA A CA 1
ATOM 2907 C C . ALA A 1 378 ? -2.511 8.427 -9.525 1.00 91.00 378 ALA A C 1
ATOM 2909 O O . ALA A 1 378 ? -3.111 8.897 -10.493 1.00 91.00 378 ALA A O 1
ATOM 2910 N N . ASN A 1 379 ? -2.344 7.121 -9.367 1.00 91.44 379 ASN A N 1
ATOM 2911 C CA . ASN A 1 379 ? -3.026 6.144 -10.201 1.00 91.44 379 ASN A CA 1
ATOM 2912 C C . ASN A 1 379 ? -4.534 6.163 -9.949 1.00 91.44 379 ASN A C 1
ATOM 2914 O O . ASN A 1 379 ? -4.995 6.498 -8.858 1.00 91.44 379 ASN A O 1
ATOM 2918 N N . THR A 1 380 ? -5.316 5.754 -10.941 1.00 91.75 380 THR A N 1
ATOM 2919 C CA . THR A 1 380 ? -6.768 5.641 -10.786 1.00 91.75 380 THR A CA 1
ATOM 2920 C C . THR A 1 380 ? -7.116 4.433 -9.918 1.00 91.75 380 THR A C 1
ATOM 2922 O O . THR A 1 380 ? -6.660 3.319 -10.173 1.00 91.75 380 THR A O 1
ATOM 2925 N N . GLY A 1 381 ? -7.936 4.666 -8.891 1.00 91.31 381 GLY A N 1
ATOM 2926 C CA . GLY A 1 381 ? -8.454 3.658 -7.964 1.00 91.31 381 GLY A CA 1
ATOM 2927 C C . GLY A 1 381 ? -9.978 3.710 -7.850 1.00 91.31 381 GLY A C 1
ATOM 2928 O O . GLY A 1 381 ? -10.630 4.569 -8.446 1.00 91.31 381 GLY A O 1
ATOM 2929 N N . ASN A 1 382 ? -10.564 2.791 -7.080 1.00 88.56 382 ASN A N 1
ATOM 2930 C CA . ASN A 1 382 ? -12.018 2.723 -6.889 1.00 88.56 382 ASN A CA 1
ATOM 2931 C C . ASN A 1 382 ? -12.554 3.889 -6.054 1.00 88.56 382 ASN A C 1
ATOM 2933 O O . ASN A 1 382 ? -13.709 4.286 -6.224 1.00 88.56 382 ASN A O 1
ATOM 2937 N N . VAL A 1 383 ? -11.724 4.381 -5.135 1.00 89.44 383 VAL A N 1
ATOM 2938 C CA . VAL A 1 383 ? -12.038 5.416 -4.152 1.00 89.44 383 VAL A CA 1
ATOM 2939 C C . VAL A 1 383 ? -11.015 6.541 -4.272 1.00 89.44 383 VAL A C 1
ATOM 2941 O O . VAL A 1 383 ? -9.850 6.296 -4.577 1.00 89.44 383 VAL A O 1
ATOM 2944 N N . LEU A 1 384 ? -11.446 7.776 -4.023 1.00 89.38 384 LEU A N 1
ATOM 2945 C CA . LEU A 1 384 ? -10.595 8.959 -4.039 1.00 89.38 384 LEU A CA 1
ATOM 2946 C C . LEU A 1 384 ? -10.661 9.643 -2.668 1.00 89.38 384 LEU A C 1
ATOM 2948 O O . LEU A 1 384 ? -11.724 10.123 -2.283 1.00 89.38 384 LEU A O 1
ATOM 2952 N N . LEU A 1 385 ? -9.542 9.674 -1.942 1.00 90.56 385 LEU A N 1
ATOM 2953 C CA . LEU A 1 385 ? -9.425 10.298 -0.614 1.00 90.56 385 LEU A CA 1
ATOM 2954 C C . LEU A 1 385 ? -8.203 11.206 -0.548 1.00 90.56 385 LEU A C 1
ATOM 2956 O O . LEU A 1 385 ? -7.341 11.149 -1.424 1.00 90.56 385 LEU A O 1
ATOM 2960 N N . ALA A 1 386 ? -8.131 12.058 0.473 1.00 89.75 386 ALA A N 1
ATOM 2961 C CA . ALA A 1 386 ? -6.973 12.919 0.653 1.00 89.75 386 ALA A CA 1
ATOM 2962 C C . ALA A 1 386 ? -5.725 12.050 0.847 1.00 89.75 386 ALA A C 1
ATOM 2964 O O . ALA A 1 386 ? -5.698 11.147 1.671 1.00 89.75 386 ALA A O 1
ATOM 2965 N N . GLY A 1 387 ? -4.710 12.281 0.021 1.00 84.12 387 GLY A N 1
ATOM 2966 C CA . GLY A 1 387 ? -3.472 11.501 0.056 1.00 84.12 387 GLY A CA 1
ATOM 2967 C C . GLY A 1 387 ? -2.231 12.363 -0.032 1.00 84.12 387 GLY A C 1
ATOM 2968 O O . GLY A 1 387 ? -1.140 11.832 -0.174 1.00 84.12 387 GLY A O 1
ATOM 2969 N N . GLY A 1 388 ? -2.365 13.685 -0.016 1.00 83.25 388 GLY A N 1
ATOM 2970 C CA . GLY A 1 388 ? -1.254 14.566 -0.313 1.00 83.25 388 GLY A CA 1
ATOM 2971 C C . GLY A 1 388 ? -1.300 15.884 0.411 1.00 83.25 388 GLY A C 1
ATOM 2972 O O . GLY A 1 388 ? -2.344 16.314 0.894 1.00 83.25 388 GLY A O 1
ATOM 2973 N N . ASP A 1 389 ? -0.120 16.498 0.439 1.00 81.25 389 ASP A N 1
ATOM 2974 C CA . ASP A 1 389 ? 0.158 17.765 1.095 1.00 81.25 389 ASP A CA 1
ATOM 2975 C C . ASP A 1 389 ? -0.115 17.701 2.598 1.00 81.25 389 ASP A C 1
ATOM 2977 O O . ASP A 1 389 ? -0.624 18.655 3.171 1.00 81.25 389 ASP A O 1
ATOM 2981 N N . PHE A 1 390 ? 0.231 16.587 3.245 1.00 84.75 390 PHE A N 1
ATOM 2982 C CA . PHE A 1 390 ? 0.160 16.455 4.698 1.00 84.75 390 PHE A CA 1
ATOM 2983 C C . PHE A 1 390 ? 1.482 16.841 5.349 1.00 84.75 390 PHE A C 1
ATOM 2985 O O . PHE A 1 390 ? 2.540 16.479 4.846 1.00 84.75 390 PHE A O 1
ATOM 2992 N N . ILE A 1 391 ? 1.430 17.529 6.486 1.00 83.62 391 ILE A N 1
ATOM 2993 C CA . ILE A 1 391 ? 2.565 17.733 7.384 1.00 83.62 391 ILE A CA 1
ATOM 2994 C C . ILE A 1 391 ? 2.730 16.476 8.237 1.00 83.62 391 ILE A C 1
ATOM 2996 O O . ILE A 1 391 ? 1.767 15.984 8.825 1.00 83.62 391 ILE A O 1
ATOM 3000 N N . LEU A 1 392 ? 3.962 15.979 8.341 1.00 80.62 392 LEU A N 1
ATOM 3001 C CA . LEU A 1 392 ? 4.314 14.902 9.255 1.00 80.62 392 LEU A CA 1
ATOM 3002 C C . LEU A 1 392 ? 4.211 15.386 10.700 1.00 80.62 392 LEU A C 1
ATOM 3004 O O . LEU A 1 392 ? 4.880 16.341 11.113 1.00 80.62 392 LEU A O 1
ATOM 3008 N N . GLU A 1 393 ? 3.344 14.711 11.446 1.00 79.06 393 GLU A N 1
ATOM 3009 C CA . GLU A 1 393 ? 2.975 15.014 12.822 1.00 79.06 393 GLU A CA 1
ATOM 3010 C C . GLU A 1 393 ? 3.203 13.788 13.708 1.00 79.06 393 GLU A C 1
ATOM 3012 O O . GLU A 1 393 ? 2.989 12.664 13.269 1.00 79.06 393 GLU A O 1
ATOM 3017 N N . PHE A 1 394 ? 3.624 14.000 14.954 1.00 73.75 394 PHE A N 1
ATOM 3018 C CA . PHE A 1 394 ? 3.948 12.932 15.909 1.00 73.75 394 PHE A CA 1
ATOM 3019 C C . PHE A 1 394 ? 3.126 13.062 17.184 1.00 73.75 394 PHE A C 1
ATOM 3021 O O . PHE A 1 394 ? 2.800 14.174 17.588 1.00 73.75 394 PHE A O 1
ATOM 3028 N N . MET A 1 395 ? 2.876 11.941 17.856 1.00 66.88 395 MET A N 1
ATOM 3029 C CA . MET A 1 395 ? 2.036 11.824 19.057 1.00 66.88 395 MET A CA 1
ATOM 3030 C C . MET A 1 395 ? 2.840 11.799 20.381 1.00 66.88 395 MET A C 1
ATOM 3032 O O . MET A 1 395 ? 2.427 11.164 21.351 1.00 66.88 395 MET A O 1
ATOM 3036 N N . ASN A 1 396 ? 3.993 12.473 20.464 1.00 61.47 396 ASN A N 1
ATOM 3037 C CA . ASN A 1 396 ? 4.821 12.501 21.681 1.00 61.47 396 ASN A CA 1
ATOM 3038 C C . ASN A 1 396 ? 4.335 13.576 22.679 1.00 61.47 396 ASN A C 1
ATOM 3040 O O . ASN A 1 396 ? 4.505 14.772 22.438 1.00 61.47 396 ASN A O 1
ATOM 3044 N N . ASN A 1 397 ? 3.742 13.158 23.810 1.00 55.59 397 ASN A N 1
ATOM 3045 C CA . ASN A 1 397 ? 3.146 14.036 24.838 1.00 55.59 397 ASN A CA 1
ATOM 3046 C C . ASN A 1 397 ? 2.137 15.072 24.279 1.00 55.59 397 ASN A C 1
ATOM 3048 O O . ASN A 1 397 ? 1.971 16.160 24.833 1.00 55.59 397 ASN A O 1
ATOM 3052 N N . GLY A 1 398 ? 1.469 14.736 23.172 1.00 62.47 398 GLY A N 1
ATOM 3053 C CA . GLY A 1 398 ? 0.639 15.638 22.371 1.00 62.47 398 GLY A CA 1
ATOM 3054 C C . GLY A 1 398 ? 1.011 15.563 20.889 1.00 62.47 398 GLY A C 1
ATOM 3055 O O . GLY A 1 398 ? 1.822 14.729 20.499 1.00 62.47 398 GLY A O 1
ATOM 3056 N N . ILE A 1 399 ? 0.422 16.429 20.059 1.00 65.81 399 ILE A N 1
ATOM 3057 C CA . ILE A 1 399 ? 0.717 16.471 18.619 1.00 65.81 399 ILE A CA 1
ATOM 3058 C C . ILE A 1 399 ? 1.815 17.492 18.338 1.00 65.81 399 ILE A C 1
ATOM 3060 O O . ILE A 1 399 ? 1.661 18.686 18.602 1.00 65.81 399 ILE A O 1
ATOM 3064 N N . SER A 1 400 ? 2.919 17.019 17.772 1.00 66.75 400 SER A N 1
ATOM 3065 C CA . SER A 1 400 ? 4.060 17.833 17.359 1.00 66.75 400 SER A CA 1
ATOM 3066 C C . SER A 1 400 ? 4.172 17.875 15.840 1.00 66.75 400 SER A C 1
ATOM 3068 O O . SER A 1 400 ? 4.254 16.830 15.205 1.00 66.75 400 SER A O 1
ATOM 3070 N N . LYS A 1 401 ? 4.229 19.080 15.259 1.00 73.00 401 LYS A N 1
ATOM 3071 C CA . LYS A 1 401 ? 4.392 19.289 13.809 1.00 73.00 401 LYS A CA 1
ATOM 3072 C C . LYS A 1 401 ? 5.874 19.342 13.411 1.00 73.00 401 LYS A C 1
ATOM 3074 O O . LYS A 1 401 ? 6.656 20.032 14.083 1.00 73.00 401 LYS A O 1
ATOM 3079 N N . SER A 1 402 ? 6.242 18.654 12.329 1.00 73.62 402 SER A N 1
ATOM 3080 C CA . SER A 1 402 ? 7.525 18.815 11.622 1.00 73.62 402 SER A CA 1
ATOM 3081 C C . SER A 1 402 ? 7.407 19.826 10.465 1.00 73.62 402 SER A C 1
ATOM 3083 O O . SER A 1 402 ? 6.340 20.396 10.249 1.00 73.62 402 SER A O 1
ATOM 3085 N N . ASN A 1 403 ? 8.495 20.042 9.716 1.00 72.62 403 ASN A N 1
ATOM 3086 C CA . ASN A 1 403 ? 8.488 20.785 8.442 1.00 72.62 403 ASN A CA 1
ATOM 3087 C C . ASN A 1 403 ? 8.508 19.850 7.220 1.00 72.62 403 ASN A C 1
ATOM 3089 O O . ASN A 1 403 ? 8.778 20.282 6.096 1.00 72.62 403 ASN A O 1
ATOM 3093 N N . ILE A 1 404 ? 8.298 18.556 7.450 1.00 76.12 404 ILE A N 1
ATOM 3094 C CA . ILE A 1 404 ? 8.313 17.534 6.417 1.00 76.12 404 ILE A CA 1
ATOM 3095 C C . ILE A 1 404 ? 6.877 17.365 5.951 1.00 76.12 404 ILE A C 1
ATOM 3097 O O . ILE A 1 404 ? 5.976 17.124 6.751 1.00 76.12 404 ILE A O 1
ATOM 3101 N N . SER A 1 405 ? 6.675 17.496 4.651 1.00 83.62 405 SER A N 1
ATOM 3102 C CA . SER A 1 405 ? 5.416 17.194 3.989 1.00 83.62 405 SER A CA 1
ATOM 3103 C C . SER A 1 405 ? 5.516 15.899 3.209 1.00 83.62 405 SER A C 1
ATOM 3105 O O . SER A 1 405 ? 6.596 15.555 2.726 1.00 83.62 405 SER A O 1
ATOM 3107 N N . TYR A 1 406 ? 4.395 15.206 3.062 1.00 85.31 406 TYR A N 1
ATOM 3108 C CA . TYR A 1 406 ? 4.329 13.946 2.341 1.00 85.31 406 TYR A CA 1
ATOM 3109 C C . TYR A 1 406 ? 3.065 13.838 1.482 1.00 85.31 406 TYR A C 1
ATOM 3111 O O . TYR A 1 406 ? 2.030 14.448 1.777 1.00 85.31 406 TYR A O 1
ATOM 3119 N N . LYS A 1 407 ? 3.166 13.090 0.376 1.00 88.94 407 LYS A N 1
ATOM 3120 C CA . LYS A 1 407 ? 2.067 12.889 -0.576 1.00 88.94 407 LYS A CA 1
ATOM 3121 C C . LYS A 1 407 ? 2.161 11.590 -1.371 1.00 88.94 407 LYS A C 1
ATOM 3123 O O . LYS A 1 407 ? 3.231 11.217 -1.834 1.00 88.94 407 LYS A O 1
ATOM 3128 N N . GLY A 1 408 ? 1.030 10.932 -1.586 1.00 90.19 408 GLY A N 1
ATOM 3129 C CA . GLY A 1 408 ? 0.900 9.664 -2.293 1.00 90.19 408 GLY A CA 1
ATOM 3130 C C . GLY A 1 408 ? -0.411 8.950 -1.962 1.00 90.19 408 GLY A C 1
ATOM 3131 O O . GLY A 1 408 ? -0.979 9.099 -0.883 1.00 90.19 408 GLY A O 1
ATOM 3132 N N . SER A 1 409 ? -0.874 8.095 -2.868 1.00 92.75 409 SER A N 1
ATOM 3133 C CA . SER A 1 409 ? -1.997 7.179 -2.613 1.00 92.75 409 SER A CA 1
ATOM 3134 C C . SER A 1 409 ? -1.767 6.282 -1.386 1.00 92.75 409 SER A C 1
ATOM 3136 O O . SER A 1 409 ? -2.729 5.924 -0.708 1.00 92.75 409 SER A O 1
ATOM 3138 N N . SER A 1 410 ? -0.505 6.005 -1.034 1.00 92.31 410 SER A N 1
ATOM 3139 C CA . SER A 1 410 ? -0.093 5.320 0.203 1.00 92.31 410 SER A CA 1
ATOM 3140 C C . SER A 1 410 ? -0.569 6.005 1.485 1.00 92.31 410 SER A C 1
ATOM 3142 O O . SER A 1 410 ? -0.698 5.341 2.509 1.00 92.31 410 SER A O 1
ATOM 3144 N N . PHE A 1 411 ? -0.884 7.302 1.432 1.00 90.88 411 PHE A N 1
ATOM 3145 C CA . PHE A 1 411 ? -1.409 8.067 2.566 1.00 90.88 411 PHE A CA 1
ATOM 3146 C C . PHE A 1 411 ? -2.919 8.315 2.487 1.00 90.88 411 PHE A C 1
ATOM 3148 O O . PHE A 1 411 ? -3.534 8.621 3.503 1.00 90.88 411 PHE A O 1
ATOM 3155 N N . ALA A 1 412 ? -3.531 8.079 1.322 1.00 93.00 412 ALA A N 1
ATOM 3156 C CA . ALA A 1 412 ? -4.985 8.027 1.173 1.00 93.00 412 ALA A CA 1
ATOM 3157 C C . ALA A 1 412 ? -5.573 6.689 1.651 1.00 93.00 412 ALA A C 1
ATOM 3159 O O . ALA A 1 412 ? -6.642 6.653 2.260 1.00 93.00 412 ALA A O 1
ATOM 3160 N N . ALA A 1 413 ? -4.884 5.571 1.399 1.00 95.19 413 ALA A N 1
ATOM 3161 C CA . ALA A 1 413 ? -5.331 4.245 1.828 1.00 95.19 413 ALA A CA 1
ATOM 3162 C C . ALA A 1 413 ? -5.550 4.125 3.359 1.00 95.19 413 ALA A C 1
ATOM 3164 O O . ALA A 1 413 ? -6.583 3.575 3.751 1.00 95.19 413 ALA A O 1
ATOM 3165 N N . PRO A 1 414 ? -4.673 4.670 4.230 1.00 94.19 414 PRO A N 1
ATOM 3166 C CA . PRO A 1 414 ? -4.898 4.792 5.673 1.00 94.19 414 PRO A CA 1
ATOM 3167 C C . PRO A 1 414 ? -6.243 5.404 6.064 1.00 94.19 414 PRO A C 1
ATOM 3169 O O . PRO A 1 414 ? -6.901 4.890 6.970 1.00 94.19 414 PRO A O 1
ATOM 3172 N N . GLU A 1 415 ? -6.689 6.454 5.364 1.00 92.75 415 GLU A N 1
ATOM 3173 C CA . GLU A 1 415 ? -7.986 7.083 5.633 1.00 92.75 415 GLU A CA 1
ATOM 3174 C C . GLU A 1 415 ? -9.129 6.102 5.388 1.00 92.75 415 GLU A C 1
ATOM 3176 O O . GLU A 1 415 ? -9.997 5.933 6.247 1.00 92.75 415 GLU A O 1
ATOM 3181 N N . LEU A 1 416 ? -9.112 5.388 4.255 1.00 93.06 416 LEU A N 1
ATOM 3182 C CA . LEU A 1 416 ? -10.147 4.396 3.975 1.00 93.06 416 LEU A CA 1
ATOM 3183 C C . LEU A 1 416 ? -10.093 3.227 4.960 1.00 93.06 416 LEU A C 1
ATOM 3185 O O . LEU A 1 416 ? -11.144 2.746 5.380 1.00 93.06 416 LEU A O 1
ATOM 3189 N N . SER A 1 417 ? -8.900 2.777 5.351 1.00 95.31 417 SER A N 1
ATOM 3190 C CA . SER A 1 417 ? -8.747 1.712 6.344 1.00 95.31 417 SER A CA 1
ATOM 3191 C C . SER A 1 417 ? -9.342 2.106 7.697 1.00 95.31 417 SER A C 1
ATOM 3193 O O . SER A 1 417 ? -10.067 1.314 8.299 1.00 95.31 417 SER A O 1
ATOM 3195 N N . TYR A 1 418 ? -9.112 3.344 8.137 1.00 93.69 418 TYR A N 1
ATOM 3196 C CA . TYR A 1 418 ? -9.722 3.909 9.340 1.00 93.69 418 TYR A CA 1
ATOM 3197 C C . TYR A 1 418 ? -11.254 3.993 9.231 1.00 93.69 418 TYR A C 1
ATOM 3199 O O . TYR A 1 418 ? -11.972 3.513 10.112 1.00 93.69 418 TYR A O 1
ATOM 3207 N N . ILE A 1 419 ? -11.776 4.525 8.121 1.00 90.88 419 ILE A N 1
ATOM 3208 C CA . ILE A 1 419 ? -13.224 4.617 7.871 1.00 90.88 419 ILE A CA 1
ATOM 3209 C C . ILE A 1 419 ? -13.865 3.223 7.857 1.00 90.88 419 ILE A C 1
ATOM 3211 O O . ILE A 1 419 ? -14.923 3.014 8.457 1.00 90.88 419 ILE A O 1
ATOM 3215 N N . ALA A 1 420 ? -13.243 2.255 7.181 1.00 90.19 420 ALA A N 1
ATOM 3216 C CA . ALA A 1 420 ? -13.712 0.875 7.134 1.00 90.19 420 ALA A CA 1
ATOM 3217 C C . ALA A 1 420 ? -13.738 0.258 8.538 1.00 90.19 420 ALA A C 1
ATOM 3219 O O . ALA A 1 420 ? -14.735 -0.362 8.912 1.00 90.19 420 ALA A O 1
ATOM 3220 N N . ALA A 1 421 ? -12.698 0.495 9.342 1.00 92.31 421 ALA A N 1
ATOM 3221 C CA . ALA A 1 421 ? -12.624 -0.008 10.705 1.00 92.31 421 ALA A CA 1
ATOM 3222 C C . ALA A 1 421 ? -13.749 0.551 11.584 1.00 92.31 421 ALA A C 1
ATOM 3224 O O . ALA A 1 421 ? -14.444 -0.218 12.244 1.00 92.31 421 ALA A O 1
ATOM 3225 N N . LEU A 1 422 ? -14.013 1.860 11.534 1.00 89.88 422 LEU A N 1
ATOM 3226 C CA . LEU A 1 422 ? -15.120 2.459 12.287 1.00 89.88 422 LEU A CA 1
ATOM 3227 C C . LEU A 1 422 ? -16.496 1.947 11.842 1.00 89.88 422 LEU A C 1
ATOM 3229 O O . LEU A 1 422 ? -17.393 1.775 12.670 1.00 89.88 422 LEU A O 1
ATOM 3233 N N . ASN A 1 423 ? -16.678 1.659 10.551 1.00 86.00 423 ASN A N 1
ATOM 3234 C CA . ASN A 1 423 ? -17.916 1.047 10.071 1.00 86.00 423 ASN A CA 1
ATOM 3235 C C . ASN A 1 423 ? -18.116 -0.358 10.634 1.00 86.00 423 ASN A C 1
ATOM 3237 O O . ASN A 1 423 ? -19.192 -0.644 11.170 1.00 86.00 423 ASN A O 1
ATOM 3241 N N . LEU A 1 424 ? -17.077 -1.192 10.591 1.00 88.00 424 LEU A N 1
ATOM 3242 C CA . LEU A 1 424 ? -17.116 -2.517 11.202 1.00 88.00 424 LEU A CA 1
ATOM 3243 C C . LEU A 1 424 ? -17.369 -2.427 12.712 1.00 88.00 424 LEU A C 1
ATOM 3245 O O . LEU A 1 424 ? -18.198 -3.168 13.239 1.00 88.00 424 LEU A O 1
ATOM 3249 N N . ALA A 1 425 ? -16.741 -1.462 13.390 1.00 89.12 425 ALA A N 1
ATOM 3250 C CA . ALA A 1 425 ? -16.929 -1.225 14.817 1.00 89.12 425 ALA A CA 1
ATOM 3251 C C . ALA A 1 425 ? -18.380 -0.830 15.140 1.00 89.12 425 ALA A C 1
ATOM 3253 O O . ALA A 1 425 ? -18.903 -1.209 16.183 1.00 89.12 425 ALA A O 1
ATOM 3254 N N . SER A 1 426 ? -19.065 -0.126 14.230 1.00 84.88 426 SER A N 1
ATOM 3255 C CA . SER A 1 426 ? -20.496 0.212 14.346 1.00 84.88 426 SER A CA 1
ATOM 3256 C C . SER A 1 426 ? -21.453 -0.962 14.079 1.00 84.88 426 SER A C 1
ATOM 3258 O O . SER A 1 426 ? -22.675 -0.801 14.119 1.00 84.88 426 SER A O 1
ATOM 3260 N N . GLY A 1 427 ? -20.908 -2.136 13.745 1.00 78.62 427 GLY A N 1
ATOM 3261 C CA . GLY A 1 427 ? -21.656 -3.324 13.344 1.00 78.62 427 GLY A CA 1
ATOM 3262 C C . GLY A 1 427 ? -22.260 -3.260 11.947 1.00 78.62 427 GLY A C 1
ATOM 3263 O O . GLY A 1 427 ? -23.045 -4.135 11.580 1.00 78.62 427 GLY A O 1
ATOM 3264 N N . LYS A 1 428 ? -21.891 -2.255 11.148 1.00 70.81 428 LYS A N 1
ATOM 3265 C CA . LYS A 1 428 ? -22.294 -2.158 9.750 1.00 70.81 428 LYS A CA 1
ATOM 3266 C C . LYS A 1 428 ? -21.269 -2.866 8.869 1.00 70.81 428 LYS A C 1
ATOM 3268 O O . LYS A 1 428 ? -20.113 -2.459 8.795 1.00 70.81 428 LYS A O 1
ATOM 3273 N N . ARG A 1 429 ? -21.707 -3.896 8.146 1.00 61.88 429 ARG A N 1
ATOM 3274 C CA . ARG A 1 429 ? -20.940 -4.506 7.050 1.00 61.88 429 ARG A CA 1
ATOM 3275 C C . ARG A 1 429 ? -21.442 -3.938 5.733 1.00 61.88 429 ARG A C 1
ATOM 3277 O O . ARG A 1 429 ? -22.219 -4.567 5.025 1.00 61.88 429 ARG A O 1
ATOM 3284 N N . CYS A 1 430 ? -21.065 -2.700 5.457 1.00 55.16 430 CYS A N 1
ATOM 3285 C CA . CYS A 1 430 ? -21.455 -2.062 4.209 1.00 55.16 430 CYS A CA 1
ATOM 3286 C C . CYS A 1 430 ? -20.659 -2.699 3.070 1.00 55.16 430 CYS A C 1
ATOM 3288 O O . CYS A 1 430 ? -19.454 -2.927 3.211 1.00 55.16 430 CYS A O 1
ATOM 3290 N N . GLN A 1 431 ? -21.311 -2.980 1.942 1.00 51.03 431 GLN A N 1
ATOM 3291 C CA . GLN A 1 431 ? -20.550 -3.267 0.735 1.00 51.03 431 GLN A CA 1
ATOM 3292 C C . GLN A 1 431 ? -19.888 -1.963 0.309 1.00 51.03 431 GLN A C 1
ATOM 3294 O O . GLN A 1 431 ? -20.568 -0.962 0.071 1.00 51.03 431 GLN A O 1
ATOM 3299 N N . ILE A 1 432 ? -18.558 -1.962 0.243 1.00 48.94 432 ILE A N 1
ATOM 3300 C CA . ILE A 1 432 ? -17.839 -0.864 -0.390 1.00 48.94 432 ILE A CA 1
ATOM 3301 C C . ILE A 1 432 ? -18.060 -1.045 -1.887 1.00 48.94 432 ILE A C 1
ATOM 3303 O O . ILE A 1 432 ? -17.486 -1.931 -2.519 1.00 48.94 432 ILE A O 1
ATOM 3307 N N . VAL A 1 433 ? -18.990 -0.264 -2.436 1.00 45.59 433 VAL A N 1
ATOM 3308 C CA . VAL A 1 433 ? -19.333 -0.324 -3.856 1.00 45.59 433 VAL A CA 1
ATOM 3309 C C . VAL A 1 433 ? -18.172 0.286 -4.634 1.00 45.59 433 VAL A C 1
ATOM 3311 O O . VAL A 1 433 ? -18.031 1.507 -4.709 1.00 45.59 433 VAL A O 1
ATOM 3314 N N . ALA A 1 434 ? -17.323 -0.569 -5.203 1.00 44.12 434 ALA A N 1
ATOM 3315 C CA . ALA A 1 434 ? -16.299 -0.149 -6.148 1.00 44.12 434 ALA A CA 1
ATOM 3316 C C . ALA A 1 434 ? -16.951 0.593 -7.334 1.00 44.12 434 ALA A C 1
ATOM 3318 O O . ALA A 1 434 ? -18.012 0.188 -7.811 1.00 44.12 434 ALA A O 1
ATOM 3319 N N . ASN A 1 435 ? -16.295 1.656 -7.822 1.00 38.38 435 ASN A N 1
ATOM 3320 C CA . ASN A 1 435 ? -16.652 2.467 -9.005 1.00 38.38 435 ASN A CA 1
ATOM 3321 C C . ASN A 1 435 ? -17.537 3.710 -8.783 1.00 38.38 435 ASN A C 1
ATOM 3323 O O . ASN A 1 435 ? -18.196 4.168 -9.720 1.00 38.38 435 ASN A O 1
ATOM 3327 N N . LYS A 1 436 ? -17.522 4.327 -7.594 1.00 37.50 436 LYS A N 1
ATOM 3328 C CA . LYS A 1 436 ? -18.021 5.704 -7.426 1.00 37.50 436 LYS A CA 1
ATOM 3329 C C . LYS A 1 436 ? -16.920 6.622 -6.903 1.00 37.50 436 LYS A C 1
ATOM 3331 O O . LYS A 1 436 ? -16.566 6.573 -5.733 1.00 37.50 436 LYS A O 1
ATOM 3336 N N . ILE A 1 437 ? -16.434 7.498 -7.780 1.00 35.78 437 ILE A N 1
ATOM 3337 C CA . ILE A 1 437 ? -15.666 8.689 -7.406 1.00 35.78 437 ILE A CA 1
ATOM 3338 C C . ILE A 1 437 ? -16.674 9.677 -6.799 1.00 35.78 437 ILE A C 1
ATOM 3340 O O . ILE A 1 437 ? -17.299 10.454 -7.517 1.00 35.78 437 ILE A O 1
ATOM 3344 N N . ASP A 1 438 ? -16.920 9.604 -5.496 1.00 40.53 438 ASP A N 1
ATOM 3345 C CA . ASP A 1 438 ? -17.707 10.610 -4.771 1.00 40.53 438 ASP A CA 1
ATOM 3346 C C . ASP A 1 438 ? -16.937 10.970 -3.499 1.00 40.53 438 ASP A C 1
ATOM 3348 O O . ASP A 1 438 ? -16.315 10.117 -2.899 1.00 40.53 438 ASP A O 1
ATOM 3352 N N . ILE A 1 439 ? -16.907 12.238 -3.113 1.00 38.47 439 ILE A N 1
ATOM 3353 C CA . ILE A 1 439 ? -16.120 12.725 -1.968 1.00 38.47 439 ILE A CA 1
ATOM 3354 C C . ILE A 1 439 ? -16.947 12.575 -0.675 1.00 38.47 439 ILE A C 1
ATOM 3356 O O . ILE A 1 439 ? -16.427 12.708 0.426 1.00 38.47 439 ILE A O 1
ATOM 3360 N N . SER A 1 440 ? -18.250 12.275 -0.784 1.00 38.78 440 SER A N 1
ATOM 3361 C CA . SER A 1 440 ? -19.118 12.096 0.381 1.00 38.78 440 SER A CA 1
ATOM 3362 C C . SER A 1 440 ? -19.081 10.661 0.927 1.00 38.78 440 SER A C 1
ATOM 3364 O O . SER A 1 440 ? -19.568 9.715 0.299 1.00 38.78 440 SER A O 1
ATOM 3366 N N . LEU A 1 441 ? -18.592 10.505 2.164 1.00 44.56 441 LEU A N 1
ATOM 3367 C CA . LEU A 1 441 ? -18.597 9.230 2.897 1.00 44.56 441 LEU A CA 1
ATOM 3368 C C . LEU A 1 441 ? -19.973 8.545 2.952 1.00 44.56 441 LEU A C 1
ATOM 3370 O O . LEU A 1 441 ? -20.067 7.320 3.005 1.00 44.56 441 LEU A O 1
ATOM 3374 N N . ALA A 1 442 ? -21.050 9.334 2.900 1.00 36.72 442 ALA A N 1
ATOM 3375 C CA . ALA A 1 442 ? -22.431 8.876 3.013 1.00 36.72 442 ALA A CA 1
ATOM 3376 C C . ALA A 1 442 ? -22.905 7.944 1.877 1.00 36.72 442 ALA A C 1
ATOM 3378 O O . ALA A 1 442 ? -23.978 7.358 2.005 1.00 36.72 442 ALA A O 1
ATOM 3379 N N . LYS A 1 443 ? -22.146 7.798 0.779 1.00 41.88 443 LYS A N 1
ATOM 3380 C CA . LYS A 1 443 ? -22.497 6.916 -0.353 1.00 41.88 443 LYS A CA 1
ATOM 3381 C C . LYS A 1 443 ? -21.514 5.777 -0.627 1.00 41.88 443 LYS A C 1
ATOM 3383 O O . LYS A 1 443 ? -21.833 4.922 -1.448 1.00 41.88 443 LYS A O 1
ATOM 3388 N N . PHE A 1 444 ? -20.354 5.746 0.031 1.00 43.53 444 PHE A N 1
ATOM 3389 C CA . PHE A 1 444 ? -19.409 4.622 -0.089 1.00 43.53 444 PHE A CA 1
ATOM 3390 C C . PHE A 1 444 ? -19.890 3.358 0.615 1.00 43.53 444 PHE A C 1
ATOM 3392 O O . PHE A 1 444 ? -19.366 2.271 0.395 1.00 43.53 444 PHE A O 1
ATOM 3399 N N . LEU A 1 445 ? -20.879 3.527 1.479 1.00 47.59 445 LEU A N 1
ATOM 3400 C CA . LEU A 1 445 ? -21.337 2.541 2.421 1.00 47.59 445 LEU A CA 1
ATOM 3401 C C . LEU A 1 445 ? -22.792 2.230 2.080 1.00 47.59 445 LEU A C 1
ATOM 3403 O O . LEU A 1 445 ? -23.708 2.840 2.631 1.00 47.59 445 LEU A O 1
ATOM 3407 N N . ASP A 1 446 ? -23.003 1.306 1.141 1.00 45.06 446 ASP A N 1
ATOM 3408 C CA . ASP A 1 446 ? -24.324 0.701 0.969 1.00 45.06 446 ASP A CA 1
ATOM 3409 C C . ASP A 1 446 ? -24.488 -0.352 2.071 1.00 45.06 446 ASP A C 1
ATOM 3411 O O . ASP A 1 446 ? -24.058 -1.505 1.958 1.00 45.06 446 ASP A O 1
ATOM 3415 N N . CYS A 1 447 ? -24.967 0.111 3.224 1.00 41.91 447 CYS A N 1
AT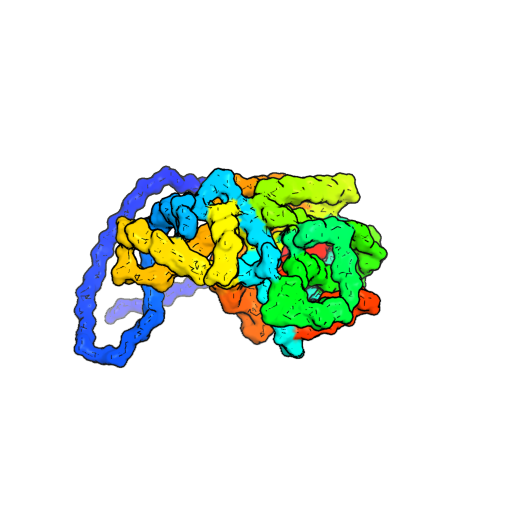OM 3416 C CA . CYS A 1 447 ? -25.226 -0.723 4.387 1.00 41.91 447 CYS A CA 1
ATOM 3417 C C . CYS A 1 447 ? -26.696 -1.147 4.338 1.00 41.91 447 CYS A C 1
ATOM 3419 O O . CYS A 1 447 ? -27.569 -0.349 4.688 1.00 41.91 447 CYS A O 1
ATOM 3421 N N . ASN A 1 448 ? -26.955 -2.383 3.910 1.00 42.09 448 ASN A N 1
ATOM 3422 C CA . ASN A 1 448 ? -28.250 -3.033 4.124 1.00 42.09 448 ASN A CA 1
ATOM 3423 C C . ASN A 1 448 ? -28.307 -3.691 5.500 1.00 42.09 448 ASN A C 1
ATOM 3425 O O . ASN A 1 448 ? -27.292 -4.315 5.892 1.00 42.09 448 ASN A O 1
#

Sequence (448 aa):
MKRVFLIAFIITTTTACTPSLDKAIDFSQGNAVDIVDTDIASVDASTSSVDLDSQVKVNDDVRLNINLAFNELKDLEGNELLAQNLGNCAPYASPQPYAFSGTSAGFSASSTAFSAYEHSIVLNSELKNLKNINQDVAIIVVDDFAGASSSVEGFNISKDIIVDLFDANDSTTWPIHGDVVLNQINLLLAASDYQFIRYNLLEVEGARAYWSHPNGNNIVIEALDFNNAQSQNIAKRLESSISNLQAVGYKNIVVNMSFAIVPCSVWNDYVAHIEQYKTIEEYAQAIYKKNEAALSAKIDLDIYGQNVVLPELIFKLTTAINPLQDPLYKSLNNQKDVVFVASAGNFGNDFSTYPAAYPNVISVSALDLATKKKADYANTGNVLLAGGDFILEFMNNGISKSNISYKGSSFAAPELSYIAALNLASGKRCQIVANKIDISLAKFLDCN

pLDDT: mean 74.5, std 22.34, range [22.94, 98.0]

Foldseek 3Di:
DDDDDDDDDDDDDDDDDDDDDDDDDDPPDDDDDDDDDDDDDDDDDDDDDPPPPPPPPQDVLQVVLLVVLLQQFAFLVGDGLQDPVQFKWFQFCPPNHCLQPWQAWDKDQAPPFDALLVVLLVLLVLVLPLAQLPAAEEEEEEGAPQPQQFWPCLLAPDLVQLQVQDDPVRSNSDDGRSNLLLQSLVSSQPSNPRLRSHWDFDDIGTQWTWIAHPVGYIYIYGYQHCNRDHLQSSLVSVLVVVVVCVVVPHLAYEYEAAGFMFRPSLSVSCVVCCVPRSHLLSSLVSSCVSCVVSSVVRHVCVVQPPVNSSVVSSVNRQATDPLCPGSNLVSLVVSPRYAAEYEQIFQQAQGRGPPQNRPRHFYEFAADPVVRHGDSRTYDTQEYFHFFSHFDWHQHVHIDTHSMTIGGSSSRRSSVSSVSRSCVSSVFPFPQDGHDHDHNPVPSGNTD

Radius of gyration: 24.76 Å; chains: 1; bounding box: 67×45×76 Å